Protein AF-0000000066530009 (afdb_homodimer)

GO terms:
  GO:1900081 regulation of arginine catabolic process (P, IMP)
  GO:0051345 positive regulation of hydrolase activity (P, IMP)

Foldseek 3Di:
DPPDDPDLLLLVLLLLCVVLQHLCSSCVVNVDDSVRSVVSQVVVCVVVVHRAWDDDPVGIDGDPVNVVVNLVSVLVVLVVQLVVQLVVVVVPARAEEAFEEEEPPCPLPPLAPPVQLVVVLCVRHVRYHYHYYHFFQVCQQVCQQSSVHQKYKDFDPDDDPQKDWAWRDKFKKFKKAWPLAPCLPPDPDDPVNVQPAAAEEEPPDDCVNCVVQPHRDHNHYDHHLVVRVVCRLVRRYMYMDTCSSCVVCVVVRTMDGDPCVRRMDITIMTMMHGPPCCPRPSNVSSVVSSVVVSVVD/DPPDDPDLLLLVLLLLCVVLQHLCSSCVVNVDDSVRSVVSQVVVCVVVVHRAWDDDPVGIDGDPVNVVVNLVSVLVVLVVQLVVQLVVVVVPARAEEAFEEEEPPCPLPPLAPPVQLVVVLCVRHVRYHYHYYHFFQVCQLVCQQSSVHQKYKDFDPDDDPQKDWAWRDKFKKFKKAWPLAPCLPPDPDDPVVVQPAAEEEEPPDDCVNCVVQPHRDHNHYDHHLVVRVVCRLVRRYMYMDTCSSCVVCVVVRTMDGDPCVRRMDITIMTMMHGPPCCPRPSNVSSVVSSVVVSVVD

Sequence (594 aa):
MSNALPDLRLLRIFAAVVRHQGFAAAQQELNLSTSAISTYMSQLENQLGIVLCHRGRGGFSLTSKGELFHQETLRILGELEGFERYALALKGELRGTLNLGVLDSTVSDPALPLAEVIGAFSREHPAVHLHLLVQSPYELQLSVLENRQDLAIGAFSSRMNGLVYQPLYREQHWLYCSDRHPLFDGRRIPADLITQQRMVGRGYWSQAELARHGFKHSAGTVESMEAQLILILSGGYIGYLPEHYAHPWVEQGRLRALLPATFGYQAPFSLILRRGRSREPLIQAFRDQLRTQMSLAMSNALPDLRLLRIFAAVVRHQGFAAAQQELNLSTSAISTYMSQLENQLGIVLCHRGRGGFSLTSKGELFHQETLRILGELEGFERYALALKGELRGTLNLGVLDSTVSDPALPLAEVIGAFSREHPAVHLHLLVQSPYELQLSVLENRQDLAIGAFSSRMNGLVYQPLYREQHWLYCSDRHPLFDGRRIPADLITQQRMVGRGYWSQAELARHGFKHSAGTVESMEAQLILILSGGYIGYLPEHYAHPWVEQGRLRALLPATFGYQAPFSLILRRGRSREPLIQAFRDQLRTQMSLA

InterPro domains:
  IPR000847 LysR, HTH, N-terminal domain [PF00126] (8-67)
  IPR000847 LysR, HTH, N-terminal domain [PS50931] (6-63)
  IPR005119 LysR, substrate-binding [PF03466] (92-294)
  IPR036388 Winged helix-like DNA-binding domain superfamily [G3DSA:1.10.10.10] (7-88)
  IPR036390 Winged helix DNA-binding domain superfamily [SSF46785] (7-91)

pLDDT: mean 87.38, std 13.18, range [26.38, 98.81]

Structure (mmCIF, N/CA/C/O backbone):
data_AF-0000000066530009-model_v1
#
loop_
_entity.id
_entity.type
_entity.pdbx_description
1 polymer GbuR
#
loop_
_atom_site.group_PDB
_atom_site.id
_atom_site.type_symbol
_atom_site.label_atom_id
_atom_site.label_alt_id
_atom_site.label_comp_id
_atom_site.label_asym_id
_atom_site.label_entity_id
_atom_site.label_seq_id
_atom_site.pdbx_PDB_ins_code
_atom_site.Cartn_x
_atom_site.Cartn_y
_atom_site.Cartn_z
_atom_site.occupancy
_atom_site.B_iso_or_equiv
_atom_site.auth_seq_id
_atom_site.auth_comp_id
_atom_site.auth_asym_id
_atom_site.auth_atom_id
_atom_site.pdbx_PDB_model_num
ATOM 1 N N . MET A 1 1 ? 40.781 23.016 2.959 1 26.38 1 MET A N 1
ATOM 2 C CA . MET A 1 1 ? 39.812 22.812 1.876 1 26.38 1 MET A CA 1
ATOM 3 C C . MET A 1 1 ? 38.375 23.031 2.363 1 26.38 1 MET A C 1
ATOM 5 O O . MET A 1 1 ? 37.969 22.438 3.355 1 26.38 1 MET A O 1
ATOM 9 N N . SER A 1 2 ? 37.812 24.188 2.381 1 32.41 2 SER A N 1
ATOM 10 C CA . SER A 1 2 ? 36.625 24.734 3.012 1 32.41 2 SER A CA 1
ATOM 11 C C . SER A 1 2 ? 35.406 23.812 2.811 1 32.41 2 SER A C 1
ATOM 13 O O . SER A 1 2 ? 35.156 23.359 1.695 1 32.41 2 SER A O 1
ATOM 15 N N . ASN A 1 3 ? 35 22.828 3.6 1 37.5 3 ASN A N 1
ATOM 16 C CA . ASN A 1 3 ? 33.938 21.875 3.893 1 37.5 3 ASN A CA 1
ATOM 17 C C . ASN A 1 3 ? 32.562 22.453 3.549 1 37.5 3 ASN A C 1
ATOM 19 O O . ASN A 1 3 ? 31.812 22.844 4.441 1 37.5 3 ASN A O 1
ATOM 23 N N . ALA A 1 4 ? 32.469 23.344 2.619 1 42.94 4 ALA A N 1
ATOM 24 C CA . ALA A 1 4 ? 31.312 24.172 2.303 1 42.94 4 ALA A CA 1
ATOM 25 C C . ALA A 1 4 ? 30.125 23.297 1.903 1 42.94 4 ALA A C 1
ATOM 27 O O . ALA A 1 4 ? 30.266 22.391 1.084 1 42.94 4 ALA A O 1
ATOM 28 N N . LEU A 1 5 ? 29.188 23.047 2.734 1 48.94 5 LEU A N 1
ATOM 29 C CA . LEU A 1 5 ? 27.875 22.453 2.535 1 48.94 5 LEU A CA 1
ATOM 30 C C . LEU A 1 5 ? 27.281 22.875 1.195 1 48.94 5 LEU A C 1
ATOM 32 O O . LEU A 1 5 ? 27.359 24.047 0.816 1 48.94 5 LEU A O 1
ATOM 36 N N . PRO A 1 6 ? 27.109 21.938 0.272 1 57.5 6 PRO A N 1
ATOM 37 C CA . PRO A 1 6 ? 26.516 22.312 -1.01 1 57.5 6 PRO A CA 1
ATOM 38 C C . PRO A 1 6 ? 25.344 23.281 -0.852 1 57.5 6 PRO A C 1
ATOM 40 O O . PRO A 1 6 ? 24.656 23.266 0.172 1 57.5 6 PRO A O 1
ATOM 43 N N . ASP A 1 7 ? 25.312 24.344 -1.653 1 65.75 7 ASP A N 1
ATOM 44 C CA . ASP A 1 7 ? 24.188 25.266 -1.805 1 65.75 7 ASP A CA 1
ATOM 45 C C . ASP A 1 7 ? 22.859 24.516 -1.809 1 65.75 7 ASP A C 1
ATOM 47 O O . ASP A 1 7 ? 22.719 23.469 -2.451 1 65.75 7 ASP A O 1
ATOM 51 N N . LEU A 1 8 ? 22 24.922 -0.928 1 71.56 8 LEU A N 1
ATOM 52 C CA . LEU A 1 8 ? 20.672 24.359 -0.793 1 71.56 8 LEU A CA 1
ATOM 53 C C . LEU A 1 8 ? 20.016 24.188 -2.158 1 71.56 8 LEU A C 1
ATOM 55 O O . LEU A 1 8 ? 19.234 23.266 -2.365 1 71.56 8 LEU A O 1
ATOM 59 N N . ARG A 1 9 ? 20.344 25.125 -2.975 1 77.88 9 ARG A N 1
ATOM 60 C CA . ARG A 1 9 ? 19.812 25.062 -4.328 1 77.88 9 ARG A CA 1
ATOM 61 C C . ARG A 1 9 ? 20.25 23.781 -5.035 1 77.88 9 ARG A C 1
ATOM 63 O O . ARG A 1 9 ? 19.438 23.125 -5.699 1 77.88 9 ARG A O 1
ATOM 70 N N . LEU A 1 10 ? 21.469 23.422 -4.832 1 82.38 10 LEU A N 1
ATOM 71 C CA . LEU A 1 10 ? 22 22.234 -5.484 1 82.38 10 LEU A CA 1
ATOM 72 C C . LEU A 1 10 ? 21.344 20.969 -4.926 1 82.38 10 LEU A C 1
ATOM 74 O O . LEU A 1 10 ? 21.031 20.047 -5.676 1 82.38 10 LEU A O 1
ATOM 78 N N . LEU A 1 11 ? 21.125 21 -3.658 1 81.94 11 LEU A N 1
ATOM 79 C CA . LEU A 1 11 ? 20.469 19.859 -3.023 1 81.94 11 LEU A CA 1
ATOM 80 C C . LEU A 1 11 ? 19.031 19.703 -3.516 1 81.94 11 LEU A C 1
ATOM 82 O O . LEU A 1 11 ? 18.578 18.578 -3.77 1 81.94 11 LEU A O 1
ATOM 86 N N . ARG A 1 12 ? 18.406 20.766 -3.672 1 82.62 12 ARG A N 1
ATOM 87 C CA . ARG A 1 12 ? 17.031 20.75 -4.16 1 82.62 12 ARG A CA 1
ATOM 88 C C . ARG A 1 12 ? 16.953 20.25 -5.602 1 82.62 12 ARG A C 1
ATOM 90 O O . ARG A 1 12 ? 16.062 19.484 -5.957 1 82.62 12 ARG A O 1
ATOM 97 N N . ILE A 1 13 ? 17.859 20.703 -6.395 1 85.31 13 ILE A N 1
ATOM 98 C CA . ILE A 1 13 ? 17.922 20.281 -7.789 1 85.31 13 ILE A CA 1
ATOM 99 C C . ILE A 1 13 ? 18.188 18.781 -7.871 1 85.31 13 ILE A C 1
ATOM 101 O O . ILE A 1 13 ? 17.516 18.062 -8.617 1 85.31 13 ILE A O 1
ATOM 105 N N . PHE A 1 14 ? 19.062 18.328 -7.055 1 90 14 PHE A N 1
ATOM 106 C CA . PHE A 1 14 ? 19.391 16.906 -7.02 1 90 14 PHE A CA 1
ATOM 107 C C . PHE A 1 14 ? 18.172 16.078 -6.625 1 90 14 PHE A C 1
ATOM 109 O O . PHE A 1 14 ? 17.844 15.102 -7.301 1 90 14 PHE A O 1
ATOM 116 N N . ALA A 1 15 ? 17.578 16.5 -5.582 1 83.94 15 ALA A N 1
ATOM 117 C CA . ALA A 1 15 ? 16.406 15.773 -5.102 1 83.94 15 ALA A CA 1
ATOM 118 C C . ALA A 1 15 ? 15.328 15.711 -6.176 1 83.94 15 ALA A C 1
ATOM 120 O O . ALA A 1 15 ? 14.688 14.68 -6.363 1 83.94 15 ALA A O 1
ATOM 121 N N . ALA A 1 16 ? 15.117 16.766 -6.887 1 84.44 16 ALA A N 1
ATOM 122 C CA . ALA A 1 16 ? 14.117 16.828 -7.949 1 84.44 16 ALA A CA 1
ATOM 123 C C . ALA A 1 16 ? 14.484 15.914 -9.109 1 84.44 16 ALA A C 1
ATOM 125 O O . ALA A 1 16 ? 13.625 15.211 -9.656 1 84.44 16 ALA A O 1
ATOM 126 N N . VAL A 1 17 ? 15.742 15.922 -9.43 1 87 17 VAL A N 1
ATOM 127 C CA . VAL A 1 17 ? 16.234 15.094 -10.523 1 87 17 VAL A CA 1
ATOM 128 C C . VAL A 1 17 ? 16 13.617 -10.195 1 87 17 VAL A C 1
ATOM 130 O O . VAL A 1 17 ? 15.602 12.844 -11.07 1 87 17 VAL A O 1
ATOM 133 N N . VAL A 1 18 ? 16.266 13.336 -9 1 81.62 18 VAL A N 1
ATOM 134 C CA . VAL A 1 18 ? 16.094 11.945 -8.586 1 81.62 18 VAL A CA 1
ATOM 135 C C . VAL A 1 18 ? 14.602 11.586 -8.578 1 81.62 18 VAL A C 1
ATOM 137 O O . VAL A 1 18 ? 14.211 10.531 -9.086 1 81.62 18 VAL A O 1
ATOM 140 N N . ARG A 1 19 ? 13.859 12.422 -8.016 1 77.12 19 ARG A N 1
ATOM 141 C CA . ARG A 1 19 ? 12.414 12.219 -7.918 1 77.12 19 ARG A CA 1
ATOM 142 C C . ARG A 1 19 ? 11.797 12 -9.297 1 77.12 19 ARG A C 1
ATOM 144 O O . ARG A 1 19 ? 10.93 11.141 -9.461 1 77.12 19 ARG A O 1
ATOM 151 N N . HIS A 1 20 ? 12.289 12.711 -10.258 1 76.31 20 HIS A N 1
ATOM 152 C CA . HIS A 1 20 ? 11.734 12.68 -11.602 1 76.31 20 HIS A CA 1
ATOM 153 C C . HIS A 1 20 ? 12.516 11.734 -12.508 1 76.31 20 HIS A C 1
ATOM 155 O O . HIS A 1 20 ? 12.25 11.656 -13.711 1 76.31 20 HIS A O 1
ATOM 161 N N . GLN A 1 21 ? 13.438 11.148 -11.898 1 75.25 21 GLN A N 1
ATOM 162 C CA . GLN A 1 21 ? 14.266 10.141 -12.555 1 75.25 21 GLN A CA 1
ATOM 163 C C . GLN A 1 21 ? 14.875 10.68 -13.844 1 75.25 21 GLN A C 1
ATOM 165 O O . GLN A 1 21 ? 14.828 10.023 -14.883 1 75.25 21 GLN A O 1
ATOM 170 N N . GLY A 1 22 ? 15.328 11.883 -13.812 1 83.38 22 GLY A N 1
ATOM 171 C CA . GLY A 1 22 ? 15.977 12.414 -15 1 83.38 22 GLY A CA 1
ATOM 172 C C . GLY A 1 22 ? 16.016 13.93 -15.031 1 83.38 22 GLY A C 1
ATOM 173 O O . GLY A 1 22 ? 15.258 14.594 -14.32 1 83.38 22 GLY A O 1
ATOM 174 N N . PHE A 1 23 ? 16.922 14.43 -15.906 1 86.12 23 PHE A N 1
ATOM 175 C CA . PHE A 1 23 ? 17.141 15.867 -16 1 86.12 23 PHE A CA 1
ATOM 176 C C . PHE A 1 23 ? 16.016 16.547 -16.766 1 86.12 23 PHE A C 1
ATOM 178 O O . PHE A 1 23 ? 15.477 17.562 -16.344 1 86.12 23 PHE A O 1
ATOM 185 N N . ALA A 1 24 ? 15.633 15.812 -17.766 1 82.56 24 ALA A N 1
ATOM 186 C CA . ALA A 1 24 ? 14.57 16.375 -18.594 1 82.56 24 ALA A CA 1
ATOM 187 C C . ALA A 1 24 ? 13.25 16.406 -17.828 1 82.56 24 ALA A C 1
ATOM 189 O O . ALA A 1 24 ? 12.531 17.406 -17.875 1 82.56 24 ALA A O 1
ATOM 190 N N . ALA A 1 25 ? 13.078 15.414 -17.156 1 80.62 25 ALA A N 1
ATOM 191 C CA . ALA A 1 25 ? 11.812 15.266 -16.438 1 80.62 25 ALA A CA 1
ATOM 192 C C . ALA A 1 25 ? 11.711 16.266 -15.281 1 80.62 25 ALA A C 1
ATOM 194 O O . ALA A 1 25 ? 10.617 16.625 -14.867 1 80.62 25 ALA A O 1
ATOM 195 N N . ALA A 1 26 ? 12.82 16.719 -14.836 1 84.25 26 ALA A N 1
ATOM 196 C CA . ALA A 1 26 ? 12.859 17.594 -13.672 1 84.25 26 ALA A CA 1
ATOM 197 C C . ALA A 1 26 ? 12.727 19.062 -14.078 1 84.25 26 ALA A C 1
ATOM 199 O O . ALA A 1 26 ? 12.555 19.938 -13.227 1 84.25 26 ALA A O 1
ATOM 200 N N . GLN A 1 27 ? 12.68 19.297 -15.359 1 85.94 27 GLN A N 1
ATOM 201 C CA . GLN A 1 27 ? 12.711 20.672 -15.859 1 85.94 27 GLN A CA 1
ATOM 202 C C . GLN A 1 27 ? 11.484 21.453 -15.391 1 85.94 27 GLN A C 1
ATOM 204 O O . GLN A 1 27 ? 11.609 22.594 -14.938 1 85.94 27 GLN A O 1
ATOM 209 N N . GLN A 1 28 ? 10.453 20.797 -15.492 1 75.62 28 GLN A N 1
ATOM 210 C CA . GLN A 1 28 ? 9.195 21.484 -15.203 1 75.62 28 GLN A CA 1
ATOM 211 C C . GLN A 1 28 ? 9.117 21.906 -13.742 1 75.62 28 GLN A C 1
ATOM 213 O O . GLN A 1 28 ? 8.773 23.047 -13.438 1 75.62 28 GLN A O 1
ATOM 218 N N . GLU A 1 29 ? 9.539 21.031 -12.891 1 77.88 29 GLU A N 1
ATOM 219 C CA . GLU A 1 29 ? 9.492 21.344 -11.469 1 77.88 29 GLU A CA 1
ATOM 220 C C . GLU A 1 29 ? 10.508 22.422 -11.109 1 77.88 29 GLU A C 1
ATOM 222 O O . GLU A 1 29 ? 10.211 23.328 -10.305 1 77.88 29 GLU A O 1
ATOM 227 N N . LEU A 1 30 ? 11.555 22.391 -11.75 1 82.06 30 LEU A N 1
ATOM 228 C CA . LEU A 1 30 ? 12.672 23.234 -11.336 1 82.06 30 LEU A CA 1
ATOM 229 C C . LEU A 1 30 ? 12.664 24.547 -12.094 1 82.06 30 LEU A C 1
ATOM 231 O O . LEU A 1 30 ? 13.352 25.5 -11.711 1 82.06 30 LEU A O 1
ATOM 235 N N . ASN A 1 31 ? 11.82 24.547 -13.164 1 83.69 31 ASN A N 1
ATOM 236 C CA . ASN A 1 31 ? 11.828 25.703 -14.062 1 83.69 31 ASN A CA 1
ATOM 237 C C . ASN A 1 31 ? 13.242 26.031 -14.523 1 83.69 31 ASN A C 1
ATOM 239 O O . ASN A 1 31 ? 13.68 27.188 -14.422 1 83.69 31 ASN A O 1
ATOM 243 N N . LEU A 1 32 ? 13.977 25.047 -14.852 1 85.06 32 LEU A N 1
ATOM 244 C CA . LEU A 1 32 ? 15.344 25.109 -15.359 1 85.06 32 LEU A CA 1
ATOM 245 C C . LEU A 1 32 ? 15.492 24.281 -16.625 1 85.06 32 LEU A C 1
ATOM 247 O O . LEU A 1 32 ? 14.773 23.297 -16.828 1 85.06 32 LEU A O 1
ATOM 251 N N . SER A 1 33 ? 16.25 24.75 -17.531 1 86.94 33 SER A N 1
ATOM 252 C CA . SER A 1 33 ? 16.562 23.953 -18.703 1 86.94 33 SER A CA 1
ATOM 253 C C . SER A 1 33 ? 17.406 22.734 -18.344 1 86.94 33 SER A C 1
ATOM 255 O O . SER A 1 33 ? 18.062 22.719 -17.297 1 86.94 33 SER A O 1
ATOM 257 N N . THR A 1 34 ? 17.312 21.781 -19.172 1 89.62 34 THR A N 1
ATOM 258 C CA . THR A 1 34 ? 18.125 20.594 -18.969 1 89.62 34 THR A CA 1
ATOM 259 C C . THR A 1 34 ? 19.609 20.953 -18.906 1 89.62 34 THR A C 1
ATOM 261 O O . THR A 1 34 ? 20.359 20.359 -18.125 1 89.62 34 THR A O 1
ATOM 264 N N . SER A 1 35 ? 20 21.906 -19.719 1 89.25 35 SER A N 1
ATOM 265 C CA . SER A 1 35 ? 21.375 22.375 -19.703 1 89.25 35 SER A CA 1
ATOM 266 C C . SER A 1 35 ? 21.734 22.969 -18.344 1 89.25 35 SER A C 1
ATOM 268 O O . SER A 1 35 ? 22.812 22.703 -17.797 1 89.25 35 SER A O 1
ATOM 270 N N . ALA A 1 36 ? 20.859 23.766 -17.828 1 87.06 36 ALA A N 1
ATOM 271 C CA . ALA A 1 36 ? 21.078 24.359 -16.516 1 87.06 36 ALA A CA 1
ATOM 272 C C . ALA A 1 36 ? 21.141 23.281 -15.43 1 87.06 36 ALA A C 1
ATOM 274 O O . ALA A 1 36 ? 22.016 23.328 -14.555 1 87.06 36 ALA A O 1
ATOM 275 N N . ILE A 1 37 ? 20.203 22.375 -15.5 1 92.69 37 ILE A N 1
ATOM 276 C CA . ILE A 1 37 ? 20.156 21.281 -14.531 1 92.69 37 ILE A CA 1
ATOM 277 C C . ILE A 1 37 ? 21.469 20.5 -14.578 1 92.69 37 ILE A C 1
ATOM 279 O O . ILE A 1 37 ? 22.031 20.156 -13.539 1 92.69 37 ILE A O 1
ATOM 283 N N . SER A 1 38 ? 21.969 20.219 -15.805 1 90.62 38 SER A N 1
ATOM 284 C CA . SER A 1 38 ? 23.219 19.516 -15.992 1 90.62 38 SER A CA 1
ATOM 285 C C . SER A 1 38 ? 24.391 20.266 -15.359 1 90.62 38 SER A C 1
ATOM 287 O O . SER A 1 38 ? 25.234 19.672 -14.695 1 90.62 38 SER A O 1
ATOM 289 N N . THR A 1 39 ? 24.406 21.5 -15.531 1 88.31 39 THR A N 1
ATOM 290 C CA . THR A 1 39 ? 25.438 22.359 -14.977 1 88.31 39 THR A CA 1
ATOM 291 C C . THR A 1 39 ? 25.438 22.297 -13.445 1 88.31 39 THR A C 1
ATOM 293 O O . THR A 1 39 ? 26.484 22.109 -12.82 1 88.31 39 THR A O 1
ATOM 296 N N . TYR A 1 40 ? 24.25 22.484 -12.867 1 87.38 40 TYR A N 1
ATOM 297 C CA . TYR A 1 40 ? 24.109 22.469 -11.414 1 87.38 40 TYR A CA 1
ATOM 298 C C . TYR A 1 40 ? 24.484 21.109 -10.844 1 87.38 40 TYR A C 1
ATOM 300 O O . TYR A 1 40 ? 25.125 21.016 -9.797 1 87.38 40 TYR A O 1
ATOM 308 N N . MET A 1 41 ? 24.062 20.109 -11.523 1 90.5 41 MET A N 1
ATOM 309 C CA . MET A 1 41 ? 24.391 18.75 -11.086 1 90.5 41 MET A CA 1
ATOM 310 C C . MET A 1 41 ? 25.891 18.516 -11.133 1 90.5 41 MET A C 1
ATOM 312 O O . MET A 1 41 ? 26.453 17.922 -10.211 1 90.5 41 MET A O 1
ATOM 316 N N . SER A 1 42 ? 26.5 18.938 -12.219 1 89.19 42 SER A N 1
ATOM 317 C CA . SER A 1 42 ? 27.953 18.844 -12.336 1 89.19 42 SER A CA 1
ATOM 318 C C . SER A 1 42 ? 28.656 19.625 -11.234 1 89.19 42 SER A C 1
ATOM 320 O O . SER A 1 42 ? 29.641 19.172 -10.664 1 89.19 42 SER A O 1
ATOM 322 N N . GLN A 1 43 ? 28.125 20.781 -11 1 84.06 43 GLN A N 1
ATOM 323 C CA . GLN A 1 43 ? 28.656 21.594 -9.922 1 84.06 43 GLN A CA 1
ATOM 324 C C . GLN A 1 43 ? 28.594 20.875 -8.586 1 84.06 43 GLN A C 1
ATOM 326 O O . GLN A 1 43 ? 29.562 20.875 -7.82 1 84.06 43 GLN A O 1
ATOM 331 N N . LEU A 1 44 ? 27.438 20.359 -8.266 1 85.5 44 LEU A N 1
ATOM 332 C CA . LEU A 1 44 ? 27.234 19.609 -7.023 1 85.5 44 LEU A CA 1
ATOM 333 C C . LEU A 1 44 ? 28.219 18.453 -6.922 1 85.5 44 LEU A C 1
ATOM 335 O O . LEU A 1 44 ? 28.875 18.281 -5.895 1 85.5 44 LEU A O 1
ATOM 339 N N . GLU A 1 45 ? 28.375 17.719 -8.047 1 87.25 45 GLU A N 1
ATOM 340 C CA . GLU A 1 45 ? 29.281 16.578 -8.062 1 87.25 45 GLU A CA 1
ATOM 341 C C . GLU A 1 45 ? 30.734 17.016 -7.906 1 87.25 45 GLU A C 1
ATOM 343 O O . GLU A 1 45 ? 31.5 16.359 -7.195 1 87.25 45 GLU A O 1
ATOM 348 N N . ASN A 1 46 ? 31.062 18.062 -8.516 1 81.38 46 ASN A N 1
ATOM 349 C CA . ASN A 1 46 ? 32.406 18.609 -8.398 1 81.38 46 ASN A CA 1
ATOM 350 C C . ASN A 1 46 ? 32.719 19.062 -6.969 1 81.38 46 ASN A C 1
ATOM 352 O O . ASN A 1 46 ? 33.812 18.797 -6.457 1 81.38 46 ASN A O 1
ATOM 356 N N . GLN A 1 47 ? 31.766 19.719 -6.383 1 76 47 GLN A N 1
ATOM 357 C CA . GLN A 1 47 ? 31.938 20.172 -5.008 1 76 47 GLN A CA 1
ATOM 358 C C . GLN A 1 47 ? 32.125 18.984 -4.059 1 76 47 GLN A C 1
ATOM 360 O O . GLN A 1 47 ? 32.906 19.062 -3.109 1 76 47 GLN A O 1
ATOM 365 N N . LEU A 1 48 ? 31.375 18 -4.348 1 78.38 48 LEU A N 1
ATOM 366 C CA . LEU A 1 48 ? 31.375 16.828 -3.479 1 78.38 48 LEU A CA 1
ATOM 367 C C . LEU A 1 48 ? 32.562 15.914 -3.803 1 78.38 48 LEU A C 1
ATOM 369 O O . LEU A 1 48 ? 32.969 15.102 -2.971 1 78.38 48 LEU A O 1
ATOM 373 N N . GLY A 1 49 ? 33.031 16.031 -5.074 1 78.31 49 GLY A N 1
ATOM 374 C CA . GLY A 1 49 ? 34.125 15.164 -5.527 1 78.31 49 GLY A CA 1
ATOM 375 C C . GLY A 1 49 ? 33.656 13.75 -5.836 1 78.31 49 GLY A C 1
ATOM 376 O O . GLY A 1 49 ? 34.438 12.805 -5.789 1 78.31 49 GLY A O 1
ATOM 377 N N . ILE A 1 50 ? 32.375 13.641 -5.902 1 79.56 50 ILE A N 1
ATOM 378 C CA . ILE A 1 50 ? 31.812 12.328 -6.215 1 79.56 50 ILE A CA 1
ATOM 379 C C . ILE A 1 50 ? 30.781 12.445 -7.332 1 79.56 50 ILE A C 1
ATOM 381 O O . ILE A 1 50 ? 30.203 13.516 -7.527 1 79.56 50 ILE A O 1
ATOM 385 N N . VAL A 1 51 ? 30.625 11.32 -8.062 1 84.94 51 VAL A N 1
ATOM 386 C CA . VAL A 1 51 ? 29.578 11.227 -9.094 1 84.94 51 VAL A CA 1
ATOM 387 C C . VAL A 1 51 ? 28.297 10.688 -8.477 1 84.94 51 VAL A C 1
ATOM 389 O O . VAL A 1 51 ? 28.297 9.641 -7.824 1 84.94 51 VAL A O 1
ATOM 392 N N . LEU A 1 52 ? 27.172 11.516 -8.656 1 86.44 52 LEU A N 1
ATOM 393 C CA . LEU A 1 52 ? 25.922 11.172 -7.988 1 86.44 52 LEU A CA 1
ATOM 394 C C . LEU A 1 52 ? 25.016 10.367 -8.914 1 86.44 52 LEU A C 1
ATOM 396 O O . LEU A 1 52 ? 24.219 9.555 -8.445 1 86.44 52 LEU A O 1
ATOM 400 N N . CYS A 1 53 ? 25.094 10.633 -10.203 1 86.06 53 CYS A N 1
ATOM 401 C CA . CYS A 1 53 ? 24.156 9.984 -11.109 1 86.06 53 CYS A CA 1
ATOM 402 C C . CYS A 1 53 ? 24.797 9.727 -12.469 1 86.06 53 CYS A C 1
ATOM 404 O O . CYS A 1 53 ? 25.844 10.312 -12.789 1 86.06 53 CYS A O 1
ATOM 406 N N . HIS A 1 54 ? 24.297 8.742 -13.117 1 81 54 HIS A N 1
ATOM 407 C CA . HIS A 1 54 ? 24.641 8.445 -14.5 1 81 54 HIS A CA 1
ATOM 408 C C . HIS A 1 54 ? 23.516 8.844 -15.453 1 81 54 HIS A C 1
ATOM 410 O O . HIS A 1 54 ? 22.344 8.688 -15.133 1 81 54 HIS A O 1
ATOM 416 N N . ARG A 1 55 ? 24.094 9.602 -16.5 1 74.38 55 ARG A N 1
ATOM 417 C CA . ARG A 1 55 ? 23.172 10 -17.547 1 74.38 55 ARG A CA 1
ATOM 418 C C . ARG A 1 55 ? 23.719 9.641 -18.938 1 74.38 55 ARG A C 1
ATOM 420 O O . ARG A 1 55 ? 24.922 9.609 -19.141 1 74.38 55 ARG A O 1
ATOM 427 N N . GLY A 1 56 ? 22.922 8.797 -19.703 1 65.81 56 GLY A N 1
ATOM 428 C CA . GLY A 1 56 ? 23.312 8.406 -21.047 1 65.81 56 GLY A CA 1
ATOM 429 C C . GLY A 1 56 ? 22.312 7.5 -21.719 1 65.81 56 GLY A C 1
ATOM 430 O O . GLY A 1 56 ? 21.109 7.613 -21.484 1 65.81 56 GLY A O 1
ATOM 431 N N . ARG A 1 57 ? 22.844 6.691 -22.531 1 61.25 57 ARG A N 1
ATOM 432 C CA . ARG A 1 57 ? 22 5.824 -23.359 1 61.25 57 ARG A CA 1
ATOM 433 C C . ARG A 1 57 ? 21.172 4.883 -22.484 1 61.25 57 ARG A C 1
ATOM 435 O O . ARG A 1 57 ? 20.078 4.484 -22.875 1 61.25 57 ARG A O 1
ATOM 442 N N . GLY A 1 58 ? 21.609 4.648 -21.344 1 63.28 58 GLY A N 1
ATOM 443 C CA . GLY A 1 58 ? 20.953 3.705 -20.469 1 63.28 58 GLY A CA 1
ATOM 444 C C . GLY A 1 58 ? 19.922 4.359 -19.547 1 63.28 58 GLY A C 1
ATOM 445 O O . GLY A 1 58 ? 19.297 3.686 -18.734 1 63.28 58 GLY A O 1
ATOM 446 N N . GLY A 1 59 ? 19.703 5.59 -19.703 1 72.31 59 GLY A N 1
ATOM 447 C CA . GLY A 1 59 ? 18.766 6.328 -18.891 1 72.31 59 GLY A CA 1
ATOM 448 C C . GLY A 1 59 ? 19.375 6.906 -17.625 1 72.31 59 GLY A C 1
ATOM 449 O O . GLY A 1 59 ? 20.594 6.953 -17.5 1 72.31 59 GLY A O 1
ATOM 450 N N . PHE A 1 60 ? 18.516 7.547 -16.719 1 78.75 60 PHE A N 1
ATOM 451 C CA . PHE A 1 60 ? 18.922 8.172 -15.469 1 78.75 60 PHE A CA 1
ATOM 452 C C . PHE A 1 60 ? 18.984 7.145 -14.344 1 78.75 60 PHE A C 1
ATOM 454 O O . PHE A 1 60 ? 18.062 6.34 -14.188 1 78.75 60 PHE A O 1
ATOM 461 N N . SER A 1 61 ? 20.156 7.105 -13.719 1 80.19 61 SER A N 1
ATOM 462 C CA . SER A 1 61 ? 20.25 6.289 -12.516 1 80.19 61 SER A CA 1
ATOM 463 C C . SER A 1 61 ? 21.188 6.91 -11.492 1 80.19 61 SER A C 1
ATOM 465 O O . SER A 1 61 ? 22.125 7.629 -11.867 1 80.19 61 SER A O 1
ATOM 467 N N . LEU A 1 62 ? 20.906 6.629 -10.188 1 79.88 62 LEU A N 1
ATOM 468 C CA . LEU A 1 62 ? 21.797 7.09 -9.133 1 79.88 62 LEU A CA 1
ATOM 469 C C . LEU A 1 62 ? 22.969 6.129 -8.961 1 79.88 62 LEU A C 1
ATOM 471 O O . LEU A 1 62 ? 22.812 4.918 -9.133 1 79.88 62 LEU A O 1
ATOM 475 N N . THR A 1 63 ? 24.188 6.742 -8.672 1 76.19 63 THR A N 1
ATOM 476 C CA . THR A 1 63 ? 25.281 5.926 -8.156 1 76.19 63 THR A CA 1
ATOM 477 C C . THR A 1 63 ? 24.984 5.484 -6.723 1 76.19 63 THR A C 1
ATOM 479 O O . THR A 1 63 ? 24.062 5.988 -6.09 1 76.19 63 THR A O 1
ATOM 482 N N . SER A 1 64 ? 25.812 4.594 -6.227 1 66.19 64 SER A N 1
ATOM 483 C CA . SER A 1 64 ? 25.672 4.191 -4.832 1 66.19 64 SER A CA 1
ATOM 484 C C . SER A 1 64 ? 25.875 5.379 -3.893 1 66.19 64 SER A C 1
ATOM 486 O O . SER A 1 64 ? 25.109 5.547 -2.934 1 66.19 64 SER A O 1
ATOM 488 N N . LYS A 1 65 ? 26.875 6.078 -4.172 1 70.38 65 LYS A N 1
ATOM 489 C CA . LYS A 1 65 ? 27.109 7.297 -3.404 1 70.38 65 LYS A CA 1
ATOM 490 C C . LYS A 1 65 ? 25.984 8.312 -3.621 1 70.38 65 LYS A C 1
ATOM 492 O O . LYS A 1 65 ? 25.609 9.039 -2.699 1 70.38 65 LYS A O 1
ATOM 497 N N . GLY A 1 66 ? 25.422 8.234 -4.801 1 78.44 66 GLY A N 1
ATOM 498 C CA . GLY A 1 66 ? 24.281 9.094 -5.094 1 78.44 66 GLY A CA 1
ATOM 499 C C . GLY A 1 66 ? 23.047 8.758 -4.281 1 78.44 66 GLY A C 1
ATOM 500 O O . GLY A 1 66 ? 22.344 9.656 -3.811 1 78.44 66 GLY A O 1
ATOM 501 N N . GLU A 1 67 ? 22.828 7.578 -4.078 1 71.44 67 GLU A N 1
ATOM 502 C CA . GLU A 1 67 ? 21.688 7.137 -3.283 1 71.44 67 GLU A CA 1
ATOM 503 C C . GLU A 1 67 ? 21.828 7.566 -1.826 1 71.44 67 GLU A C 1
ATOM 505 O O . GLU A 1 67 ? 20.875 8.078 -1.229 1 71.44 67 GLU A O 1
ATOM 510 N N . LEU A 1 68 ? 23 7.363 -1.305 1 65.25 68 LEU A N 1
ATOM 511 C CA . LEU A 1 68 ? 23.281 7.777 0.068 1 65.25 68 LEU A CA 1
ATOM 512 C C . LEU A 1 68 ? 23.141 9.289 0.216 1 65.25 68 LEU A C 1
ATOM 514 O O . LEU A 1 68 ? 22.531 9.773 1.168 1 65.25 68 LEU A O 1
ATOM 518 N N . PHE A 1 69 ? 23.75 9.875 -0.739 1 77.56 69 PHE A N 1
ATOM 519 C CA . PHE A 1 69 ? 23.672 11.328 -0.702 1 77.56 69 PHE A CA 1
ATOM 520 C C . PHE A 1 69 ? 22.234 11.797 -0.853 1 77.56 69 PHE A C 1
ATOM 522 O O . PHE A 1 69 ? 21.828 12.789 -0.233 1 77.56 69 PHE A O 1
ATOM 529 N N . HIS A 1 70 ? 21.5 11.008 -1.642 1 79.44 70 HIS A N 1
ATOM 530 C CA . HIS A 1 70 ? 20.094 11.359 -1.83 1 79.44 70 HIS A CA 1
ATOM 531 C C . HIS A 1 70 ? 19.312 11.234 -0.526 1 79.44 70 HIS A C 1
ATOM 533 O O . HIS A 1 70 ? 18.547 12.125 -0.172 1 79.44 70 HIS A O 1
ATOM 539 N N . GLN A 1 71 ? 19.609 10.305 0.162 1 65.31 71 GLN A N 1
ATOM 540 C CA . GLN A 1 71 ? 18.953 10.109 1.452 1 65.31 71 GLN A CA 1
ATOM 541 C C . GLN A 1 71 ? 19.297 11.242 2.416 1 65.31 71 GLN A C 1
ATOM 543 O O . GLN A 1 71 ? 18.422 11.789 3.082 1 65.31 71 GLN A O 1
ATOM 548 N N . GLU A 1 72 ? 20.531 11.539 2.428 1 67.56 72 GLU A N 1
ATOM 549 C CA . GLU A 1 72 ? 20.984 12.633 3.283 1 67.56 72 GLU A CA 1
ATOM 550 C C . GLU A 1 72 ? 20.406 13.969 2.822 1 67.56 72 GLU A C 1
ATOM 552 O O . GLU A 1 72 ? 20.047 14.812 3.646 1 67.56 72 GLU A O 1
ATOM 557 N N . THR A 1 73 ? 20.359 14.047 1.504 1 76.25 73 THR A N 1
ATOM 558 C CA . THR A 1 73 ? 19.781 15.258 0.934 1 76.25 73 THR A CA 1
ATOM 559 C C . THR A 1 73 ? 18.328 15.414 1.363 1 76.25 73 THR A C 1
ATOM 561 O O . THR A 1 73 ? 17.922 16.484 1.811 1 76.25 73 THR A O 1
ATOM 564 N N . LEU A 1 74 ? 17.656 14.305 1.343 1 69.44 74 LEU A N 1
ATOM 565 C CA . LEU A 1 74 ? 16.266 14.344 1.741 1 69.44 74 LEU A CA 1
ATOM 566 C C . LEU A 1 74 ? 16.125 14.68 3.225 1 69.44 74 LEU A C 1
ATOM 568 O O . LEU A 1 74 ? 15.242 15.445 3.615 1 69.44 74 LEU A O 1
ATOM 572 N N . ARG A 1 75 ? 17.031 14.141 3.941 1 62.44 75 ARG A N 1
ATOM 573 C CA . ARG A 1 75 ? 17.031 14.414 5.375 1 62.44 75 ARG A CA 1
ATOM 574 C C . ARG A 1 75 ? 17.281 15.891 5.656 1 62.44 75 ARG A C 1
ATOM 576 O O . ARG A 1 75 ? 16.547 16.516 6.426 1 62.44 75 ARG A O 1
ATOM 583 N N . ILE A 1 76 ? 18.25 16.438 5 1 64.38 76 ILE A N 1
ATOM 584 C CA . ILE A 1 76 ? 18.625 17.828 5.23 1 64.38 76 ILE A CA 1
ATOM 585 C C . ILE A 1 76 ? 17.516 18.75 4.73 1 64.38 76 ILE A C 1
ATOM 587 O O . ILE A 1 76 ? 17.172 19.719 5.398 1 64.38 76 ILE A O 1
ATOM 591 N N . LEU A 1 77 ? 17.016 18.391 3.623 1 71.19 77 LEU A N 1
ATOM 592 C CA . LEU A 1 77 ? 15.953 19.234 3.08 1 71.19 77 LEU A CA 1
ATOM 593 C C . LEU A 1 77 ? 14.711 19.156 3.965 1 71.19 77 LEU A C 1
ATOM 595 O O . LEU A 1 77 ? 14.023 20.172 4.16 1 71.19 77 LEU A O 1
ATOM 599 N N . GLY A 1 78 ? 14.562 18 4.473 1 63.41 78 GLY A N 1
ATOM 600 C CA . GLY A 1 78 ? 13.484 17.844 5.434 1 63.41 78 GLY A CA 1
ATOM 601 C C . GLY A 1 78 ? 13.664 18.672 6.684 1 63.41 78 GLY A C 1
ATOM 602 O O . GLY A 1 78 ? 12.727 19.312 7.156 1 63.41 78 GLY A O 1
ATOM 603 N N . GLU A 1 79 ? 14.883 18.672 7.117 1 59 79 GLU A N 1
ATOM 604 C CA . GLU A 1 79 ? 15.195 19.469 8.297 1 59 79 GLU A CA 1
ATOM 605 C C . GLU A 1 79 ? 15 20.953 8.016 1 59 79 GLU A C 1
ATOM 607 O O . GLU A 1 79 ? 14.492 21.688 8.859 1 59 79 GLU A O 1
ATOM 612 N N . LEU A 1 80 ? 15.422 21.312 6.875 1 59.81 80 LEU A N 1
ATOM 613 C CA . LEU A 1 80 ? 15.289 22.719 6.492 1 59.81 80 LEU A CA 1
ATOM 614 C C . LEU A 1 80 ? 13.82 23.109 6.355 1 59.81 80 LEU A C 1
ATOM 616 O O . LEU A 1 80 ? 13.422 24.203 6.777 1 59.81 80 LEU A O 1
ATOM 620 N N . GLU A 1 81 ? 13.164 22.203 5.762 1 60.97 81 GLU A N 1
ATOM 621 C CA . GLU A 1 81 ? 11.727 22.453 5.633 1 60.97 81 GLU A CA 1
ATOM 622 C C . GLU A 1 81 ? 11.062 22.531 7.004 1 60.97 81 GLU A C 1
ATOM 624 O O . GLU A 1 81 ? 10.195 23.375 7.223 1 60.97 81 GLU A O 1
ATOM 629 N N . GLY A 1 82 ? 11.523 21.656 7.805 1 58.03 82 GLY A N 1
ATOM 630 C CA . GLY A 1 82 ? 11.039 21.719 9.172 1 58.03 82 GLY A CA 1
ATOM 631 C C . GLY A 1 82 ? 11.359 23.031 9.867 1 58.03 82 GLY A C 1
ATOM 632 O O . GLY A 1 82 ? 10.508 23.594 10.555 1 58.03 82 GLY A O 1
ATOM 633 N N . PHE A 1 83 ? 12.57 23.453 9.641 1 54.25 83 PHE A N 1
ATOM 634 C CA . PHE A 1 83 ? 12.992 24.719 10.227 1 54.25 83 PHE A CA 1
ATOM 635 C C . PHE A 1 83 ? 12.141 25.875 9.688 1 54.25 83 PHE A C 1
ATOM 637 O O . PHE A 1 83 ? 11.727 26.75 10.438 1 54.25 83 PHE A O 1
ATOM 644 N N . GLU A 1 84 ? 12.008 25.906 8.445 1 55.09 84 GLU A N 1
ATOM 645 C CA . GLU A 1 84 ? 11.211 26.953 7.832 1 55.09 84 GLU A CA 1
ATOM 646 C C . GLU A 1 84 ? 9.773 26.938 8.359 1 55.09 84 GLU A C 1
ATOM 648 O O . GLU A 1 84 ? 9.195 28 8.633 1 55.09 84 GLU A O 1
ATOM 653 N N . ARG A 1 85 ? 9.336 25.766 8.484 1 56.94 85 ARG A N 1
ATOM 654 C CA . ARG A 1 85 ? 7.992 25.609 9.031 1 56.94 85 ARG A CA 1
ATOM 655 C C . ARG A 1 85 ? 7.918 26.141 10.461 1 56.94 85 ARG A C 1
ATOM 657 O O . ARG A 1 85 ? 6.941 26.797 10.836 1 56.94 85 ARG A O 1
ATOM 664 N N . TYR A 1 86 ? 8.914 25.828 11.125 1 53.28 86 TYR A N 1
ATOM 665 C CA . TYR A 1 86 ? 8.984 26.297 12.5 1 53.28 86 TYR A CA 1
ATOM 666 C C . TYR A 1 86 ? 9.016 27.812 12.555 1 53.28 86 TYR A C 1
ATOM 668 O O . TYR A 1 86 ? 8.305 28.438 13.344 1 53.28 86 TYR A O 1
ATOM 676 N N . ALA A 1 87 ? 9.719 28.344 11.742 1 52.78 87 ALA A N 1
ATOM 677 C CA . ALA A 1 87 ? 9.852 29.797 11.719 1 52.78 87 ALA A CA 1
ATOM 678 C C . ALA A 1 87 ? 8.531 30.453 11.344 1 52.78 87 ALA A C 1
ATOM 680 O O . ALA A 1 87 ? 8.156 31.484 11.922 1 52.78 87 ALA A O 1
ATOM 681 N N . LEU A 1 88 ? 7.902 29.859 10.406 1 53.97 88 LEU A N 1
ATOM 682 C CA . LEU A 1 88 ? 6.633 30.422 9.953 1 53.97 88 LEU A CA 1
ATOM 683 C C . LEU A 1 88 ? 5.559 30.25 11.023 1 53.97 88 LEU A C 1
ATOM 685 O O . LEU A 1 88 ? 4.727 31.141 11.219 1 53.97 88 LEU A O 1
ATOM 689 N N . ALA A 1 89 ? 5.602 29.125 11.617 1 55.41 89 ALA A N 1
ATOM 690 C CA . ALA A 1 89 ? 4.648 28.859 12.695 1 55.41 89 ALA A CA 1
ATOM 691 C C . ALA A 1 89 ? 4.781 29.906 13.805 1 55.41 89 ALA A C 1
ATOM 693 O O . ALA A 1 89 ? 3.797 30.234 14.469 1 55.41 89 ALA A O 1
ATOM 694 N N . LEU A 1 90 ? 5.91 30.391 14 1 50.19 90 LEU A N 1
ATOM 695 C CA . LEU A 1 90 ? 6.125 31.438 15 1 50.19 90 LEU A CA 1
ATOM 696 C C . LEU A 1 90 ? 5.34 32.688 14.656 1 50.19 90 LEU A C 1
ATOM 698 O O . LEU A 1 90 ? 4.973 33.469 15.539 1 50.19 90 LEU A O 1
ATOM 702 N N . LYS A 1 91 ? 5.039 32.875 13.406 1 53.06 91 LYS A N 1
ATOM 703 C CA . LYS A 1 91 ? 4.297 34.062 13.039 1 53.06 91 LYS A CA 1
ATOM 704 C C . LYS A 1 91 ? 2.793 33.844 13.125 1 53.06 91 LYS A C 1
ATOM 706 O O . LYS A 1 91 ? 2.002 34.688 12.727 1 53.06 91 LYS A O 1
ATOM 711 N N . GLY A 1 92 ? 2.299 32.688 13.609 1 61.75 92 GLY A N 1
ATOM 712 C CA . GLY A 1 92 ? 0.919 32.438 14 1 61.75 92 GLY A CA 1
ATOM 713 C C . GLY A 1 92 ? 0.227 31.422 13.102 1 61.75 92 GLY A C 1
ATOM 714 O O . GLY A 1 92 ? -0.667 30.703 13.547 1 61.75 92 GLY A O 1
ATOM 715 N N . GLU A 1 93 ? 0.346 31.516 11.758 1 71.56 93 GLU A N 1
ATOM 716 C CA . GLU A 1 93 ? -0.388 30.562 10.93 1 71.56 93 GLU A CA 1
ATOM 717 C C . GLU A 1 93 ? 0.503 29.406 10.5 1 71.56 93 GLU A C 1
ATOM 719 O O . GLU A 1 93 ? 1.602 29.609 9.984 1 71.56 93 GLU A O 1
ATOM 724 N N . LEU A 1 94 ? -0.009 28.141 10.953 1 82.38 94 LEU A N 1
ATOM 725 C CA . LEU A 1 94 ? 0.743 26.953 10.539 1 82.38 94 LEU A CA 1
ATOM 726 C C . LEU A 1 94 ? 0.674 26.766 9.031 1 82.38 94 LEU A C 1
ATOM 728 O O . LEU A 1 94 ? -0.397 26.891 8.43 1 82.38 94 LEU A O 1
ATOM 732 N N . ARG A 1 95 ? 1.82 26.656 8.422 1 82.06 95 ARG A N 1
ATOM 733 C CA . ARG A 1 95 ? 1.922 26.438 6.98 1 82.06 95 ARG A CA 1
ATOM 734 C C . ARG A 1 95 ? 2.893 25.297 6.672 1 82.06 95 ARG A C 1
ATOM 736 O O . ARG A 1 95 ? 3.582 24.797 7.566 1 82.06 95 ARG A O 1
ATOM 743 N N . GLY A 1 96 ? 2.795 24.812 5.379 1 86.81 96 GLY A N 1
ATOM 744 C CA . GLY A 1 96 ? 3.705 23.766 4.949 1 86.81 96 GLY A CA 1
ATOM 745 C C . GLY A 1 96 ? 3.01 22.438 4.691 1 86.81 96 GLY A C 1
ATOM 746 O O . GLY A 1 96 ? 1.817 22.406 4.383 1 86.81 96 GLY A O 1
ATOM 747 N N . THR A 1 97 ? 3.906 21.406 4.723 1 89.12 97 THR A N 1
ATOM 748 C CA . THR A 1 97 ? 3.385 20.078 4.418 1 89.12 97 THR A CA 1
ATOM 749 C C . THR A 1 97 ? 3.525 19.156 5.625 1 89.12 97 THR A C 1
ATOM 751 O O . THR A 1 97 ? 4.582 19.109 6.262 1 89.12 97 THR A O 1
ATOM 754 N N . LEU A 1 98 ? 2.469 18.594 6.02 1 93.94 98 LEU A N 1
ATOM 755 C CA . LEU A 1 98 ? 2.51 17.516 7.004 1 93.94 98 LEU A CA 1
ATOM 756 C C . LEU A 1 98 ? 2.508 16.156 6.32 1 93.94 98 LEU A C 1
ATOM 758 O O . LEU A 1 98 ? 1.56 15.812 5.609 1 93.94 98 LEU A O 1
ATOM 762 N N . ASN A 1 99 ? 3.582 15.398 6.508 1 95.69 99 ASN A N 1
ATOM 763 C CA . ASN A 1 99 ? 3.70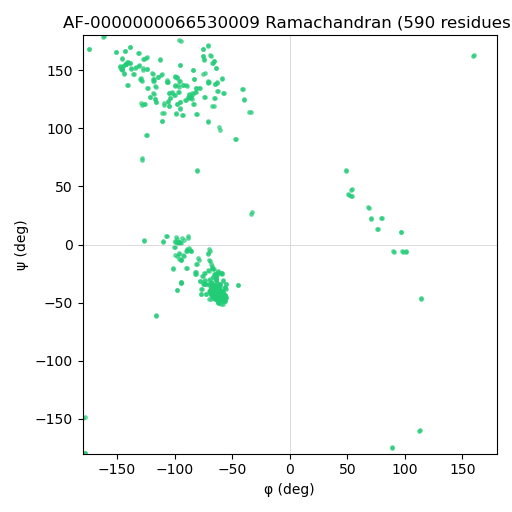1 14.039 5.988 1 95.69 99 ASN A CA 1
ATOM 764 C C . ASN A 1 99 ? 3.258 13.008 7.02 1 95.69 99 ASN A C 1
ATOM 766 O O . ASN A 1 99 ? 3.943 12.789 8.023 1 95.69 99 ASN A O 1
ATOM 770 N N . LEU A 1 100 ? 2.123 12.359 6.73 1 97.88 100 LEU A N 1
ATOM 771 C CA . LEU A 1 100 ? 1.522 11.414 7.664 1 97.88 100 LEU A CA 1
ATOM 772 C C . LEU A 1 100 ? 1.516 10 7.078 1 97.88 100 LEU A C 1
ATOM 774 O O . LEU A 1 100 ? 1.028 9.789 5.965 1 97.88 100 LEU A O 1
ATOM 778 N N . GLY A 1 101 ? 2.135 9.055 7.777 1 98.38 101 GLY A N 1
ATOM 779 C CA . GLY A 1 101 ? 2.047 7.648 7.43 1 98.38 101 GLY A CA 1
ATOM 780 C C . GLY A 1 101 ? 1.039 6.887 8.266 1 98.38 101 GLY A C 1
ATOM 781 O O . GLY A 1 101 ? 0.889 7.156 9.461 1 98.38 101 GLY A O 1
ATOM 782 N N . VAL A 1 102 ? 0.368 5.934 7.621 1 98.38 102 VAL A N 1
ATOM 783 C CA . VAL A 1 102 ? -0.576 5.109 8.375 1 98.38 102 VAL A CA 1
ATOM 784 C C . VAL A 1 102 ? -0.539 3.674 7.848 1 98.38 102 VAL A C 1
ATOM 786 O O . VAL A 1 102 ? -0.247 3.443 6.672 1 98.38 102 VAL A O 1
ATOM 789 N N . LEU A 1 103 ? -0.749 2.766 8.719 1 97.94 103 LEU A N 1
ATOM 790 C CA . LEU A 1 103 ? -0.904 1.367 8.336 1 97.94 103 LEU A CA 1
ATOM 791 C C . LEU A 1 103 ? -2.168 1.168 7.512 1 97.94 103 LEU A C 1
ATOM 793 O O . LEU A 1 103 ? -3.094 1.98 7.574 1 97.94 103 LEU A O 1
ATOM 797 N N . ASP A 1 104 ? -2.191 0.099 6.738 1 97.12 104 ASP A N 1
ATOM 798 C CA . ASP A 1 104 ? -3.334 -0.131 5.855 1 97.12 104 ASP A CA 1
ATOM 799 C C . ASP A 1 104 ? -4.551 -0.607 6.648 1 97.12 104 ASP A C 1
ATOM 801 O O . ASP A 1 104 ? -4.426 -1.003 7.809 1 97.12 104 ASP A O 1
ATOM 805 N N . SER A 1 105 ? -5.742 -0.433 6.066 1 96.94 105 SER A N 1
ATOM 806 C CA . SER A 1 105 ? -7.043 -0.912 6.516 1 96.94 105 SER A CA 1
ATOM 807 C C . SER A 1 105 ? -7.492 -0.188 7.781 1 96.94 105 SER A C 1
ATOM 809 O O . SER A 1 105 ? -8.195 -0.763 8.617 1 96.94 105 SER A O 1
ATOM 811 N N . THR A 1 106 ? -7.102 1.035 7.906 1 97.44 106 THR A N 1
ATOM 812 C CA . THR A 1 106 ? -7.5 1.769 9.102 1 97.44 106 THR A CA 1
ATOM 813 C C . THR A 1 106 ? -8.766 2.582 8.844 1 97.44 106 THR A C 1
ATOM 815 O O . THR A 1 106 ? -9.398 3.064 9.789 1 97.44 106 THR A O 1
ATOM 818 N N . VAL A 1 107 ? -9.148 2.732 7.617 1 96.5 107 VAL A N 1
ATOM 819 C CA . VAL A 1 107 ? -10.266 3.602 7.27 1 96.5 107 VAL A CA 1
ATOM 820 C C . VAL A 1 107 ? -11.555 3.064 7.891 1 96.5 107 VAL A C 1
ATOM 822 O O . VAL A 1 107 ? -12.453 3.834 8.242 1 96.5 107 VAL A O 1
ATOM 825 N N . SER A 1 108 ? -11.633 1.767 8.109 1 94.81 108 SER A N 1
ATOM 826 C CA . SER A 1 108 ? -12.836 1.145 8.664 1 94.81 108 SER A CA 1
ATOM 827 C C . SER A 1 108 ? -12.688 0.877 10.156 1 94.81 108 SER A C 1
ATOM 829 O O . SER A 1 108 ? -13.562 0.271 10.773 1 94.81 108 SER A O 1
ATOM 831 N N . ASP A 1 109 ? -11.562 1.279 10.742 1 97.31 109 ASP A N 1
ATOM 832 C CA . ASP A 1 109 ? -11.305 1.01 12.156 1 97.31 109 ASP A CA 1
ATOM 833 C C . ASP A 1 109 ? -12.008 2.027 13.047 1 97.31 109 ASP A C 1
ATOM 835 O O . ASP A 1 109 ? -11.633 3.199 13.078 1 97.31 109 ASP A O 1
ATOM 839 N N . PRO A 1 110 ? -12.984 1.592 13.781 1 95.44 110 PRO A N 1
ATOM 840 C CA . PRO A 1 110 ? -13.703 2.545 14.617 1 95.44 110 PRO A CA 1
ATOM 841 C C . PRO A 1 110 ? -12.852 3.1 15.758 1 95.44 110 PRO A C 1
ATOM 843 O O . PRO A 1 110 ? -13.172 4.148 16.328 1 95.44 110 PRO A O 1
ATOM 846 N N . ALA A 1 111 ? -11.812 2.408 16.094 1 96.62 111 ALA A N 1
ATOM 847 C CA . ALA A 1 111 ? -10.961 2.836 17.188 1 96.62 111 ALA A CA 1
ATOM 848 C C . ALA A 1 111 ? -10.023 3.959 16.766 1 96.62 111 ALA A C 1
ATOM 850 O O . ALA A 1 111 ? -9.406 4.621 17.594 1 96.62 111 ALA A O 1
ATOM 851 N N . LEU A 1 112 ? -9.898 4.211 15.469 1 97.38 112 LEU A N 1
ATOM 852 C CA . LEU A 1 112 ? -9.039 5.266 14.93 1 97.38 112 LEU A CA 1
ATOM 853 C C . LEU A 1 112 ? -9.844 6.223 14.055 1 97.38 112 LEU A C 1
ATOM 855 O O . LEU A 1 112 ? -9.961 6.012 12.844 1 97.38 112 LEU A O 1
ATOM 859 N N . PRO A 1 113 ? -10.312 7.309 14.625 1 96.88 113 PRO A N 1
ATOM 860 C CA . PRO A 1 113 ? -11.086 8.273 13.844 1 96.88 113 PRO A CA 1
ATOM 861 C C . PRO A 1 113 ? -10.203 9.211 13.016 1 96.88 113 PRO A C 1
ATOM 863 O O . PRO A 1 113 ? -10.305 10.43 13.148 1 96.88 113 PRO A O 1
ATOM 866 N N . LEU A 1 114 ? -9.484 8.672 12.109 1 97.56 114 LEU A N 1
ATOM 867 C CA . LEU A 1 114 ? -8.453 9.43 11.398 1 97.56 114 LEU A CA 1
ATOM 868 C C . LEU A 1 114 ? -9.078 10.484 10.5 1 97.56 114 LEU A C 1
ATOM 870 O O . LEU A 1 114 ? -8.562 11.602 10.391 1 97.56 114 LEU A O 1
ATOM 874 N N . ALA A 1 115 ? -10.188 10.133 9.82 1 97.69 115 ALA A N 1
ATOM 875 C CA . ALA A 1 115 ? -10.867 11.102 8.969 1 97.69 115 ALA A CA 1
ATOM 876 C C . ALA A 1 115 ? -11.312 12.32 9.773 1 97.69 115 ALA A C 1
ATOM 878 O O . ALA A 1 115 ? -11.148 13.461 9.328 1 97.69 115 ALA A O 1
ATOM 879 N N . GLU A 1 116 ? -11.789 12.094 10.953 1 97.12 116 GLU A N 1
ATOM 880 C CA . GLU A 1 116 ? -12.242 13.172 11.828 1 97.12 116 GLU A CA 1
ATOM 881 C C . GLU A 1 116 ? -11.07 14.031 12.281 1 97.12 116 GLU A C 1
ATOM 883 O O . GLU A 1 116 ? -11.172 15.266 12.312 1 97.12 116 GLU A O 1
ATOM 888 N N . VAL A 1 117 ? -10.023 13.375 12.641 1 97.81 117 VAL A N 1
ATOM 889 C CA . VAL A 1 117 ? -8.812 14.078 13.062 1 97.81 117 VAL A CA 1
ATOM 890 C C . VAL A 1 117 ? -8.328 15 11.945 1 97.81 117 VAL A C 1
ATOM 892 O O . VAL A 1 117 ? -8.055 16.172 12.18 1 97.81 117 VAL A O 1
ATOM 895 N N . ILE A 1 118 ? -8.258 14.477 10.75 1 97.44 118 ILE A N 1
ATOM 896 C CA . ILE A 1 118 ? -7.762 15.211 9.594 1 97.44 118 ILE A CA 1
ATOM 897 C C . ILE A 1 118 ? -8.719 16.359 9.266 1 97.44 118 ILE A C 1
ATOM 899 O O . ILE A 1 118 ? -8.289 17.453 8.93 1 97.44 118 ILE A O 1
ATOM 903 N N . GLY A 1 119 ? -10.016 16.047 9.312 1 96.88 119 GLY A N 1
ATOM 904 C CA . GLY A 1 119 ? -11 17.094 9.078 1 96.88 119 GLY A CA 1
ATOM 905 C C . GLY A 1 119 ? -10.844 18.281 10.016 1 96.88 119 GLY A C 1
ATOM 906 O O . GLY A 1 119 ? -10.82 19.438 9.57 1 96.88 119 GLY A O 1
ATOM 907 N N . ALA A 1 120 ? -10.719 18.016 11.281 1 95.81 120 ALA A N 1
ATOM 908 C CA . ALA A 1 120 ? -10.539 19.062 12.289 1 95.81 120 ALA A CA 1
ATOM 909 C C . ALA A 1 120 ? -9.227 19.812 12.07 1 95.81 120 ALA A C 1
ATOM 911 O O . ALA A 1 120 ? -9.195 21.031 12.133 1 95.81 120 ALA A O 1
ATOM 912 N N . PHE A 1 121 ? -8.195 19.094 11.812 1 95.94 121 PHE A N 1
ATOM 913 C CA . PHE A 1 121 ? -6.871 19.656 11.594 1 95.94 121 PHE A CA 1
ATOM 914 C C . PHE A 1 121 ? -6.875 20.578 10.375 1 95.94 121 PHE A C 1
ATOM 916 O O . PHE A 1 121 ? -6.344 21.688 10.43 1 95.94 121 PHE A O 1
ATOM 923 N N . SER A 1 122 ? -7.461 20.109 9.289 1 93.12 122 SER A N 1
ATOM 924 C CA . SER A 1 122 ? -7.473 20.875 8.047 1 93.12 122 SER A CA 1
ATOM 925 C C . SER A 1 122 ? -8.336 22.125 8.164 1 93.12 122 SER A C 1
ATOM 927 O O . SER A 1 122 ? -8.047 23.141 7.547 1 93.12 122 SER A O 1
ATOM 929 N N . ARG A 1 123 ? -9.383 22.062 8.914 1 93 123 ARG A N 1
ATOM 930 C CA . ARG A 1 123 ? -10.234 23.219 9.156 1 93 123 ARG A CA 1
ATOM 931 C C . ARG A 1 123 ? -9.484 24.281 9.961 1 93 123 ARG A C 1
ATOM 933 O O . ARG A 1 123 ? -9.586 25.469 9.664 1 93 123 ARG A O 1
ATOM 940 N N . GLU A 1 124 ? -8.789 23.812 10.914 1 92.06 124 GLU A N 1
ATOM 941 C CA . GLU A 1 124 ? -8.047 24.734 11.781 1 92.06 124 GLU A CA 1
ATOM 942 C C . GLU A 1 124 ? -6.82 25.297 11.078 1 92.06 124 GLU A C 1
ATOM 944 O O . GLU A 1 124 ? -6.422 26.438 11.328 1 92.06 124 GLU A O 1
ATOM 949 N N . HIS A 1 125 ? -6.27 24.484 10.25 1 91.19 125 HIS A N 1
ATOM 950 C CA . HIS A 1 125 ? -5.039 24.875 9.57 1 91.19 125 HIS A CA 1
ATOM 951 C C . HIS A 1 125 ? -5.152 24.688 8.062 1 91.19 125 HIS A C 1
ATOM 953 O O . HIS A 1 125 ? -4.441 23.859 7.484 1 91.19 125 HIS A O 1
ATOM 959 N N . PRO A 1 126 ? -5.895 25.516 7.371 1 88.5 126 PRO A N 1
ATOM 960 C CA . PRO A 1 126 ? -6.203 25.328 5.953 1 88.5 126 PRO A CA 1
ATOM 961 C C . PRO A 1 126 ? -4.984 25.531 5.055 1 88.5 126 PRO A C 1
ATOM 963 O O . PRO A 1 126 ? -4.992 25.109 3.893 1 88.5 126 PRO A O 1
ATOM 966 N N . ALA A 1 127 ? -3.969 26.094 5.574 1 87.44 127 ALA A N 1
ATOM 967 C CA . ALA A 1 127 ? -2.795 26.406 4.762 1 87.44 127 ALA A CA 1
ATOM 968 C C . ALA A 1 127 ? -1.807 25.234 4.758 1 87.44 127 ALA A C 1
ATOM 970 O O . ALA A 1 127 ? -0.808 25.266 4.035 1 87.44 127 ALA A O 1
ATOM 971 N N . VAL A 1 128 ? -2.109 24.234 5.551 1 89.19 128 VAL A N 1
ATOM 972 C CA . VAL A 1 128 ? -1.217 23.094 5.621 1 89.19 128 VAL A CA 1
ATOM 973 C C . VAL A 1 128 ? -1.592 22.078 4.543 1 89.19 128 VAL A C 1
ATOM 975 O O . VAL A 1 128 ? -2.764 21.719 4.398 1 89.19 128 VAL A O 1
ATOM 978 N N . HIS A 1 129 ? -0.593 21.688 3.734 1 91.31 129 HIS A N 1
ATOM 979 C CA . HIS A 1 129 ? -0.76 20.594 2.775 1 91.31 129 HIS A CA 1
ATOM 980 C C . HIS A 1 129 ? -0.58 19.234 3.445 1 91.31 129 HIS A C 1
ATOM 982 O O . HIS A 1 129 ? 0.389 19.031 4.18 1 91.31 129 HIS A O 1
ATOM 988 N N . LEU A 1 130 ? -1.523 18.312 3.207 1 94.31 130 LEU A N 1
ATOM 989 C CA . LEU A 1 130 ? -1.433 16.984 3.811 1 94.31 130 LEU A CA 1
ATOM 990 C C . LEU A 1 130 ? -0.978 15.961 2.785 1 94.31 130 LEU A C 1
ATOM 992 O O . LEU A 1 130 ? -1.54 15.875 1.691 1 94.31 130 LEU A O 1
ATOM 996 N N . HIS A 1 131 ? 0.05 15.266 3.121 1 95.56 131 HIS A N 1
ATOM 997 C CA . HIS A 1 131 ? 0.499 14.086 2.391 1 95.56 131 HIS A CA 1
ATOM 998 C C . HIS A 1 131 ? 0.28 12.812 3.205 1 95.56 131 HIS A C 1
ATOM 1000 O O . HIS A 1 131 ? 0.984 12.57 4.188 1 95.56 131 HIS A O 1
ATOM 1006 N N . LEU A 1 132 ? -0.689 12.047 2.834 1 97.44 132 LEU A N 1
ATOM 1007 C CA . LEU A 1 132 ? -1.044 10.828 3.547 1 97.44 132 LEU A CA 1
ATOM 1008 C C . LEU A 1 132 ? -0.592 9.594 2.77 1 97.44 132 LEU A C 1
ATOM 1010 O O . LEU A 1 132 ? -0.987 9.398 1.618 1 97.44 132 LEU A O 1
ATOM 1014 N N . LEU A 1 133 ? 0.245 8.742 3.443 1 96.56 133 LEU A N 1
ATOM 1015 C CA . LEU A 1 133 ? 0.757 7.535 2.803 1 96.56 133 LEU A CA 1
ATOM 1016 C C . LEU A 1 133 ? 0.401 6.293 3.613 1 96.56 133 LEU A C 1
ATOM 1018 O O . LEU A 1 133 ? 0.511 6.297 4.844 1 96.56 133 LEU A O 1
ATOM 1022 N N . VAL A 1 134 ? -0.05 5.297 2.92 1 96.56 134 VAL A N 1
ATOM 1023 C CA . VAL A 1 134 ? -0.251 3.975 3.502 1 96.56 134 VAL A CA 1
ATOM 1024 C C . VAL A 1 134 ? 0.971 3.1 3.229 1 96.56 134 VAL A C 1
ATOM 1026 O O . VAL A 1 134 ? 1.36 2.91 2.074 1 96.56 134 VAL A O 1
ATOM 1029 N N . GLN A 1 135 ? 1.558 2.611 4.305 1 94.5 135 GLN A N 1
ATOM 1030 C CA . GLN A 1 135 ? 2.779 1.828 4.152 1 94.5 135 GLN A CA 1
ATOM 1031 C C . GLN A 1 135 ? 2.824 0.676 5.152 1 94.5 135 GLN A C 1
ATOM 1033 O O . GLN A 1 135 ? 2 0.609 6.066 1 94.5 135 GLN A O 1
ATOM 1038 N N . SER A 1 136 ? 3.77 -0.261 4.898 1 92.5 136 SER A N 1
ATOM 1039 C CA . SER A 1 136 ? 4.008 -1.36 5.828 1 92.5 136 SER A CA 1
ATOM 1040 C C . SER A 1 136 ? 4.625 -0.86 7.129 1 92.5 136 SER A C 1
ATOM 1042 O O . SER A 1 136 ? 5.168 0.244 7.18 1 92.5 136 SER A O 1
ATOM 1044 N N . PRO A 1 137 ? 4.539 -1.714 8.18 1 93.44 137 PRO A N 1
ATOM 1045 C CA . PRO A 1 137 ? 5.086 -1.282 9.469 1 93.44 137 PRO A CA 1
ATOM 1046 C C . PRO A 1 137 ? 6.555 -0.883 9.383 1 93.44 137 PRO A C 1
ATOM 1048 O O . PRO A 1 137 ? 6.941 0.175 9.891 1 93.44 137 PRO A O 1
ATOM 1051 N N . TYR A 1 138 ? 7.293 -1.607 8.734 1 88.06 138 TYR A N 1
ATOM 1052 C CA . TYR A 1 138 ? 8.727 -1.331 8.633 1 88.06 138 TYR A CA 1
ATOM 1053 C C . TYR A 1 138 ? 8.977 -0.045 7.855 1 88.06 138 TYR A C 1
ATOM 1055 O O . TYR A 1 138 ? 9.781 0.788 8.266 1 88.06 138 TYR A O 1
ATOM 1063 N N . GLU A 1 139 ? 8.289 0.091 6.793 1 89.5 139 GLU A N 1
ATOM 1064 C CA . GLU A 1 139 ? 8.445 1.293 5.98 1 89.5 139 GLU A CA 1
ATOM 1065 C C . GLU A 1 139 ? 8.023 2.539 6.75 1 89.5 139 GLU A C 1
ATOM 1067 O O . GLU A 1 139 ? 8.625 3.604 6.609 1 89.5 139 GLU A O 1
ATOM 1072 N N . LEU A 1 140 ? 6.992 2.41 7.523 1 96.19 140 LEU A N 1
ATOM 1073 C CA . LEU A 1 140 ? 6.547 3.521 8.359 1 96.19 140 LEU A CA 1
ATOM 1074 C C . LEU A 1 140 ? 7.641 3.945 9.328 1 96.19 140 LEU A C 1
ATOM 1076 O O . LEU A 1 140 ? 7.957 5.133 9.438 1 96.19 140 LEU A O 1
ATOM 1080 N N . GLN A 1 141 ? 8.234 3.002 9.961 1 94.06 141 GLN A N 1
ATOM 1081 C CA . GLN A 1 141 ? 9.281 3.295 10.938 1 94.06 141 GLN A CA 1
ATOM 1082 C C . GLN A 1 141 ? 10.492 3.928 10.273 1 94.06 141 GLN A C 1
ATOM 1084 O O . GLN A 1 141 ? 11.016 4.941 10.742 1 94.06 141 GLN A O 1
ATOM 1089 N N . LEU A 1 142 ? 10.852 3.373 9.156 1 88.12 142 LEU A N 1
ATOM 1090 C CA . LEU A 1 142 ? 12.016 3.879 8.438 1 88.12 142 LEU A CA 1
ATOM 1091 C C . LEU A 1 142 ? 11.758 5.289 7.914 1 88.12 142 LEU A C 1
ATOM 1093 O O . LEU A 1 142 ? 12.641 6.152 7.996 1 88.12 142 LEU A O 1
ATOM 1097 N N . SER A 1 143 ? 10.586 5.469 7.367 1 91.81 143 SER A N 1
ATOM 1098 C CA . SER A 1 143 ? 10.25 6.766 6.793 1 91.81 143 SER A CA 1
ATOM 1099 C C . SER A 1 143 ? 10.25 7.859 7.859 1 91.81 143 SER A C 1
ATOM 1101 O O . SER A 1 143 ? 10.68 8.984 7.602 1 91.81 143 SER A O 1
ATOM 1103 N N . VAL A 1 144 ? 9.812 7.57 9.055 1 94.25 144 VAL A N 1
ATOM 1104 C CA . VAL A 1 144 ? 9.797 8.539 10.148 1 94.25 144 VAL A CA 1
ATOM 1105 C C . VAL A 1 144 ? 11.219 8.773 10.648 1 94.25 144 VAL A C 1
ATOM 1107 O O . VAL A 1 144 ? 11.625 9.914 10.891 1 94.25 144 VAL A O 1
ATOM 1110 N N . LEU A 1 145 ? 11.93 7.672 10.75 1 87.38 145 LEU A N 1
ATOM 1111 C CA . LEU A 1 145 ? 13.305 7.762 11.234 1 87.38 145 LEU A CA 1
ATOM 1112 C C . LEU A 1 145 ? 14.141 8.633 10.305 1 87.38 145 LEU A C 1
ATOM 1114 O O . LEU A 1 145 ? 14.992 9.398 10.773 1 87.38 145 LEU A O 1
ATOM 1118 N N . GLU A 1 146 ? 13.805 8.562 9.016 1 80.12 146 GLU A N 1
ATOM 1119 C CA . GLU A 1 146 ? 14.57 9.266 7.996 1 80.12 146 GLU A CA 1
ATOM 1120 C C . GLU A 1 146 ? 13.961 10.625 7.68 1 80.12 146 GLU A C 1
ATOM 1122 O O . GLU A 1 146 ? 14.391 11.305 6.746 1 80.12 146 GLU A O 1
ATOM 1127 N N . ASN A 1 147 ? 12.977 10.992 8.289 1 82.81 147 ASN A N 1
ATOM 1128 C CA . ASN A 1 147 ? 12.297 12.281 8.188 1 82.81 147 ASN A CA 1
ATOM 1129 C C . ASN A 1 147 ? 11.562 12.43 6.863 1 82.81 147 ASN A C 1
ATOM 1131 O O . ASN A 1 147 ? 11.289 13.547 6.418 1 82.81 147 ASN A O 1
ATOM 1135 N N . ARG A 1 148 ? 11.273 11.32 6.305 1 86 148 ARG A N 1
ATOM 1136 C CA . ARG A 1 148 ? 10.414 11.359 5.125 1 86 148 ARG A CA 1
ATOM 1137 C C . ARG A 1 148 ? 8.953 11.547 5.516 1 86 148 ARG A C 1
ATOM 1139 O O . ARG A 1 148 ? 8.164 12.094 4.742 1 86 148 ARG A O 1
ATOM 1146 N N . GLN A 1 149 ? 8.617 11.008 6.68 1 93.94 149 GLN A N 1
ATOM 1147 C CA . GLN A 1 149 ? 7.328 11.242 7.32 1 93.94 149 GLN A CA 1
ATOM 1148 C C . GLN A 1 149 ? 7.5 11.922 8.672 1 93.94 149 GLN A C 1
ATOM 1150 O O . GLN A 1 149 ? 8.469 11.664 9.391 1 93.94 149 GLN A O 1
ATOM 1155 N N . ASP A 1 150 ? 6.574 12.805 8.922 1 95 150 ASP A N 1
ATOM 1156 C CA . ASP A 1 150 ? 6.621 13.516 10.195 1 95 150 ASP A CA 1
ATOM 1157 C C . ASP A 1 150 ? 6.109 12.641 11.336 1 95 150 ASP A C 1
ATOM 1159 O O . ASP A 1 150 ? 6.652 12.672 12.438 1 95 150 ASP A O 1
ATOM 1163 N N . LEU A 1 151 ? 4.996 11.922 11.023 1 97.25 151 LEU A N 1
ATOM 1164 C CA . LEU A 1 151 ? 4.32 11.016 11.945 1 97.25 151 LEU A CA 1
ATOM 1165 C C . LEU A 1 151 ? 3.811 9.773 11.219 1 97.25 151 LEU A C 1
ATOM 1167 O O . LEU A 1 151 ? 3.598 9.805 10 1 97.25 151 LEU A O 1
ATOM 1171 N N . ALA A 1 152 ? 3.689 8.758 12.062 1 98.69 152 ALA A N 1
ATOM 1172 C CA . ALA A 1 152 ? 3.021 7.582 11.508 1 98.69 152 ALA A CA 1
ATOM 1173 C C . ALA A 1 152 ? 2.188 6.871 12.57 1 98.69 152 ALA A C 1
ATOM 1175 O O . ALA A 1 152 ? 2.455 6.996 13.766 1 98.69 152 ALA A O 1
ATOM 1176 N N . ILE A 1 153 ? 1.165 6.254 12.148 1 98.69 153 ILE A N 1
ATOM 1177 C CA . ILE A 1 153 ? 0.3 5.461 13.016 1 98.69 153 ILE A CA 1
ATOM 1178 C C . ILE A 1 153 ? 0.255 4.016 12.516 1 98.69 153 ILE A C 1
ATOM 1180 O O . ILE A 1 153 ? 0.026 3.771 11.328 1 98.69 153 ILE A O 1
ATOM 1184 N N . GLY A 1 154 ? 0.531 3.094 13.375 1 98.25 154 GLY A N 1
ATOM 1185 C CA . GLY A 1 154 ? 0.466 1.693 12.992 1 98.25 154 GLY A CA 1
ATOM 1186 C C . GLY A 1 154 ? 0.762 0.744 14.133 1 98.25 154 GLY A C 1
ATOM 1187 O O . GLY A 1 154 ? 0.803 1.156 15.297 1 98.25 154 GLY A O 1
ATOM 1188 N N . ALA A 1 155 ? 0.744 -0.526 13.875 1 97.12 155 ALA A N 1
ATOM 1189 C CA . ALA A 1 155 ? 1.161 -1.594 14.781 1 97.12 155 ALA A CA 1
ATOM 1190 C C . ALA A 1 155 ? 2.564 -2.086 14.438 1 97.12 155 ALA A C 1
ATOM 1192 O O . ALA A 1 155 ? 2.854 -2.402 13.281 1 97.12 155 ALA A O 1
ATOM 1193 N N . PHE A 1 156 ? 3.398 -2.121 15.453 1 93.94 156 PHE A N 1
ATOM 1194 C CA . PHE A 1 156 ? 4.812 -2.402 15.242 1 93.94 156 PHE A CA 1
ATOM 1195 C C . PHE A 1 156 ? 5.273 -3.559 16.125 1 93.94 156 PHE A C 1
ATOM 1197 O O . PHE A 1 156 ? 5.188 -3.484 17.344 1 93.94 156 PHE A O 1
ATOM 1204 N N . SER A 1 157 ? 5.77 -4.605 15.477 1 86.94 157 SER A N 1
ATOM 1205 C CA . SER A 1 157 ? 6.195 -5.785 16.219 1 86.94 157 SER A CA 1
ATOM 1206 C C . SER A 1 157 ? 7.535 -5.551 16.906 1 86.94 157 SER A C 1
ATOM 1208 O O . SER A 1 157 ? 7.852 -6.211 17.906 1 86.94 157 SER A O 1
ATOM 1210 N N . SER A 1 158 ? 8.289 -4.68 16.328 1 86.38 158 SER A N 1
ATOM 1211 C CA . SER A 1 158 ? 9.578 -4.32 16.906 1 86.38 158 SER A CA 1
ATOM 1212 C C . SER A 1 158 ? 9.781 -2.809 16.922 1 86.38 158 SER A C 1
ATOM 1214 O O . SER A 1 158 ? 9.242 -2.096 16.078 1 86.38 158 SER A O 1
ATOM 1216 N N . ARG A 1 159 ? 10.547 -2.441 17.875 1 89.94 159 ARG A N 1
ATOM 1217 C CA . ARG A 1 159 ? 10.828 -1.017 18 1 89.94 159 ARG A CA 1
ATOM 1218 C C . ARG A 1 159 ? 12.164 -0.658 17.359 1 89.94 159 ARG A C 1
ATOM 1220 O O . ARG A 1 159 ? 13.086 -1.471 17.344 1 89.94 159 ARG A O 1
ATOM 1227 N N . MET A 1 160 ? 12.133 0.472 16.812 1 88.31 160 MET A N 1
ATOM 1228 C CA . MET A 1 160 ? 13.367 1.013 16.25 1 88.31 160 MET A CA 1
ATOM 1229 C C . MET A 1 160 ? 13.922 2.133 17.125 1 88.31 160 MET A C 1
ATOM 1231 O O . MET A 1 160 ? 13.164 2.965 17.625 1 88.31 160 MET A O 1
ATOM 1235 N N . ASN A 1 161 ? 15.25 2.125 17.266 1 88.81 161 ASN A N 1
ATOM 1236 C CA . ASN A 1 161 ? 15.898 3.215 18 1 88.81 161 ASN A CA 1
ATOM 1237 C C . ASN A 1 161 ? 15.727 4.551 17.281 1 88.81 161 ASN A C 1
ATOM 1239 O O . ASN A 1 161 ? 15.812 4.613 16.047 1 88.81 161 ASN A O 1
ATOM 1243 N N . GLY A 1 162 ? 15.453 5.562 18.094 1 91.81 162 GLY A N 1
ATOM 1244 C CA . GLY A 1 162 ? 15.32 6.891 17.516 1 91.81 162 GLY A CA 1
ATOM 1245 C C . GLY A 1 162 ? 13.875 7.316 17.328 1 91.81 162 GLY A C 1
ATOM 1246 O O . GLY A 1 162 ? 13.602 8.469 16.984 1 91.81 162 GLY A O 1
ATOM 1247 N N . LEU A 1 163 ? 13.078 6.348 17.625 1 96.56 163 LEU A N 1
ATOM 1248 C CA . LEU A 1 163 ? 11.656 6.641 17.5 1 96.56 163 LEU A CA 1
ATOM 1249 C C . LEU A 1 163 ? 10.984 6.664 18.875 1 96.56 163 LEU A C 1
ATOM 1251 O O . LEU A 1 163 ? 11.406 5.949 19.797 1 96.56 163 LEU A O 1
ATOM 1255 N N . VAL A 1 164 ? 10.008 7.512 19.031 1 97.25 164 VAL A N 1
ATOM 1256 C CA . VAL A 1 164 ? 9.125 7.539 20.188 1 97.25 164 VAL A CA 1
ATOM 1257 C C . VAL A 1 164 ? 7.785 6.895 19.844 1 97.25 164 VAL A C 1
ATOM 1259 O O . VAL A 1 164 ? 7.199 7.195 18.797 1 97.25 164 VAL A O 1
ATOM 1262 N N . TYR A 1 165 ? 7.367 6 20.719 1 97.81 165 TYR A N 1
ATOM 1263 C CA . TYR A 1 165 ? 6.109 5.285 20.531 1 97.81 165 TYR A CA 1
ATOM 1264 C C . TYR A 1 165 ? 5.066 5.746 21.531 1 97.81 165 TYR A C 1
ATOM 1266 O O . TYR A 1 165 ? 5.281 5.664 22.75 1 97.81 165 TYR A O 1
ATOM 1274 N N . GLN A 1 166 ? 3.955 6.258 21.094 1 97.69 166 GLN A N 1
ATOM 1275 C CA . GLN A 1 166 ? 2.822 6.633 21.922 1 97.69 166 GLN A CA 1
ATOM 1276 C C . GLN A 1 166 ? 1.647 5.68 21.719 1 97.69 166 GLN A C 1
ATOM 1278 O O . GLN A 1 166 ? 1.009 5.691 20.672 1 97.69 166 GLN A O 1
ATOM 1283 N N . PRO A 1 167 ? 1.32 4.918 22.734 1 97.62 167 PRO A N 1
ATOM 1284 C CA . PRO A 1 167 ? 0.224 3.959 22.594 1 97.62 167 PRO A CA 1
ATOM 1285 C C . PRO A 1 167 ? -1.118 4.633 22.328 1 97.62 167 PRO A C 1
ATOM 1287 O O . PRO A 1 167 ? -1.411 5.688 22.891 1 97.62 167 PRO A O 1
ATOM 1290 N N . LEU A 1 168 ? -1.889 4.023 21.422 1 98 168 LEU A N 1
ATOM 1291 C CA . LEU A 1 168 ? -3.201 4.559 21.078 1 98 168 LEU A CA 1
ATOM 1292 C C . LEU A 1 168 ? -4.305 3.58 21.469 1 98 168 LEU A C 1
ATOM 1294 O O . LEU A 1 168 ? -5.199 3.924 22.25 1 98 168 LEU A O 1
ATOM 1298 N N . TYR A 1 169 ? -4.316 2.377 20.891 1 97.75 169 TYR A N 1
ATOM 1299 C CA . TYR A 1 169 ? -5.344 1.364 21.125 1 97.75 169 TYR A CA 1
ATOM 1300 C C . TYR A 1 169 ? -4.855 -0.014 20.703 1 97.75 169 TYR A C 1
ATOM 1302 O O . TYR A 1 169 ? -3.713 -0.167 20.266 1 97.75 169 TYR A O 1
ATOM 1310 N N . ARG A 1 170 ? -5.688 -1.033 20.875 1 98 170 ARG A N 1
ATOM 1311 C CA . ARG A 1 170 ? -5.398 -2.393 20.438 1 98 170 ARG A CA 1
ATOM 1312 C C . ARG A 1 170 ? -6.426 -2.863 19.406 1 98 170 ARG A C 1
ATOM 1314 O O . ARG A 1 170 ? -7.633 -2.701 19.609 1 98 170 ARG A O 1
ATOM 1321 N N . GLU A 1 171 ? -5.934 -3.369 18.344 1 98.06 171 GLU A N 1
ATOM 1322 C CA . GLU A 1 171 ? -6.773 -3.873 17.266 1 98.06 171 GLU A CA 1
ATOM 1323 C C . GLU A 1 171 ? -6.961 -5.383 17.375 1 98.06 171 GLU A C 1
ATOM 1325 O O . GLU A 1 171 ? -5.988 -6.125 17.531 1 98.06 171 GLU A O 1
ATOM 1330 N N . GLN A 1 172 ? -8.188 -5.871 17.281 1 98.25 172 GLN A N 1
ATOM 1331 C CA . GLN A 1 172 ? -8.492 -7.293 17.406 1 98.25 172 GLN A CA 1
ATOM 1332 C C . GLN A 1 172 ? -8.344 -8.008 16.078 1 98.25 172 GLN A C 1
ATOM 1334 O O . GLN A 1 172 ? -8.883 -7.559 15.055 1 98.25 172 GLN A O 1
ATOM 1339 N N . HIS A 1 173 ? -7.578 -9.062 16.078 1 98.12 173 HIS A N 1
ATOM 1340 C CA . HIS A 1 173 ? -7.406 -9.914 14.906 1 98.12 173 HIS A CA 1
ATOM 1341 C C . HIS A 1 173 ? -7.973 -11.312 15.148 1 98.12 173 HIS A C 1
ATOM 1343 O O . HIS A 1 173 ? -7.859 -11.852 16.25 1 98.12 173 HIS A O 1
ATOM 1349 N N . TRP A 1 174 ? -8.562 -11.891 14.078 1 98.38 174 TRP A N 1
ATOM 1350 C CA . TRP A 1 174 ? -8.953 -13.289 14.07 1 98.38 174 TRP A CA 1
ATOM 1351 C C . TRP A 1 174 ? -8.375 -14.016 12.859 1 98.38 174 TRP A C 1
ATOM 1353 O O . TRP A 1 174 ? -7.902 -13.375 11.914 1 98.38 174 TRP A O 1
ATOM 1363 N N . LEU A 1 175 ? -8.305 -15.344 12.977 1 98.5 175 LEU A N 1
ATOM 1364 C CA . LEU A 1 175 ? -7.941 -16.203 11.852 1 98.5 175 LEU A CA 1
ATOM 1365 C C . LEU A 1 175 ? -9.172 -16.578 11.031 1 98.5 175 LEU A C 1
ATOM 1367 O O . LEU A 1 175 ? -10.172 -17.047 11.57 1 98.5 175 LEU A O 1
ATOM 1371 N N . TYR A 1 176 ? -9.094 -16.375 9.656 1 98.81 176 TYR A N 1
ATOM 1372 C CA . TYR A 1 176 ? -10.289 -16.547 8.844 1 98.81 176 TYR A CA 1
ATOM 1373 C C . TYR A 1 176 ? -10.047 -17.562 7.727 1 98.81 176 TYR A C 1
ATOM 1375 O O . TYR A 1 176 ? -8.914 -17.719 7.258 1 98.81 176 TYR A O 1
ATOM 1383 N N . CYS A 1 177 ? -11.062 -18.203 7.336 1 98.75 177 CYS A N 1
ATOM 1384 C CA . CYS A 1 177 ? -11.18 -18.859 6.039 1 98.75 177 CYS A CA 1
ATOM 1385 C C . CYS A 1 177 ? -12.414 -18.359 5.293 1 98.75 177 CYS A C 1
ATOM 1387 O O . CYS A 1 177 ? -13.281 -17.719 5.875 1 98.75 177 CYS A O 1
ATOM 1389 N N . SER A 1 178 ? -12.453 -18.562 3.979 1 98.81 178 SER A N 1
ATOM 1390 C CA . SER A 1 178 ? -13.594 -18.125 3.174 1 98.81 178 SER A CA 1
ATOM 1391 C C . SER A 1 178 ? -14.586 -19.266 2.961 1 98.81 178 SER A C 1
ATOM 1393 O O . SER A 1 178 ? -14.336 -20.406 3.361 1 98.81 178 SER A O 1
ATOM 1395 N N . ASP A 1 179 ? -15.734 -18.938 2.297 1 98.5 179 ASP A N 1
ATOM 1396 C CA . ASP A 1 179 ? -16.812 -19.891 2.01 1 98.5 179 ASP A CA 1
ATOM 1397 C C . ASP A 1 179 ? -16.375 -20.906 0.954 1 98.5 179 ASP A C 1
ATOM 1399 O O . ASP A 1 179 ? -17.078 -21.875 0.698 1 98.5 179 ASP A O 1
ATOM 1403 N N . ARG A 1 180 ? -15.188 -20.734 0.416 1 97.44 180 ARG A N 1
ATOM 1404 C CA . ARG A 1 180 ? -14.656 -21.656 -0.583 1 97.44 180 ARG A CA 1
ATOM 1405 C C . ARG A 1 180 ? -13.688 -22.641 0.047 1 97.44 180 ARG A C 1
ATOM 1407 O O . ARG A 1 180 ? -13.234 -23.578 -0.611 1 97.44 180 ARG A O 1
ATOM 1414 N N . HIS A 1 181 ? -13.344 -22.422 1.262 1 98 181 HIS A N 1
ATOM 1415 C CA . HIS A 1 181 ? -12.383 -23.281 1.961 1 98 181 HIS A CA 1
ATOM 1416 C C . HIS A 1 181 ? -13.07 -24.516 2.547 1 98 181 HIS A C 1
ATOM 1418 O O . HIS A 1 181 ? -14.188 -24.422 3.061 1 98 181 HIS A O 1
ATOM 1424 N N . PRO A 1 182 ? -12.375 -25.594 2.65 1 96.12 182 PRO A N 1
ATOM 1425 C CA . PRO A 1 182 ? -12.969 -26.828 3.166 1 96.12 182 PRO A CA 1
ATOM 1426 C C . PRO A 1 182 ? -13.398 -26.719 4.625 1 96.12 182 PRO A C 1
ATOM 1428 O O . PRO A 1 182 ? -14.344 -27.391 5.055 1 96.12 182 PRO A O 1
ATOM 1431 N N . LEU A 1 183 ? -12.805 -25.875 5.352 1 97.31 183 LEU A N 1
ATOM 1432 C CA . LEU A 1 183 ? -13.078 -25.797 6.781 1 97.31 183 LEU A CA 1
ATOM 1433 C C . LEU A 1 183 ? -14.266 -24.875 7.055 1 97.31 183 LEU A C 1
ATOM 1435 O O . LEU A 1 183 ? -14.734 -24.781 8.195 1 97.31 183 LEU A O 1
ATOM 1439 N N . PHE A 1 184 ? -14.844 -24.234 6.066 1 97.94 184 PHE A N 1
ATOM 1440 C CA . PHE A 1 184 ? -15.836 -23.172 6.258 1 97.94 184 PHE A CA 1
ATOM 1441 C C . PHE A 1 184 ? -17.062 -23.719 6.984 1 97.94 184 PHE A C 1
ATOM 1443 O O . PHE A 1 184 ? -17.578 -23.078 7.898 1 97.94 184 PHE A O 1
ATOM 1450 N N . ASP A 1 185 ? -17.469 -24.906 6.625 1 95.06 185 ASP A N 1
ATOM 1451 C CA . ASP A 1 185 ? -18.688 -25.469 7.191 1 95.06 185 ASP A CA 1
ATOM 1452 C C . ASP A 1 185 ? -18.375 -26.422 8.344 1 95.06 185 ASP A C 1
ATOM 1454 O O . ASP A 1 185 ? -19.281 -27.078 8.883 1 95.06 185 ASP A O 1
ATOM 1458 N N . GLY A 1 186 ? -17.156 -26.5 8.672 1 92.5 186 GLY A N 1
ATOM 1459 C CA . GLY A 1 186 ? -16.766 -27.422 9.719 1 92.5 186 GLY A CA 1
ATOM 1460 C C . GLY A 1 186 ? -17.219 -27 11.102 1 92.5 186 GLY A C 1
ATOM 1461 O O . GLY A 1 186 ? -17.203 -25.797 11.422 1 92.5 186 GLY A O 1
ATOM 1462 N N . ARG A 1 187 ? -17.656 -28.047 11.836 1 87.69 187 ARG A N 1
ATOM 1463 C CA . ARG A 1 187 ? -18 -27.812 13.242 1 87.69 187 ARG A CA 1
ATOM 1464 C C . ARG A 1 187 ? -16.922 -28.406 14.156 1 87.69 187 ARG A C 1
ATOM 1466 O O . ARG A 1 187 ? -16.344 -29.453 13.852 1 87.69 187 ARG A O 1
ATOM 1473 N N . ARG A 1 188 ? -16.562 -27.812 15.203 1 89.12 188 ARG A N 1
ATOM 1474 C CA . ARG A 1 188 ? -15.602 -28.25 16.219 1 89.12 188 ARG A CA 1
ATOM 1475 C C . ARG A 1 188 ? -14.266 -28.625 15.586 1 89.12 188 ARG A C 1
ATOM 1477 O O . ARG A 1 188 ? -13.758 -29.734 15.797 1 89.12 188 ARG A O 1
ATOM 1484 N N . ILE A 1 189 ? -13.758 -27.797 14.719 1 94.38 189 ILE A N 1
ATOM 1485 C CA . ILE A 1 189 ? -12.492 -28.031 14.031 1 94.38 189 ILE A CA 1
ATOM 1486 C C . ILE A 1 189 ? -11.344 -28 15.039 1 94.38 189 ILE A C 1
ATOM 1488 O O . ILE A 1 189 ? -11.156 -27 15.742 1 94.38 189 ILE A O 1
ATOM 1492 N N . PRO A 1 190 ? -10.609 -29.062 15.203 1 95.12 190 PRO A N 1
ATOM 1493 C CA . PRO A 1 190 ? -9.469 -29.062 16.125 1 95.12 190 PRO A CA 1
ATOM 1494 C C . PRO A 1 190 ? -8.375 -28.094 15.703 1 95.12 190 PRO A C 1
ATOM 1496 O O . PRO A 1 190 ? -8.148 -27.891 14.508 1 95.12 190 PRO A O 1
ATOM 1499 N N . ALA A 1 191 ? -7.633 -27.594 16.672 1 95.69 191 ALA A N 1
ATOM 1500 C CA . ALA A 1 191 ? -6.559 -26.625 16.453 1 95.69 191 ALA A CA 1
ATOM 1501 C C . ALA A 1 191 ? -5.473 -27.234 15.562 1 95.69 191 ALA A C 1
ATOM 1503 O O . ALA A 1 191 ? -4.91 -26.531 14.703 1 95.69 191 ALA A O 1
ATOM 1504 N N . ASP A 1 192 ? -5.227 -28.438 15.734 1 94.62 192 ASP A N 1
ATOM 1505 C CA . ASP A 1 192 ? -4.168 -29.109 14.992 1 94.62 192 ASP A CA 1
ATOM 1506 C C . ASP A 1 192 ? -4.488 -29.141 13.5 1 94.62 192 ASP A C 1
ATOM 1508 O O . ASP A 1 192 ? -3.586 -29.016 12.664 1 94.62 192 ASP A O 1
ATOM 1512 N N . LEU A 1 193 ? -5.684 -29.391 13.203 1 95.44 193 LEU A N 1
ATOM 1513 C CA . LEU A 1 193 ? -6.102 -29.391 11.805 1 95.44 193 LEU A CA 1
ATOM 1514 C C . LEU A 1 193 ? -5.93 -28.016 11.188 1 95.44 193 LEU A C 1
ATOM 1516 O O . LEU A 1 193 ? -5.52 -27.891 10.031 1 95.44 193 LEU A O 1
ATOM 1520 N N . ILE A 1 194 ? -6.188 -26.984 11.945 1 96.69 194 ILE A N 1
ATOM 1521 C CA . ILE A 1 194 ? -6.078 -25.609 11.477 1 96.69 194 ILE A CA 1
ATOM 1522 C C . ILE A 1 194 ? -4.613 -25.266 11.195 1 96.69 194 ILE A C 1
ATOM 1524 O O . ILE A 1 194 ? -4.297 -24.672 10.164 1 96.69 194 ILE A O 1
ATOM 1528 N N . THR A 1 195 ? -3.719 -25.688 12.062 1 95.62 195 THR A N 1
ATOM 1529 C CA . THR A 1 195 ? -2.311 -25.328 11.938 1 95.62 195 THR A CA 1
ATOM 1530 C C . THR A 1 195 ? -1.669 -26.047 10.758 1 95.62 195 THR A C 1
ATOM 1532 O O . THR A 1 195 ? -0.558 -25.703 10.344 1 95.62 195 THR A O 1
ATOM 1535 N N . GLN A 1 196 ? -2.389 -26.969 10.164 1 94.06 196 GLN A N 1
ATOM 1536 C CA . GLN A 1 196 ? -1.884 -27.719 9.016 1 94.06 196 GLN A CA 1
ATOM 1537 C C . GLN A 1 196 ? -2.355 -27.094 7.707 1 94.06 196 GLN A C 1
ATOM 1539 O O . GLN A 1 196 ? -1.898 -27.484 6.629 1 94.06 196 GLN A O 1
ATOM 1544 N N . GLN A 1 197 ? -3.223 -26.141 7.809 1 95.25 197 GLN A N 1
ATOM 1545 C CA . GLN A 1 197 ? -3.746 -25.484 6.609 1 95.25 197 GLN A CA 1
ATOM 1546 C C . GLN A 1 197 ? -2.717 -24.531 6.008 1 95.25 197 GLN A C 1
ATOM 1548 O O . GLN A 1 197 ? -1.73 -24.188 6.66 1 95.25 197 GLN A O 1
ATOM 1553 N N . ARG A 1 198 ? -2.986 -24.203 4.758 1 95.62 198 ARG A N 1
ATOM 1554 C CA . ARG A 1 198 ? -2.154 -23.234 4.055 1 95.62 198 ARG A CA 1
ATOM 1555 C C . ARG A 1 198 ? -2.369 -21.828 4.602 1 95.62 198 ARG A C 1
ATOM 1557 O O . ARG A 1 198 ? -3.379 -21.188 4.301 1 95.62 198 ARG A O 1
ATOM 1564 N N . MET A 1 199 ? -1.388 -21.375 5.352 1 96.06 199 MET A N 1
ATOM 1565 C CA . MET A 1 199 ? -1.469 -20.062 6.004 1 96.06 199 MET A CA 1
ATOM 1566 C C . MET A 1 199 ? -0.76 -19 5.176 1 96.06 199 MET A C 1
ATOM 1568 O O . MET A 1 199 ? 0.323 -19.25 4.641 1 96.06 199 MET A O 1
ATOM 1572 N N . VAL A 1 200 ? -1.452 -17.859 5.074 1 96 200 VAL A N 1
ATOM 1573 C CA . VAL A 1 200 ? -0.804 -16.688 4.469 1 96 200 VAL A CA 1
ATOM 1574 C C . VAL A 1 200 ? 0.038 -15.969 5.516 1 96 200 VAL A C 1
ATOM 1576 O O . VAL A 1 200 ? -0.48 -15.539 6.547 1 96 200 VAL A O 1
ATOM 1579 N N . GLY A 1 201 ? 1.267 -15.867 5.262 1 92.62 201 GLY A N 1
ATOM 1580 C CA . GLY A 1 201 ? 2.152 -15.102 6.121 1 92.62 201 GLY A CA 1
ATOM 1581 C C . GLY A 1 201 ? 2.363 -13.672 5.645 1 92.62 201 GLY A C 1
ATOM 1582 O O . GLY A 1 201 ? 2.166 -13.375 4.465 1 92.62 201 GLY A O 1
ATOM 1583 N N . ARG A 1 202 ? 2.686 -12.852 6.617 1 90.44 202 ARG A N 1
ATOM 1584 C CA . ARG A 1 202 ? 3.057 -11.484 6.281 1 90.44 202 ARG A CA 1
ATOM 1585 C C . ARG A 1 202 ? 4.566 -11.352 6.109 1 90.44 202 ARG A C 1
ATOM 1587 O O . ARG A 1 202 ? 5.336 -11.914 6.887 1 90.44 202 ARG A O 1
ATOM 1594 N N . G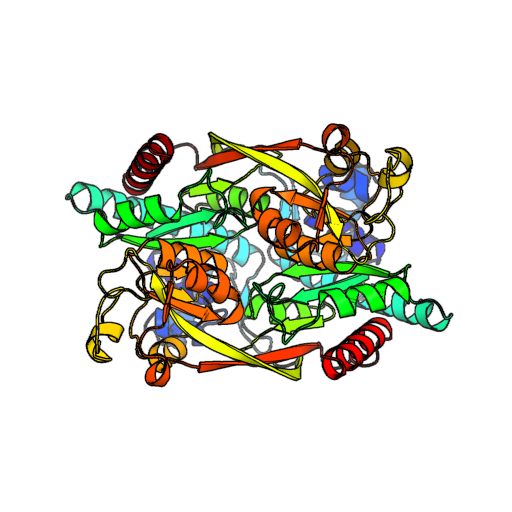LY A 1 203 ? 4.906 -10.633 5.094 1 83.81 203 GLY A N 1
ATOM 1595 C CA . GLY A 1 203 ? 6.32 -10.484 4.785 1 83.81 203 GLY A CA 1
ATOM 1596 C C . GLY A 1 203 ? 7.117 -9.852 5.91 1 83.81 203 GLY A C 1
ATOM 1597 O O . GLY A 1 203 ? 8.32 -10.102 6.043 1 83.81 203 GLY A O 1
ATOM 1598 N N . TYR A 1 204 ? 6.492 -9.125 6.707 1 80.06 204 TYR A N 1
ATOM 1599 C CA . TYR A 1 204 ? 7.191 -8.445 7.789 1 80.06 204 TYR A CA 1
ATOM 1600 C C . TYR A 1 204 ? 7.102 -9.242 9.086 1 80.06 204 TYR A C 1
ATOM 1602 O O . TYR A 1 204 ? 7.578 -8.797 10.133 1 80.06 204 TYR A O 1
ATOM 1610 N N . TRP A 1 205 ? 6.508 -10.391 9.109 1 80.25 205 TRP A N 1
ATOM 1611 C CA . TRP A 1 205 ? 6.535 -11.289 10.258 1 80.25 205 TRP A CA 1
ATOM 1612 C C . TRP A 1 205 ? 7.828 -12.102 10.289 1 80.25 205 TRP A C 1
ATOM 1614 O O . TRP A 1 205 ? 8.258 -12.633 9.258 1 80.25 205 TRP A O 1
ATOM 1624 N N . SER A 1 206 ? 8.359 -12.172 11.375 1 76.44 206 SER A N 1
ATOM 1625 C CA . SER A 1 206 ? 9.469 -13.094 11.586 1 76.44 206 SER A CA 1
ATOM 1626 C C . SER A 1 206 ? 8.977 -14.539 11.688 1 76.44 206 SER A C 1
ATOM 1628 O O . SER A 1 206 ? 7.777 -14.781 11.805 1 76.44 206 SER A O 1
ATOM 1630 N N . GLN A 1 207 ? 9.977 -15.391 11.625 1 79.81 207 GLN A N 1
ATOM 1631 C CA . GLN A 1 207 ? 9.633 -16.797 11.852 1 79.81 207 GLN A CA 1
ATOM 1632 C C . GLN A 1 207 ? 9.062 -17 13.25 1 79.81 207 GLN A C 1
ATOM 1634 O O . GLN A 1 207 ? 8.133 -17.797 13.438 1 79.81 207 GLN A O 1
ATOM 1639 N N . ALA A 1 208 ? 9.617 -16.281 14.141 1 80.31 208 ALA A N 1
ATOM 1640 C CA . ALA A 1 208 ? 9.148 -16.375 15.523 1 80.31 208 ALA A CA 1
ATOM 1641 C C . ALA A 1 208 ? 7.699 -15.898 15.641 1 80.31 208 ALA A C 1
ATOM 1643 O O . ALA A 1 208 ? 6.898 -16.5 16.359 1 80.31 208 ALA A O 1
ATOM 1644 N N . GLU A 1 209 ? 7.383 -14.867 14.914 1 82.75 209 GLU A N 1
ATOM 1645 C CA . GLU A 1 209 ? 6.016 -14.352 14.93 1 82.75 209 GLU A CA 1
ATOM 1646 C C . GLU A 1 209 ? 5.043 -15.344 14.312 1 82.75 209 GLU A C 1
ATOM 1648 O O . GLU A 1 209 ? 3.943 -15.555 14.828 1 82.75 209 GLU A O 1
ATOM 1653 N N . LEU A 1 210 ? 5.48 -15.969 13.266 1 85.38 210 LEU A N 1
ATOM 1654 C CA . LEU A 1 210 ? 4.664 -16.984 12.617 1 85.38 210 LEU A CA 1
ATOM 1655 C C . LEU A 1 210 ? 4.426 -18.172 13.555 1 85.38 210 LEU A C 1
ATOM 1657 O O . LEU A 1 210 ? 3.297 -18.641 13.68 1 85.38 210 LEU A O 1
ATOM 1661 N N . ALA A 1 211 ? 5.492 -18.531 14.242 1 87.5 211 ALA A N 1
ATOM 1662 C CA . ALA A 1 211 ? 5.426 -19.672 15.164 1 87.5 211 ALA A CA 1
ATOM 1663 C C . ALA A 1 211 ? 4.527 -19.344 16.359 1 87.5 211 ALA A C 1
ATOM 1665 O O . ALA A 1 211 ? 3.834 -20.234 16.875 1 87.5 211 ALA A O 1
ATOM 1666 N N . ARG A 1 212 ? 4.586 -18.156 16.766 1 87.5 212 ARG A N 1
ATOM 1667 C CA . ARG A 1 212 ? 3.75 -17.719 17.875 1 87.5 212 ARG A CA 1
ATOM 1668 C C . ARG A 1 212 ? 2.271 -17.906 17.562 1 87.5 212 ARG A C 1
ATOM 1670 O O . ARG A 1 212 ? 1.468 -18.156 18.469 1 87.5 212 ARG A O 1
ATOM 1677 N N . HIS A 1 213 ? 1.991 -17.922 16.281 1 87.88 213 HIS A N 1
ATOM 1678 C CA . HIS A 1 213 ? 0.605 -18.094 15.859 1 87.88 213 HIS A CA 1
ATOM 1679 C C . HIS A 1 213 ? 0.303 -19.547 15.523 1 87.88 213 HIS A C 1
ATOM 1681 O O . HIS A 1 213 ? -0.782 -19.859 15.023 1 87.88 213 HIS A O 1
ATOM 1687 N N . GLY A 1 214 ? 1.31 -20.391 15.695 1 88.88 214 GLY A N 1
ATOM 1688 C CA . GLY A 1 214 ? 1.077 -21.828 15.586 1 88.88 214 GLY A CA 1
ATOM 1689 C C . GLY A 1 214 ? 1.416 -22.375 14.219 1 88.88 214 GLY A C 1
ATOM 1690 O O . GLY A 1 214 ? 1.043 -23.516 13.898 1 88.88 214 GLY A O 1
ATOM 1691 N N . PHE A 1 215 ? 2.062 -21.562 13.438 1 92.44 215 PHE A N 1
ATOM 1692 C CA . PHE A 1 215 ? 2.355 -22 12.078 1 92.44 215 PHE A CA 1
ATOM 1693 C C . PHE A 1 215 ? 3.859 -22.062 11.836 1 92.44 215 PHE A C 1
ATOM 1695 O O . PHE A 1 215 ? 4.598 -21.172 12.273 1 92.44 215 PHE A O 1
ATOM 1702 N N . LYS A 1 216 ? 4.258 -23.047 11.133 1 86.31 216 LYS A N 1
ATOM 1703 C CA . LYS A 1 216 ? 5.68 -23.266 10.883 1 86.31 216 LYS A CA 1
ATOM 1704 C C . LYS A 1 216 ? 6.113 -22.641 9.562 1 86.31 216 LYS A C 1
ATOM 1706 O O . LYS A 1 216 ? 7.254 -22.203 9.422 1 86.31 216 LYS A O 1
ATOM 1711 N N . HIS A 1 217 ? 5.188 -22.656 8.641 1 86.56 217 HIS A N 1
ATOM 1712 C CA . HIS A 1 217 ? 5.508 -22.125 7.32 1 86.56 217 HIS A CA 1
ATOM 1713 C C . HIS A 1 217 ? 4.316 -21.375 6.723 1 86.56 217 HIS A C 1
ATOM 1715 O O . HIS A 1 217 ? 3.172 -21.609 7.113 1 86.56 217 HIS A O 1
ATOM 1721 N N . SER A 1 218 ? 4.66 -20.484 5.848 1 89.81 218 SER A N 1
ATOM 1722 C CA . SER A 1 218 ? 3.627 -19.812 5.07 1 89.81 218 SER A CA 1
ATOM 1723 C C . SER A 1 218 ? 3.492 -20.422 3.678 1 89.81 218 SER A C 1
ATOM 1725 O O . SER A 1 218 ? 4.492 -20.766 3.049 1 89.81 218 SER A O 1
ATOM 1727 N N . ALA A 1 219 ? 2.301 -20.609 3.268 1 91.25 219 ALA A N 1
ATOM 1728 C CA . ALA A 1 219 ? 2.045 -21.141 1.928 1 91.25 219 ALA A CA 1
ATOM 1729 C C . ALA A 1 219 ? 1.938 -20.016 0.907 1 91.25 219 ALA A C 1
ATOM 1731 O O . ALA A 1 219 ? 2.045 -20.234 -0.299 1 91.25 219 ALA A O 1
ATOM 1732 N N . GLY A 1 220 ? 1.678 -18.828 1.326 1 93.25 220 GLY A N 1
ATOM 1733 C CA . GLY A 1 220 ? 1.667 -17.578 0.584 1 93.25 220 GLY A CA 1
ATOM 1734 C C . GLY A 1 220 ? 2.143 -16.391 1.404 1 93.25 220 GLY A C 1
ATOM 1735 O O . GLY A 1 220 ? 2.08 -16.422 2.635 1 93.25 220 GLY A O 1
ATOM 1736 N N . THR A 1 221 ? 2.654 -15.406 0.688 1 92.38 221 THR A N 1
ATOM 1737 C CA . THR A 1 221 ? 3.166 -14.234 1.396 1 92.38 221 THR A CA 1
ATOM 1738 C C . THR A 1 221 ? 2.582 -12.953 0.813 1 92.38 221 THR A C 1
ATOM 1740 O O . THR A 1 221 ? 2.398 -12.844 -0.4 1 92.38 221 THR A O 1
ATOM 1743 N N . VAL A 1 222 ? 2.297 -12.062 1.706 1 95.12 222 VAL A N 1
ATOM 1744 C CA . VAL A 1 222 ? 1.735 -10.766 1.342 1 95.12 222 VAL A CA 1
ATOM 1745 C C . VAL A 1 222 ? 2.389 -9.664 2.178 1 95.12 222 VAL A C 1
ATOM 1747 O O . VAL A 1 222 ? 3.111 -9.945 3.135 1 95.12 222 VAL A O 1
ATOM 1750 N N . GLU A 1 223 ? 2.084 -8.344 1.757 1 91.56 223 GLU A N 1
ATOM 1751 C CA . GLU A 1 223 ? 2.572 -7.203 2.527 1 91.56 223 GLU A CA 1
ATOM 1752 C C . GLU A 1 223 ? 1.434 -6.262 2.9 1 91.56 223 GLU A C 1
ATOM 1754 O O . GLU A 1 223 ? 1.667 -5.191 3.465 1 91.56 223 GLU A O 1
ATOM 1759 N N . SER A 1 224 ? 0.226 -6.652 2.547 1 96.06 224 SER A N 1
ATOM 1760 C CA . SER A 1 224 ? -0.943 -5.828 2.834 1 96.06 224 SER A CA 1
ATOM 1761 C C . SER A 1 224 ? -2.137 -6.684 3.248 1 96.06 224 SER A C 1
ATOM 1763 O O . SER A 1 224 ? -2.205 -7.867 2.91 1 96.06 224 SER A O 1
ATOM 1765 N N . MET A 1 225 ? -3.021 -6.055 3.951 1 97.25 225 MET A N 1
ATOM 1766 C CA . MET A 1 225 ? -4.23 -6.758 4.371 1 97.25 225 MET A CA 1
ATOM 1767 C C . MET A 1 225 ? -5.117 -7.082 3.172 1 97.25 225 MET A C 1
ATOM 1769 O O . MET A 1 225 ? -5.781 -8.117 3.15 1 97.25 225 MET A O 1
ATOM 1773 N N . GLU A 1 226 ? -5.074 -6.207 2.199 1 97.81 226 GLU A N 1
ATOM 1774 C CA . GLU A 1 226 ? -5.887 -6.477 1.019 1 97.81 226 GLU A CA 1
ATOM 1775 C C . GLU A 1 226 ? -5.41 -7.73 0.293 1 97.81 226 GLU A C 1
ATOM 1777 O O . GLU A 1 226 ? -6.215 -8.586 -0.079 1 97.81 226 GLU A O 1
ATOM 1782 N N . ALA A 1 227 ? -4.133 -7.816 0.107 1 97.75 227 ALA A N 1
ATOM 1783 C CA . ALA A 1 227 ? -3.586 -9.016 -0.527 1 97.75 227 ALA A CA 1
ATOM 1784 C C . ALA A 1 227 ? -3.916 -10.266 0.282 1 97.75 227 ALA A C 1
ATOM 1786 O O . ALA A 1 227 ? -4.23 -11.312 -0.285 1 97.75 227 ALA A O 1
ATOM 1787 N N . GLN A 1 228 ? -3.812 -10.125 1.563 1 97.94 228 GLN A N 1
ATOM 1788 C CA . GLN A 1 228 ? -4.148 -11.25 2.432 1 97.94 228 GLN A CA 1
ATOM 1789 C C . GLN A 1 228 ? -5.613 -11.656 2.266 1 97.94 228 GLN A C 1
ATOM 1791 O O . GLN A 1 228 ? -5.93 -12.844 2.188 1 97.94 228 GLN A O 1
ATOM 1796 N N . LEU A 1 229 ? -6.48 -10.688 2.236 1 98.69 229 LEU A N 1
ATOM 1797 C CA . LEU A 1 229 ? -7.902 -10.938 2.049 1 98.69 229 LEU A CA 1
ATOM 1798 C C . LEU A 1 229 ? -8.156 -11.672 0.732 1 98.69 229 LEU A C 1
ATOM 1800 O O . LEU A 1 229 ? -8.93 -12.625 0.687 1 98.69 229 LEU A O 1
ATOM 1804 N N . ILE A 1 230 ? -7.504 -11.258 -0.307 1 98.5 230 ILE A N 1
ATOM 1805 C CA . ILE A 1 230 ? -7.68 -11.859 -1.621 1 98.5 230 ILE A CA 1
ATOM 1806 C C . ILE A 1 230 ? -7.297 -13.344 -1.562 1 98.5 230 ILE A C 1
ATOM 1808 O O . ILE A 1 230 ? -8.031 -14.195 -2.051 1 98.5 230 ILE A O 1
ATOM 1812 N N . LEU A 1 231 ? -6.156 -13.633 -0.927 1 98.38 231 LEU A N 1
ATOM 1813 C CA . LEU A 1 231 ? -5.707 -15.016 -0.825 1 98.38 231 LEU A CA 1
ATOM 1814 C C . LEU A 1 231 ? -6.676 -15.844 0.017 1 98.38 231 LEU A C 1
ATOM 1816 O O . LEU A 1 231 ? -6.984 -16.984 -0.327 1 98.38 231 LEU A O 1
ATOM 1820 N N . ILE A 1 232 ? -7.207 -15.281 1.098 1 98.69 232 ILE A N 1
ATOM 1821 C CA . ILE A 1 232 ? -8.164 -15.977 1.946 1 98.69 232 ILE A CA 1
ATOM 1822 C C . ILE A 1 232 ? -9.445 -16.25 1.16 1 98.69 232 ILE A C 1
ATOM 1824 O O . ILE A 1 232 ? -9.953 -17.375 1.163 1 98.69 232 ILE A O 1
ATOM 1828 N N . LEU A 1 233 ? -9.93 -15.258 0.414 1 98.62 233 LEU A N 1
ATOM 1829 C CA . LEU A 1 233 ? -11.172 -15.367 -0.338 1 98.62 233 LEU A CA 1
ATOM 1830 C C . LEU A 1 233 ? -11.047 -16.391 -1.459 1 98.62 233 LEU A C 1
ATOM 1832 O O . LEU A 1 233 ? -12.047 -16.922 -1.948 1 98.62 233 LEU A O 1
ATOM 1836 N N . SER A 1 234 ? -9.812 -16.656 -1.838 1 98 234 SER A N 1
ATOM 1837 C CA . SER A 1 234 ? -9.578 -17.625 -2.9 1 98 234 SER A CA 1
ATOM 1838 C C . SER A 1 234 ? -10.008 -19.031 -2.479 1 98 234 SER A C 1
ATOM 1840 O O . SER A 1 234 ? -10.211 -19.906 -3.324 1 98 234 SER A O 1
ATOM 1842 N N . GLY A 1 235 ? -10.008 -19.266 -1.183 1 98.12 235 GLY A N 1
ATOM 1843 C CA . GLY A 1 235 ? -10.352 -20.578 -0.645 1 98.12 235 GLY A CA 1
ATOM 1844 C C . GLY A 1 235 ? -9.156 -21.484 -0.494 1 98.12 235 GLY A C 1
ATOM 1845 O O . GLY A 1 235 ? -9.266 -22.578 0.081 1 98.12 235 GLY A O 1
ATOM 1846 N N . GLY A 1 236 ? -8.062 -21.016 -0.981 1 96.5 236 GLY A N 1
ATOM 1847 C CA . GLY A 1 236 ? -6.867 -21.828 -0.928 1 96.5 236 GLY A CA 1
ATOM 1848 C C . GLY A 1 236 ? -6.027 -21.578 0.311 1 96.5 236 GLY A C 1
ATOM 1849 O O . GLY A 1 236 ? -5.098 -22.344 0.6 1 96.5 236 GLY A O 1
ATOM 1850 N N . TYR A 1 237 ? -6.379 -20.516 1.065 1 97.88 237 TYR A N 1
ATOM 1851 C CA . TYR A 1 237 ? -5.547 -20.094 2.186 1 97.88 237 TYR A CA 1
ATOM 1852 C C . TYR A 1 237 ? -6.402 -19.703 3.383 1 97.88 237 TYR A C 1
ATOM 1854 O O . TYR A 1 237 ? -7.59 -19.406 3.23 1 97.88 237 TYR A O 1
ATOM 1862 N N . ILE A 1 238 ? -5.785 -19.781 4.57 1 98.12 238 ILE A N 1
ATOM 1863 C CA . ILE A 1 238 ? -6.293 -19.125 5.766 1 98.12 238 ILE A CA 1
ATOM 1864 C C . ILE A 1 238 ? -5.34 -18 6.184 1 98.12 238 ILE A C 1
ATOM 1866 O O . ILE A 1 238 ? -4.188 -17.969 5.746 1 98.12 238 ILE A O 1
ATOM 1870 N N . GLY A 1 239 ? -5.867 -17.062 6.965 1 98.25 239 GLY A N 1
ATOM 1871 C CA . GLY A 1 239 ? -5.012 -15.969 7.383 1 98.25 239 GLY A CA 1
ATOM 1872 C C . GLY A 1 239 ? -5.68 -15.039 8.375 1 98.25 239 GLY A C 1
ATOM 1873 O O . GLY A 1 239 ? -6.883 -15.141 8.617 1 98.25 239 GLY A O 1
ATOM 1874 N N . TYR A 1 240 ? -4.895 -14.172 8.984 1 98.12 240 TYR A N 1
ATOM 1875 C CA . TYR A 1 240 ? -5.367 -13.234 10 1 98.12 240 TYR A CA 1
ATOM 1876 C C . TYR A 1 240 ? -5.828 -11.93 9.367 1 98.12 240 TYR A C 1
ATOM 1878 O O . TYR A 1 240 ? -5.195 -11.422 8.438 1 98.12 240 TYR A O 1
ATOM 1886 N N . LEU A 1 241 ? -6.945 -11.43 9.82 1 98.62 241 LEU A N 1
ATOM 1887 C CA . LEU A 1 241 ? -7.445 -10.102 9.469 1 98.62 241 LEU A CA 1
ATOM 1888 C C . LEU A 1 241 ? -7.949 -9.367 10.703 1 98.62 241 LEU A C 1
ATOM 1890 O O . LEU A 1 241 ? -8.469 -9.984 11.633 1 98.62 241 LEU A O 1
ATOM 1894 N N . PRO A 1 242 ? -7.762 -7.992 10.664 1 98.62 242 PRO A N 1
ATOM 1895 C CA . PRO A 1 242 ? -8.477 -7.238 11.703 1 98.62 242 PRO A CA 1
ATOM 1896 C C . PRO A 1 242 ? -9.984 -7.453 11.656 1 98.62 242 PRO A C 1
ATOM 1898 O O . PRO A 1 242 ? -10.57 -7.539 10.57 1 98.62 242 PRO A O 1
ATOM 1901 N N . GLU A 1 243 ? -10.578 -7.504 12.781 1 98.62 243 GLU A N 1
ATOM 1902 C CA . GLU A 1 243 ? -12.008 -7.766 12.914 1 98.62 243 GLU A CA 1
ATOM 1903 C C . GLU A 1 243 ? -12.828 -6.754 12.117 1 98.62 243 GLU A C 1
ATOM 1905 O O . GLU A 1 243 ? -13.727 -7.133 11.367 1 98.62 243 GLU A O 1
ATOM 1910 N N . HIS A 1 244 ? -12.484 -5.539 12.242 1 98.12 244 HIS A N 1
ATOM 1911 C CA . HIS A 1 244 ? -13.258 -4.484 11.602 1 98.12 244 HIS A CA 1
ATOM 1912 C C . HIS A 1 244 ? -13.172 -4.59 10.078 1 98.12 244 HIS A C 1
ATOM 1914 O O . HIS A 1 244 ? -14.148 -4.316 9.383 1 98.12 244 HIS A O 1
ATOM 1920 N N . TYR A 1 245 ? -12.07 -4.98 9.586 1 98.19 245 TYR A N 1
ATOM 1921 C CA . TYR A 1 245 ? -11.844 -5.082 8.148 1 98.19 245 TYR A CA 1
ATOM 1922 C C . TYR A 1 245 ? -12.555 -6.293 7.566 1 98.19 245 TYR A C 1
ATOM 1924 O O . TYR A 1 245 ? -13.062 -6.242 6.445 1 98.19 245 TYR A O 1
ATOM 1932 N N . ALA A 1 246 ? -12.648 -7.367 8.328 1 98.56 246 ALA A N 1
ATOM 1933 C CA . ALA A 1 246 ? -13.266 -8.617 7.887 1 98.56 246 ALA A CA 1
ATOM 1934 C C . ALA A 1 246 ? -14.789 -8.547 8.016 1 98.56 246 ALA A C 1
ATOM 1936 O O . ALA A 1 246 ? -15.508 -9.32 7.387 1 98.56 246 ALA A O 1
ATOM 1937 N N . HIS A 1 247 ? -15.297 -7.645 8.742 1 97.56 247 HIS A N 1
ATOM 1938 C CA . HIS A 1 247 ? -16.688 -7.629 9.203 1 97.56 247 HIS A CA 1
ATOM 1939 C C . HIS A 1 247 ? -17.656 -7.664 8.031 1 97.56 247 HIS A C 1
ATOM 1941 O O . HIS A 1 247 ? -18.594 -8.469 8.023 1 97.56 247 HIS A O 1
ATOM 1947 N N . PRO A 1 248 ? -17.484 -6.836 7.004 1 96.06 248 PRO A N 1
ATOM 1948 C CA . PRO A 1 248 ? -18.453 -6.883 5.906 1 96.06 248 PRO A CA 1
ATOM 1949 C C . PRO A 1 248 ? -18.516 -8.25 5.227 1 96.06 248 PRO A C 1
ATOM 1951 O O . PRO A 1 248 ? -19.578 -8.688 4.805 1 96.06 248 PRO A O 1
ATOM 1954 N N . TRP A 1 249 ? -17.406 -8.914 5.121 1 97.75 249 TRP A N 1
ATOM 1955 C CA . TRP A 1 249 ? -17.344 -10.219 4.477 1 97.75 249 TRP A CA 1
ATOM 1956 C C . TRP A 1 249 ? -17.953 -11.297 5.367 1 97.75 249 TRP A C 1
ATOM 1958 O O . TRP A 1 249 ? -18.547 -12.266 4.875 1 97.75 249 TRP A O 1
ATOM 1968 N N . VAL A 1 250 ? -17.828 -11.078 6.676 1 98.44 250 VAL A N 1
ATOM 1969 C CA . VAL A 1 250 ? -18.453 -11.992 7.629 1 98.44 250 VAL A CA 1
ATOM 1970 C C . VAL A 1 250 ? -19.969 -11.859 7.551 1 98.44 250 VAL A C 1
ATOM 1972 O O . VAL A 1 250 ? -20.688 -12.859 7.5 1 98.44 250 VAL A O 1
ATOM 1975 N N . GLU A 1 251 ? -20.438 -10.664 7.453 1 97.25 251 GLU A N 1
ATOM 1976 C CA . GLU A 1 251 ? -21.859 -10.391 7.383 1 97.25 251 GLU A CA 1
ATOM 1977 C C . GLU A 1 251 ? -22.469 -10.977 6.109 1 97.25 251 GLU A C 1
ATOM 1979 O O . GLU A 1 251 ? -23.625 -11.422 6.109 1 97.25 251 GLU A O 1
ATOM 1984 N N . GLN A 1 252 ? -21.688 -11.039 5.109 1 96.81 252 GLN A N 1
ATOM 1985 C CA . GLN A 1 252 ? -22.141 -11.555 3.824 1 96.81 252 GLN A CA 1
ATOM 1986 C C . GLN A 1 252 ? -22.016 -13.07 3.76 1 96.81 252 GLN A C 1
ATOM 1988 O O . GLN A 1 252 ? -22.391 -13.695 2.762 1 96.81 252 GLN A O 1
ATOM 1993 N N . GLY A 1 253 ? -21.453 -13.664 4.758 1 98 253 GLY A N 1
ATOM 1994 C CA . GLY A 1 253 ? -21.281 -15.109 4.797 1 98 253 GLY A CA 1
ATOM 1995 C C . GLY A 1 253 ? -20.109 -15.602 3.975 1 98 253 GLY A C 1
ATOM 1996 O O . GLY A 1 253 ? -20.047 -16.781 3.6 1 98 253 GLY A O 1
ATOM 1997 N N . ARG A 1 254 ? -19.156 -14.695 3.746 1 98.38 254 ARG A N 1
ATOM 1998 C CA . ARG A 1 254 ? -18.047 -15.039 2.875 1 98.38 254 ARG A CA 1
ATOM 1999 C C . ARG A 1 254 ? -16.797 -15.391 3.689 1 98.38 254 ARG A C 1
ATOM 2001 O O . ARG A 1 254 ? -15.883 -16.031 3.182 1 98.38 254 ARG A O 1
ATOM 2008 N N . LEU A 1 255 ? -16.766 -14.945 4.945 1 98.75 255 LEU A N 1
ATOM 2009 C CA . LEU A 1 255 ? -15.664 -15.25 5.855 1 98.75 255 LEU A CA 1
ATOM 2010 C C . LEU A 1 255 ? -16.188 -15.828 7.164 1 98.75 255 LEU A C 1
ATOM 2012 O O . LEU A 1 255 ? -17.281 -15.492 7.609 1 98.75 255 LEU A O 1
ATOM 2016 N N . ARG A 1 256 ? -15.344 -16.641 7.762 1 98.44 256 ARG A N 1
ATOM 2017 C CA . ARG A 1 256 ? -15.609 -17.219 9.078 1 98.44 256 ARG A CA 1
ATOM 2018 C C . ARG A 1 256 ? -14.344 -17.281 9.922 1 98.44 256 ARG A C 1
ATOM 2020 O O . ARG A 1 256 ? -13.289 -17.672 9.43 1 98.44 256 ARG A O 1
ATOM 2027 N N . ALA A 1 257 ? -14.461 -16.922 11.195 1 98.25 257 ALA A N 1
ATOM 2028 C CA . ALA A 1 257 ? -13.328 -17 12.117 1 98.25 257 ALA A CA 1
ATOM 2029 C C . ALA A 1 257 ? -13.117 -18.438 12.586 1 98.25 257 ALA A C 1
ATOM 2031 O O . ALA A 1 257 ? -14.07 -19.141 12.906 1 98.25 257 ALA A O 1
ATOM 2032 N N . LEU A 1 258 ? -11.875 -18.828 12.57 1 98.12 258 LEU A N 1
ATOM 2033 C CA . LEU A 1 258 ? -11.508 -20.172 12.984 1 98.12 258 LEU A CA 1
ATOM 2034 C C . LEU A 1 258 ? -11.008 -20.188 14.422 1 98.12 258 LEU A C 1
ATOM 2036 O O . LEU A 1 258 ? -9.992 -19.547 14.742 1 98.12 258 LEU A O 1
ATOM 2040 N N . LEU A 1 259 ? -11.734 -20.797 15.336 1 96.56 259 LEU A N 1
ATOM 2041 C CA . LEU A 1 259 ? -11.359 -21.031 16.719 1 96.56 259 LEU A CA 1
ATOM 2042 C C . LEU A 1 259 ? -10.828 -19.766 17.375 1 96.56 259 LEU A C 1
ATOM 2044 O O . LEU A 1 259 ? -9.672 -19.719 17.797 1 96.56 259 LEU A O 1
ATOM 2048 N N . PRO A 1 260 ? -11.68 -18.75 17.5 1 96.12 260 PRO A N 1
ATOM 2049 C CA . PRO A 1 260 ? -11.273 -17.422 17.984 1 96.12 260 PRO A CA 1
ATOM 2050 C C . PRO A 1 260 ? -10.578 -17.484 19.344 1 96.12 260 PRO A C 1
ATOM 2052 O O . PRO A 1 260 ? -9.633 -16.719 19.578 1 96.12 260 PRO A O 1
ATOM 2055 N N . ALA A 1 261 ? -10.93 -18.359 20.219 1 94.94 261 ALA A N 1
ATOM 2056 C CA . ALA A 1 261 ? -10.375 -18.438 21.562 1 94.94 261 ALA A CA 1
ATOM 2057 C C . ALA A 1 261 ? -8.898 -18.828 21.516 1 94.94 261 ALA A C 1
ATOM 2059 O O . ALA A 1 261 ? -8.117 -18.422 22.391 1 94.94 261 ALA A O 1
ATOM 2060 N N . THR A 1 262 ? -8.539 -19.531 20.516 1 95.56 262 THR A N 1
ATOM 2061 C CA . THR A 1 262 ? -7.18 -20.062 20.422 1 95.56 262 THR A CA 1
ATOM 2062 C C . THR A 1 262 ? -6.312 -19.172 19.531 1 95.56 262 THR A C 1
ATOM 2064 O O . THR A 1 262 ? -5.145 -18.938 19.844 1 95.56 262 THR A O 1
ATOM 2067 N N . PHE A 1 263 ? -6.914 -18.672 18.453 1 96.75 263 PHE A N 1
ATOM 2068 C CA . PHE A 1 263 ? -6.078 -18.062 17.42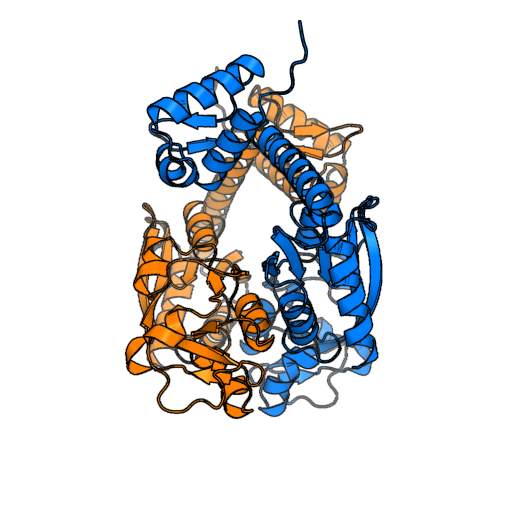2 1 96.75 263 PHE A CA 1
ATOM 2069 C C . PHE A 1 263 ? -6.27 -16.547 17.391 1 96.75 263 PHE A C 1
ATOM 2071 O O . PHE A 1 263 ? -5.68 -15.867 16.562 1 96.75 263 PHE A O 1
ATOM 2078 N N . GLY A 1 264 ? -7.047 -16.016 18.266 1 96.81 264 GLY A N 1
ATOM 2079 C CA . GLY A 1 264 ? -7.207 -14.57 18.328 1 96.81 264 GLY A CA 1
ATOM 2080 C C . GLY A 1 264 ? -6.016 -13.867 18.953 1 96.81 264 GLY A C 1
ATOM 2081 O O . GLY A 1 264 ? -5.34 -14.43 19.812 1 96.81 264 GLY A O 1
ATOM 2082 N N . TYR A 1 265 ? -5.742 -12.617 18.453 1 96.38 265 TYR A N 1
ATOM 2083 C CA . TYR A 1 265 ? -4.734 -11.797 19.109 1 96.38 265 TYR A CA 1
ATOM 2084 C C . TYR A 1 265 ? -5.039 -10.312 18.938 1 96.38 265 TYR A C 1
ATOM 2086 O O . TYR A 1 265 ? -5.914 -9.938 18.156 1 96.38 265 TYR A O 1
ATOM 2094 N N . GLN A 1 266 ? -4.348 -9.523 19.734 1 97 266 GLN A N 1
ATOM 2095 C CA . GLN A 1 266 ? -4.484 -8.07 19.625 1 97 266 GLN A CA 1
ATOM 2096 C C . GLN A 1 266 ? -3.164 -7.422 19.219 1 97 266 GLN A C 1
ATOM 2098 O O . GLN A 1 266 ? -2.096 -7.828 19.672 1 97 266 GLN A O 1
ATOM 2103 N N . ALA A 1 267 ? -3.295 -6.516 18.312 1 96 267 ALA A N 1
ATOM 2104 C CA . ALA A 1 267 ? -2.141 -5.754 17.844 1 96 267 ALA A CA 1
ATOM 2105 C C . ALA A 1 267 ? -2.154 -4.336 18.406 1 96 267 ALA A C 1
ATOM 2107 O O . ALA A 1 267 ? -3.088 -3.568 18.156 1 96 267 ALA A O 1
ATOM 2108 N N . PRO A 1 268 ? -1.151 -3.953 19.172 1 97.44 268 PRO A N 1
ATOM 2109 C CA . PRO A 1 268 ? -1.116 -2.59 19.719 1 97.44 268 PRO A CA 1
ATOM 2110 C C . PRO A 1 268 ? -0.762 -1.55 18.656 1 97.44 268 PRO A C 1
ATOM 2112 O O . PRO A 1 268 ? 0.247 -1.69 17.953 1 97.44 268 PRO A O 1
ATOM 2115 N N . PHE A 1 269 ? -1.606 -0.546 18.562 1 98.5 269 PHE A N 1
ATOM 2116 C CA . PHE A 1 269 ? -1.362 0.581 17.672 1 98.5 269 PHE A CA 1
ATOM 2117 C C . PHE A 1 269 ? -0.72 1.739 18.422 1 98.5 269 PHE A C 1
ATOM 2119 O O . PHE A 1 269 ? -1.079 2.016 19.578 1 98.5 269 PHE A O 1
ATOM 2126 N N . SER A 1 270 ? 0.219 2.375 17.75 1 98.56 270 SER A N 1
ATOM 2127 C CA . SER A 1 270 ? 0.912 3.525 18.328 1 98.56 270 SER A CA 1
ATOM 2128 C C . SER A 1 270 ? 1.089 4.633 17.281 1 98.56 270 SER A C 1
ATOM 2130 O O . SER A 1 270 ? 1.086 4.371 16.078 1 98.56 270 SER A O 1
ATOM 2132 N N . LEU A 1 271 ? 1.14 5.832 17.734 1 98.62 271 LEU A N 1
ATOM 2133 C CA . LEU A 1 271 ? 1.705 6.953 16.984 1 98.62 271 LEU A CA 1
ATOM 2134 C C . LEU A 1 271 ? 3.217 7.02 17.172 1 98.62 271 LEU A C 1
ATOM 2136 O O . LEU A 1 271 ? 3.715 6.93 18.297 1 98.62 271 LEU A O 1
ATOM 2140 N N . ILE A 1 272 ? 3.916 7.125 16.062 1 98.56 272 ILE A N 1
ATOM 2141 C CA . ILE A 1 272 ? 5.363 7.199 16.219 1 98.56 272 ILE A CA 1
ATOM 2142 C C . ILE A 1 272 ? 5.875 8.523 15.641 1 98.56 272 ILE A C 1
ATOM 2144 O O . ILE A 1 272 ? 5.309 9.047 14.68 1 98.56 272 ILE A O 1
ATOM 2148 N N . LEU A 1 273 ? 6.852 9.062 16.156 1 97.12 273 LEU A N 1
ATOM 2149 C CA . LEU A 1 273 ? 7.594 10.219 15.68 1 97.12 273 LEU A CA 1
ATOM 2150 C C . LEU A 1 273 ? 9.07 10.102 16.016 1 97.12 273 LEU A C 1
ATOM 2152 O O . LEU A 1 273 ? 9.453 9.297 16.875 1 97.12 273 LEU A O 1
ATOM 2156 N N . ARG A 1 274 ? 9.852 10.797 15.359 1 94 274 ARG A N 1
ATOM 2157 C CA . ARG A 1 274 ? 11.289 10.781 15.625 1 94 274 ARG A CA 1
ATOM 2158 C C . ARG A 1 274 ? 11.602 11.461 16.953 1 94 274 ARG A C 1
ATOM 2160 O O . ARG A 1 274 ? 11.023 12.492 17.281 1 94 274 ARG A O 1
ATOM 2167 N N . ARG A 1 275 ? 12.508 10.875 17.656 1 92.19 275 ARG A N 1
ATOM 2168 C CA . ARG A 1 275 ? 12.945 11.477 18.922 1 92.19 275 ARG A CA 1
ATOM 2169 C C . ARG A 1 275 ? 13.477 12.891 18.688 1 92.19 275 ARG A C 1
ATOM 2171 O O . ARG A 1 275 ? 14.242 13.125 17.766 1 92.19 275 ARG A O 1
ATOM 2178 N N . GLY A 1 276 ? 12.977 13.875 19.5 1 88.44 276 GLY A N 1
ATOM 2179 C CA . GLY A 1 276 ? 13.445 15.25 19.406 1 88.44 276 GLY A CA 1
ATOM 2180 C C . GLY A 1 276 ? 12.539 16.141 18.578 1 88.44 276 GLY A C 1
ATOM 2181 O O . GLY A 1 276 ? 12.711 17.359 18.547 1 88.44 276 GLY A O 1
ATOM 2182 N N . ARG A 1 277 ? 11.523 15.539 17.938 1 89.06 277 ARG A N 1
ATOM 2183 C CA . ARG A 1 277 ? 10.695 16.344 17.047 1 89.06 277 ARG A CA 1
ATOM 2184 C C . ARG A 1 277 ? 9.328 16.609 17.656 1 89.06 277 ARG A C 1
ATOM 2186 O O . ARG A 1 277 ? 8.469 17.219 17.016 1 89.06 277 ARG A O 1
ATOM 2193 N N . SER A 1 278 ? 9.133 16.234 18.875 1 87.75 278 SER A N 1
ATOM 2194 C CA . SER A 1 278 ? 7.809 16.266 19.484 1 87.75 278 SER A CA 1
ATOM 2195 C C . SER A 1 278 ? 7.328 17.703 19.672 1 87.75 278 SER A C 1
ATOM 2197 O O . SER A 1 278 ? 6.125 17.953 19.766 1 87.75 278 SER A O 1
ATOM 2199 N N . ARG A 1 279 ? 8.211 18.672 19.641 1 82.75 279 ARG A N 1
ATOM 2200 C CA . ARG A 1 279 ? 7.836 20.047 19.953 1 82.75 279 ARG A CA 1
ATOM 2201 C C . ARG A 1 279 ? 7.621 20.859 18.688 1 82.75 279 ARG A C 1
ATOM 2203 O O . ARG A 1 279 ? 7.238 22.031 18.75 1 82.75 279 ARG A O 1
ATOM 2210 N N . GLU A 1 280 ? 7.836 20.234 17.562 1 84.19 280 GLU A N 1
ATOM 2211 C CA . GLU A 1 280 ? 7.551 20.938 16.312 1 84.19 280 GLU A CA 1
ATOM 2212 C C . GLU A 1 280 ? 6.066 21.266 16.203 1 84.19 280 GLU A C 1
ATOM 2214 O O . GLU A 1 280 ? 5.211 20.406 16.391 1 84.19 280 GLU A O 1
ATOM 2219 N N . PRO A 1 281 ? 5.738 22.453 15.875 1 83.38 281 PRO A N 1
ATOM 2220 C CA . PRO A 1 281 ? 4.355 22.938 15.93 1 83.38 281 PRO A CA 1
ATOM 2221 C C . PRO A 1 281 ? 3.404 22.078 15.094 1 83.38 281 PRO A C 1
ATOM 2223 O O . PRO A 1 281 ? 2.309 21.734 15.547 1 83.38 281 PRO A O 1
ATOM 2226 N N . LEU A 1 282 ? 3.793 21.719 13.883 1 87.56 282 LEU A N 1
ATOM 2227 C CA . LEU A 1 282 ? 2.941 20.906 13.008 1 87.56 282 LEU A CA 1
ATOM 2228 C C . LEU A 1 282 ? 2.652 19.547 13.625 1 87.56 282 LEU A C 1
ATOM 2230 O O . LEU A 1 282 ? 1.515 19.078 13.594 1 87.56 282 LEU A O 1
ATOM 2234 N N . ILE A 1 283 ? 3.654 18.984 14.188 1 93.31 283 ILE A N 1
ATOM 2235 C CA . ILE A 1 283 ? 3.543 17.672 14.812 1 93.31 283 ILE A CA 1
ATOM 2236 C C . ILE A 1 283 ? 2.674 17.781 16.062 1 93.31 283 ILE A C 1
ATOM 2238 O O . ILE A 1 283 ? 1.771 16.953 16.266 1 93.31 283 ILE A O 1
ATOM 2242 N N . GLN A 1 284 ? 2.893 18.812 16.844 1 91.25 284 GLN A N 1
ATOM 2243 C CA . GLN A 1 284 ? 2.125 19.031 18.062 1 91.25 284 GLN A CA 1
ATOM 2244 C C . GLN A 1 284 ? 0.649 19.266 17.766 1 91.25 284 GLN A C 1
ATOM 2246 O O . GLN A 1 284 ? -0.225 18.719 18.438 1 91.25 284 GLN A O 1
ATOM 2251 N N . ALA A 1 285 ? 0.443 20.062 16.781 1 92.5 285 ALA A N 1
ATOM 2252 C CA . ALA A 1 285 ? -0.933 20.391 16.406 1 92.5 285 ALA A CA 1
ATOM 2253 C C . ALA A 1 285 ? -1.699 19.141 16 1 92.5 285 ALA A C 1
ATOM 2255 O O . ALA A 1 285 ? -2.846 18.938 16.406 1 92.5 285 ALA A O 1
ATOM 2256 N N . PHE A 1 286 ? -1.102 18.297 15.203 1 96.19 286 PHE A N 1
ATOM 2257 C CA . PHE A 1 286 ? -1.766 17.078 14.773 1 96.19 286 PHE A CA 1
ATOM 2258 C C . PHE A 1 286 ? -1.973 16.125 15.953 1 96.19 286 PHE A C 1
ATOM 2260 O O . PHE A 1 286 ? -3.043 15.531 16.094 1 96.19 286 PHE A O 1
ATOM 2267 N N . ARG A 1 287 ? -0.955 15.961 16.766 1 96.31 287 ARG A N 1
ATOM 2268 C CA . ARG A 1 287 ? -1.04 15.094 17.938 1 96.31 287 ARG A CA 1
ATOM 2269 C C . ARG A 1 287 ? -2.174 15.531 18.859 1 96.31 287 ARG A C 1
ATOM 2271 O O . ARG A 1 287 ? -2.895 14.695 19.406 1 96.31 287 ARG A O 1
ATOM 2278 N N . ASP A 1 288 ? -2.299 16.812 19.047 1 94.69 288 ASP A N 1
ATOM 2279 C CA . ASP A 1 288 ? -3.361 17.344 19.891 1 94.69 288 ASP A CA 1
ATOM 2280 C C . ASP A 1 288 ? -4.738 17.016 19.328 1 94.69 288 ASP A C 1
ATOM 2282 O O . ASP A 1 288 ? -5.645 16.625 20.062 1 94.69 288 ASP A O 1
ATOM 2286 N N . GLN A 1 289 ? -4.879 17.172 18.031 1 95.94 289 GLN A N 1
ATOM 2287 C CA . GLN A 1 289 ? -6.148 16.844 17.391 1 95.94 289 GLN A CA 1
ATOM 2288 C C . GLN A 1 289 ? -6.453 15.352 17.516 1 95.94 289 GLN A C 1
ATOM 2290 O O . GLN A 1 289 ? -7.605 14.969 17.719 1 95.94 289 GLN A O 1
ATOM 2295 N N . LEU A 1 290 ? -5.438 14.508 17.328 1 97.44 290 LEU A N 1
ATOM 2296 C CA . LEU A 1 290 ? -5.602 13.07 17.453 1 97.44 290 LEU A CA 1
ATOM 2297 C C . LEU A 1 290 ? -6.078 12.695 18.844 1 97.44 290 LEU A C 1
ATOM 2299 O O . LEU A 1 290 ? -7.027 11.922 19 1 97.44 290 LEU A O 1
ATOM 2303 N N . ARG A 1 291 ? -5.457 13.297 19.828 1 95.44 291 ARG A N 1
ATOM 2304 C CA . ARG A 1 291 ? -5.824 13.031 21.219 1 95.44 291 ARG A CA 1
ATOM 2305 C C . ARG A 1 291 ? -7.262 13.453 21.5 1 95.44 291 ARG A C 1
ATOM 2307 O O . ARG A 1 291 ? -8.016 12.719 22.141 1 95.44 291 ARG A O 1
ATOM 2314 N N . THR A 1 292 ? -7.605 14.602 21.016 1 94.44 292 THR A N 1
ATOM 2315 C CA . THR A 1 292 ? -8.945 15.133 21.219 1 94.44 292 THR A CA 1
ATOM 2316 C C . THR A 1 292 ? -10 14.219 20.594 1 94.44 292 THR A C 1
ATOM 2318 O O . THR A 1 292 ? -10.977 13.859 21.25 1 94.44 292 THR A O 1
ATOM 2321 N N . GLN A 1 293 ? -9.758 13.781 19.359 1 93.94 293 GLN A N 1
ATOM 2322 C CA . GLN A 1 293 ? -10.75 12.977 18.641 1 93.94 293 GLN A CA 1
ATOM 2323 C C . GLN A 1 293 ? -10.836 11.57 19.219 1 93.94 293 GLN A C 1
ATOM 2325 O O . GLN A 1 293 ? -11.914 10.961 19.234 1 93.94 293 GLN A O 1
ATOM 2330 N N . MET A 1 294 ? -9.727 11.055 19.672 1 94 294 MET A N 1
ATOM 2331 C CA . MET A 1 294 ? -9.719 9.711 20.25 1 94 294 MET A CA 1
ATOM 2332 C C . MET A 1 294 ? -10.445 9.68 21.578 1 94 294 MET A C 1
ATOM 2334 O O . MET A 1 294 ? -11.008 8.656 21.969 1 94 294 MET A O 1
ATOM 2338 N N . SER A 1 295 ? -10.422 10.742 22.266 1 89.38 295 SER A N 1
ATOM 2339 C CA . SER A 1 295 ? -11.133 10.844 23.531 1 89.38 295 SER A CA 1
ATOM 2340 C C . SER A 1 295 ? -12.633 10.953 23.312 1 89.38 295 SER A C 1
ATOM 2342 O O . SER A 1 295 ? -13.422 10.633 24.203 1 89.38 295 SER A O 1
ATOM 2344 N N . LEU A 1 296 ? -13.055 11.43 22.156 1 84.94 296 LEU A N 1
ATOM 2345 C CA . LEU A 1 296 ? -14.461 11.586 21.812 1 84.94 296 LEU A CA 1
ATOM 2346 C C . LEU A 1 296 ? -15.047 10.266 21.328 1 84.94 296 LEU A C 1
ATOM 2348 O O . LEU A 1 296 ? -16.266 10.078 21.359 1 84.94 296 LEU A O 1
ATOM 2352 N N . ALA A 1 297 ? -14.148 9.555 20.859 1 73.69 297 ALA A N 1
ATOM 2353 C CA . ALA A 1 297 ? -14.617 8.289 20.297 1 73.69 297 ALA A CA 1
ATOM 2354 C C . ALA A 1 297 ? -14.852 7.246 21.375 1 73.69 297 ALA A C 1
ATOM 2356 O O . ALA A 1 297 ? -14.164 7.246 22.406 1 73.69 297 ALA A O 1
ATOM 2357 N N . MET B 1 1 ? 42 -11.266 -18.312 1 26.69 1 MET B N 1
ATOM 2358 C CA . MET B 1 1 ? 41.438 -11.234 -16.969 1 26.69 1 MET B CA 1
ATOM 2359 C C . MET B 1 1 ? 40.062 -11.891 -16.938 1 26.69 1 MET B C 1
ATOM 2361 O O . MET B 1 1 ? 39.188 -11.516 -17.719 1 26.69 1 MET B O 1
ATOM 2365 N N . SER B 1 2 ? 39.844 -13.164 -16.812 1 32.75 2 SER B N 1
ATOM 2366 C CA . SER B 1 2 ? 38.719 -14.047 -17.016 1 32.75 2 SER B CA 1
ATOM 2367 C C . SER B 1 2 ? 37.438 -13.469 -16.375 1 32.75 2 SER B C 1
ATOM 2369 O O . SER B 1 2 ? 37.469 -13.039 -15.227 1 32.75 2 SER B O 1
ATOM 2371 N N . ASN B 1 3 ? 36.562 -12.695 -16.953 1 37.44 3 ASN B N 1
ATOM 2372 C CA . ASN B 1 3 ? 35.219 -12.078 -16.828 1 37.44 3 ASN B CA 1
ATOM 2373 C C . ASN B 1 3 ? 34.25 -12.984 -16.078 1 37.44 3 ASN B C 1
ATOM 2375 O O . ASN B 1 3 ? 33.375 -13.617 -16.672 1 37.44 3 ASN B O 1
ATOM 2379 N N . ALA B 1 4 ? 34.719 -13.844 -15.219 1 43.72 4 ALA B N 1
ATOM 2380 C CA . ALA B 1 4 ? 34.031 -14.938 -14.555 1 43.72 4 ALA B CA 1
ATOM 2381 C C . ALA B 1 4 ? 32.875 -14.422 -13.711 1 43.72 4 ALA B C 1
ATOM 2383 O O . ALA B 1 4 ? 33.031 -13.492 -12.922 1 43.72 4 ALA B O 1
ATOM 2384 N N . LEU B 1 5 ? 31.688 -14.445 -14.148 1 49.25 5 LEU B N 1
ATOM 2385 C CA . LEU B 1 5 ? 30.406 -14.234 -13.469 1 49.25 5 LEU B CA 1
ATOM 2386 C C . LEU B 1 5 ? 30.469 -14.75 -12.031 1 49.25 5 LEU B C 1
ATOM 2388 O O . LEU B 1 5 ? 31 -15.836 -11.781 1 49.25 5 LEU B O 1
ATOM 2392 N N . PRO B 1 6 ? 30.375 -13.867 -11.055 1 57.59 6 PRO B N 1
ATOM 2393 C CA . PRO B 1 6 ? 30.391 -14.344 -9.672 1 57.59 6 PRO B CA 1
ATOM 2394 C C . PRO B 1 6 ? 29.578 -15.617 -9.477 1 57.59 6 PRO B C 1
ATOM 2396 O O . PRO B 1 6 ? 28.594 -15.844 -10.195 1 57.59 6 PRO B O 1
ATOM 2399 N N . ASP B 1 7 ? 30.125 -16.594 -8.773 1 65.75 7 ASP B N 1
ATOM 2400 C CA . ASP B 1 7 ? 29.438 -17.797 -8.289 1 65.75 7 ASP B CA 1
ATOM 2401 C C . ASP B 1 7 ? 28.031 -17.453 -7.789 1 65.75 7 ASP B C 1
ATOM 2403 O O . ASP B 1 7 ? 27.844 -16.453 -7.082 1 65.75 7 ASP B O 1
ATOM 2407 N N . LEU B 1 8 ? 27.078 -18.109 -8.336 1 71.62 8 LEU B N 1
ATOM 2408 C CA . LEU B 1 8 ? 25.672 -17.953 -7.973 1 71.62 8 LEU B CA 1
ATOM 2409 C C . LEU B 1 8 ? 25.516 -17.922 -6.457 1 71.62 8 LEU B C 1
ATOM 2411 O O . LEU B 1 8 ? 24.625 -17.234 -5.941 1 71.62 8 LEU B O 1
ATOM 2415 N N . ARG B 1 9 ? 26.344 -18.672 -5.855 1 78.38 9 ARG B N 1
ATOM 2416 C CA . ARG B 1 9 ? 26.312 -18.703 -4.398 1 78.38 9 ARG B CA 1
ATOM 2417 C C . ARG B 1 9 ? 26.594 -17.328 -3.816 1 78.38 9 ARG B C 1
ATOM 2419 O O . ARG B 1 9 ? 25.922 -16.891 -2.877 1 78.38 9 ARG B O 1
ATOM 2426 N N . LEU B 1 10 ? 27.516 -16.641 -4.41 1 82.5 10 LEU B N 1
ATOM 2427 C CA . LEU B 1 10 ? 27.891 -15.32 -3.914 1 82.5 10 LEU B CA 1
ATOM 2428 C C . LEU B 1 10 ? 26.75 -14.32 -4.137 1 82.5 10 LEU B C 1
ATOM 2430 O O . LEU B 1 10 ? 26.484 -13.492 -3.271 1 82.5 10 LEU B O 1
ATOM 2434 N N . LEU B 1 11 ? 26.109 -14.477 -5.25 1 82.06 11 LEU B N 1
ATOM 2435 C CA . LEU B 1 11 ? 25 -13.586 -5.559 1 82.06 11 LEU B CA 1
ATOM 2436 C C . LEU B 1 11 ? 23.844 -13.82 -4.594 1 82.06 11 LEU B C 1
ATOM 2438 O O . LEU B 1 11 ? 23.203 -12.867 -4.133 1 82.06 11 LEU B O 1
ATOM 2442 N N . ARG B 1 12 ? 23.625 -15.016 -4.285 1 82.88 12 ARG B N 1
ATOM 2443 C CA . ARG B 1 12 ? 22.562 -15.367 -3.352 1 82.88 12 ARG B CA 1
ATOM 2444 C C . ARG B 1 12 ? 22.859 -14.844 -1.951 1 82.88 12 ARG B C 1
ATOM 2446 O O . ARG B 1 12 ? 21.969 -14.352 -1.262 1 82.88 12 ARG B O 1
ATOM 2453 N N . ILE B 1 13 ? 24.062 -14.984 -1.545 1 85.38 13 ILE B N 1
ATOM 2454 C CA . ILE B 1 13 ? 24.484 -14.508 -0.231 1 85.38 13 ILE B CA 1
ATOM 2455 C C . ILE B 1 13 ? 24.344 -12.992 -0.156 1 85.38 13 ILE B C 1
ATOM 2457 O O . ILE B 1 13 ? 23.797 -12.469 0.818 1 85.38 13 ILE B O 1
ATOM 2461 N N . PHE B 1 14 ? 24.719 -12.344 -1.2 1 90.19 14 PHE B N 1
ATOM 2462 C CA . PHE B 1 14 ? 24.609 -10.898 -1.265 1 90.19 14 PHE B CA 1
ATOM 2463 C C . PHE B 1 14 ? 23.141 -10.453 -1.168 1 90.19 14 PHE B C 1
ATOM 2465 O O . PHE B 1 14 ? 22.812 -9.586 -0.365 1 90.19 14 PHE B O 1
ATOM 2472 N N . ALA B 1 15 ? 22.359 -11.07 -1.96 1 84.12 15 ALA B N 1
ATOM 2473 C CA . ALA B 1 15 ? 20.953 -10.727 -1.962 1 84.12 15 ALA B CA 1
ATOM 2474 C C . ALA B 1 15 ? 20.328 -10.93 -0.58 1 84.12 15 ALA B C 1
ATOM 2476 O O . ALA B 1 15 ? 19.531 -10.109 -0.123 1 84.12 15 ALA B O 1
ATOM 2477 N N . ALA B 1 16 ? 20.672 -11.953 0.103 1 84.44 16 ALA B N 1
ATOM 2478 C CA . ALA B 1 16 ? 20.172 -12.258 1.438 1 84.44 16 ALA B CA 1
ATOM 2479 C C . ALA B 1 16 ? 20.641 -11.219 2.453 1 84.44 16 ALA B C 1
ATOM 2481 O O . ALA B 1 16 ? 19.859 -10.766 3.299 1 84.44 16 ALA B O 1
ATOM 2482 N N . VAL B 1 17 ? 21.891 -10.867 2.32 1 87 17 VAL B N 1
ATOM 2483 C CA . VAL B 1 17 ? 22.484 -9.891 3.225 1 87 17 VAL B CA 1
ATOM 2484 C C . VAL B 1 17 ? 21.75 -8.555 3.09 1 87 17 VAL B C 1
ATOM 2486 O O . VAL B 1 17 ? 21.469 -7.887 4.09 1 87 17 VAL B O 1
ATOM 2489 N N . VAL B 1 18 ? 21.469 -8.266 1.893 1 81.81 18 VAL B N 1
ATOM 2490 C CA . VAL B 1 18 ? 20.781 -6.996 1.645 1 81.81 18 VAL B CA 1
ATOM 2491 C C . VAL B 1 18 ? 19.359 -7.07 2.17 1 81.81 18 VAL B C 1
ATOM 2493 O O . VAL B 1 18 ? 18.891 -6.148 2.842 1 81.81 18 VAL B O 1
ATOM 2496 N N . ARG B 1 19 ? 18.734 -8.109 1.85 1 77.5 19 ARG B N 1
ATOM 2497 C CA . ARG B 1 19 ? 17.344 -8.32 2.264 1 77.5 19 ARG B CA 1
ATOM 2498 C C . ARG B 1 19 ? 17.203 -8.234 3.779 1 77.5 19 ARG B C 1
ATOM 2500 O O . ARG B 1 19 ? 16.25 -7.648 4.285 1 77.5 19 ARG B O 1
ATOM 2507 N N . HIS B 1 20 ? 18.172 -8.719 4.469 1 76.81 20 HIS B N 1
ATOM 2508 C CA . HIS B 1 20 ? 18.141 -8.789 5.926 1 76.81 20 HIS B CA 1
ATOM 2509 C C . HIS B 1 20 ? 18.891 -7.625 6.555 1 76.81 20 HIS B C 1
ATOM 2511 O O . HIS B 1 20 ? 19.047 -7.566 7.777 1 76.81 20 HIS B O 1
ATOM 2517 N N . GLN B 1 21 ? 19.359 -6.84 5.703 1 75.56 21 GLN B N 1
ATOM 2518 C CA . GLN B 1 21 ? 20.047 -5.617 6.09 1 75.56 21 GLN B CA 1
ATOM 2519 C C . GLN B 1 21 ? 21.188 -5.91 7.059 1 75.56 21 GLN B C 1
ATOM 2521 O O . GLN B 1 21 ? 21.312 -5.242 8.086 1 75.56 21 GLN B O 1
ATOM 2526 N N . GLY B 1 22 ? 21.906 -6.926 6.812 1 83.5 22 GLY B N 1
ATOM 2527 C CA . GLY B 1 22 ? 23.047 -7.207 7.676 1 83.5 22 GLY B CA 1
ATOM 2528 C C . GLY B 1 22 ? 23.516 -8.641 7.586 1 83.5 22 GLY B C 1
ATOM 2529 O O . GLY B 1 22 ? 22.781 -9.523 7.148 1 83.5 22 GLY B O 1
ATOM 2530 N N . PHE B 1 23 ? 24.766 -8.844 8.07 1 86.06 23 PHE B N 1
ATOM 2531 C CA . PHE B 1 23 ? 25.391 -10.156 7.996 1 86.06 23 PHE B CA 1
ATOM 2532 C C . PHE B 1 23 ? 24.844 -11.086 9.062 1 86.06 23 PHE B C 1
ATOM 2534 O O . PHE B 1 23 ? 24.5 -12.242 8.781 1 86.06 23 PHE B O 1
ATOM 2541 N N . ALA B 1 24 ? 24.641 -10.461 10.18 1 82.62 24 ALA B N 1
ATOM 2542 C CA . ALA B 1 24 ? 24.141 -11.266 11.281 1 82.62 24 ALA B CA 1
ATOM 2543 C C . ALA B 1 24 ? 22.703 -11.703 11.023 1 82.62 24 ALA B C 1
ATOM 2545 O O . ALA B 1 24 ? 22.344 -12.867 11.234 1 82.62 24 ALA B O 1
ATOM 2546 N N . ALA B 1 25 ? 22.031 -10.82 10.5 1 80.69 25 ALA B N 1
ATOM 2547 C CA . ALA B 1 25 ? 20.609 -11.062 10.273 1 80.69 25 ALA B CA 1
ATOM 2548 C C . ALA B 1 25 ? 20.391 -12.086 9.164 1 80.69 25 ALA B C 1
ATOM 2550 O O . ALA B 1 25 ? 19.359 -12.773 9.125 1 80.69 25 ALA B O 1
ATOM 2551 N N . ALA B 1 26 ? 21.359 -12.242 8.344 1 84.38 26 ALA B N 1
ATOM 2552 C CA . ALA B 1 26 ? 21.25 -13.117 7.184 1 84.38 26 ALA B CA 1
ATOM 2553 C C . ALA B 1 26 ? 21.672 -14.539 7.523 1 84.38 26 ALA B C 1
ATOM 2555 O O . ALA B 1 26 ? 21.469 -15.461 6.73 1 84.38 26 ALA B O 1
ATOM 2556 N N . GLN B 1 27 ? 22.141 -14.727 8.719 1 86 27 GLN B N 1
ATOM 2557 C CA . GLN B 1 27 ? 22.719 -16.016 9.094 1 86 27 GLN B CA 1
ATOM 2558 C C . GLN B 1 27 ? 21.688 -17.125 9.023 1 86 27 GLN B C 1
ATOM 2560 O O . GLN B 1 27 ? 21.969 -18.203 8.492 1 86 27 GLN B O 1
ATOM 2565 N N . GLN B 1 28 ? 20.609 -16.797 9.523 1 76.19 28 GLN B N 1
ATOM 2566 C CA . GLN B 1 28 ? 19.578 -17.828 9.641 1 76.19 28 GLN B CA 1
ATOM 2567 C C . GLN B 1 28 ? 19.109 -18.297 8.273 1 76.19 28 GLN B C 1
ATOM 2569 O O . GLN B 1 28 ? 19.016 -19.516 8.031 1 76.19 28 GLN B O 1
ATOM 2574 N N . GLU B 1 29 ? 18.953 -17.391 7.383 1 78.19 29 GLU B N 1
ATOM 2575 C CA . GLU B 1 29 ? 18.5 -17.766 6.043 1 78.19 29 GLU B CA 1
ATOM 2576 C C . GLU B 1 29 ? 19.578 -18.531 5.289 1 78.19 29 GLU B C 1
ATOM 2578 O O . GLU B 1 29 ? 19.297 -19.5 4.582 1 78.19 29 GLU B O 1
ATOM 2583 N N . LEU B 1 30 ? 20.734 -18.172 5.531 1 82.06 30 LEU B N 1
ATOM 2584 C CA . LEU B 1 30 ? 21.828 -18.672 4.707 1 82.06 30 LEU B CA 1
ATOM 2585 C C . LEU B 1 30 ? 22.453 -19.906 5.344 1 82.06 30 LEU B C 1
ATOM 2587 O O . LEU B 1 30 ? 23.203 -20.641 4.691 1 82.06 30 LEU B O 1
ATOM 2591 N N . ASN B 1 31 ? 22.062 -20.109 6.637 1 83.94 31 ASN B N 1
ATOM 2592 C CA . ASN B 1 31 ? 22.719 -21.156 7.406 1 83.94 31 ASN B CA 1
ATOM 2593 C C . ASN B 1 31 ? 24.234 -21.062 7.336 1 83.94 31 ASN B C 1
ATOM 2595 O O . ASN B 1 31 ? 24.906 -22.047 7.016 1 83.94 31 ASN B O 1
ATOM 2599 N N . LEU B 1 32 ? 24.734 -19.906 7.445 1 85 32 LEU B N 1
ATOM 2600 C CA . LEU B 1 32 ? 26.141 -19.562 7.449 1 85 32 LEU B CA 1
ATOM 2601 C C . LEU B 1 32 ? 26.484 -18.672 8.633 1 85 32 LEU B C 1
ATOM 2603 O O . LEU B 1 32 ? 25.641 -17.922 9.117 1 85 32 LEU B O 1
ATOM 2607 N N . SER B 1 33 ? 27.609 -18.859 9.188 1 86.94 33 SER B N 1
ATOM 2608 C CA . SER B 1 33 ? 28.078 -17.953 10.227 1 86.94 33 SER B CA 1
ATOM 2609 C C . SER B 1 33 ? 28.375 -16.578 9.664 1 86.94 33 SER B C 1
ATOM 2611 O O . SER B 1 33 ? 28.594 -16.422 8.469 1 86.94 33 SER B O 1
ATOM 2613 N N . THR B 1 34 ? 28.312 -15.656 10.555 1 89.56 34 THR B N 1
ATOM 2614 C CA . THR B 1 34 ? 28.641 -14.289 10.164 1 89.56 34 THR B CA 1
ATOM 2615 C C . THR B 1 34 ? 30.047 -14.227 9.562 1 89.56 34 THR B C 1
ATOM 2617 O O . THR B 1 34 ? 30.297 -13.477 8.617 1 89.56 34 THR B O 1
ATOM 2620 N N . SER B 1 35 ? 30.938 -15.008 10.125 1 89.19 35 SER B N 1
ATOM 2621 C CA . SER B 1 35 ? 32.312 -15.07 9.602 1 89.19 35 SER B CA 1
ATOM 2622 C C . SER B 1 35 ? 32.312 -15.594 8.172 1 89.19 35 SER B C 1
ATOM 2624 O O . SER B 1 35 ? 33.031 -15.047 7.312 1 89.19 35 SER B O 1
ATOM 2626 N N . ALA B 1 36 ? 31.578 -16.609 7.953 1 87 36 ALA B N 1
ATOM 2627 C CA . ALA B 1 36 ? 31.484 -17.172 6.609 1 87 36 ALA B CA 1
ATOM 2628 C C . ALA B 1 36 ? 30.859 -16.172 5.637 1 87 36 ALA B C 1
ATOM 2630 O O . ALA B 1 36 ? 31.344 -16 4.516 1 87 36 ALA B O 1
ATOM 2631 N N . ILE B 1 37 ? 29.797 -15.555 6.074 1 92.69 37 ILE B N 1
ATOM 2632 C CA . ILE B 1 37 ? 29.125 -14.562 5.25 1 92.69 37 ILE B CA 1
ATOM 2633 C C . ILE B 1 37 ? 30.094 -13.438 4.898 1 92.69 37 ILE B C 1
ATOM 2635 O O . ILE B 1 37 ? 30.141 -12.992 3.75 1 92.69 37 ILE B O 1
ATOM 2639 N N . SER B 1 38 ? 30.891 -12.992 5.895 1 90.62 38 SER B N 1
ATOM 2640 C CA . SER B 1 38 ? 31.875 -11.945 5.676 1 90.62 38 SER B CA 1
ATOM 2641 C C . SER B 1 38 ? 32.906 -12.375 4.641 1 90.62 38 SER B C 1
ATOM 2643 O O . SER B 1 38 ? 33.281 -11.594 3.762 1 90.62 38 SER B O 1
ATOM 2645 N N . THR B 1 39 ? 33.312 -13.539 4.715 1 88.12 39 THR B N 1
ATOM 2646 C CA . THR B 1 39 ? 34.281 -14.094 3.785 1 88.12 39 THR B CA 1
ATOM 2647 C C . THR B 1 39 ? 33.75 -14.102 2.363 1 88.12 39 THR B C 1
ATOM 2649 O O . THR B 1 39 ? 34.406 -13.656 1.428 1 88.12 39 THR B O 1
ATOM 2652 N N . TYR B 1 40 ? 32.531 -14.633 2.219 1 87.38 40 TYR B N 1
ATOM 2653 C CA . TYR B 1 40 ? 31.906 -14.719 0.905 1 87.38 40 TYR B CA 1
ATOM 2654 C C . TYR B 1 40 ? 31.656 -13.336 0.324 1 87.38 40 TYR B C 1
ATOM 2656 O O . TYR B 1 40 ? 31.844 -13.117 -0.875 1 87.38 40 TYR B O 1
ATOM 2664 N N . MET B 1 41 ? 31.25 -12.461 1.163 1 90.62 41 MET B N 1
ATOM 2665 C CA . MET B 1 41 ? 31 -11.086 0.725 1 90.62 41 MET B CA 1
ATOM 2666 C C . MET B 1 41 ? 32.312 -10.43 0.269 1 90.62 41 MET B C 1
ATOM 2668 O O . MET B 1 41 ? 32.344 -9.734 -0.749 1 90.62 41 MET B O 1
ATOM 2672 N N . SER B 1 42 ? 33.344 -10.625 1.047 1 89.19 42 SER B N 1
ATOM 2673 C CA . SER B 1 42 ? 34.656 -10.125 0.662 1 89.19 42 SER B CA 1
ATOM 2674 C C . SER B 1 42 ? 35.125 -10.734 -0.657 1 89.19 42 SER B C 1
ATOM 2676 O O . SER B 1 42 ? 35.688 -10.039 -1.506 1 89.19 42 SER B O 1
ATOM 2678 N N . GLN B 1 43 ? 34.875 -11.977 -0.772 1 84 43 GLN B N 1
ATOM 2679 C CA . GLN B 1 43 ? 35.219 -12.664 -2.016 1 84 43 GLN B CA 1
ATOM 2680 C C . GLN B 1 43 ? 34.5 -12.039 -3.201 1 84 43 GLN B C 1
ATOM 2682 O O . GLN B 1 43 ? 35.094 -11.797 -4.25 1 84 43 GLN B O 1
ATOM 2687 N N . LEU B 1 44 ? 33.219 -11.891 -3.064 1 85.5 44 LEU B N 1
ATOM 2688 C CA . LEU B 1 44 ? 32.375 -11.281 -4.109 1 85.5 44 LEU B CA 1
ATOM 2689 C C . LEU B 1 44 ? 32.906 -9.898 -4.477 1 85.5 44 LEU B C 1
ATOM 2691 O O . LEU B 1 44 ? 33.094 -9.594 -5.656 1 85.5 44 LEU B O 1
ATOM 2695 N N . GLU B 1 45 ? 33.219 -9.109 -3.439 1 87.38 45 GLU B N 1
ATOM 2696 C CA . GLU B 1 45 ? 33.719 -7.758 -3.666 1 87.38 45 GLU B CA 1
ATOM 2697 C C . GLU B 1 45 ? 35.094 -7.773 -4.344 1 87.38 45 GLU B C 1
ATOM 2699 O O . GLU B 1 45 ? 35.375 -6.965 -5.23 1 87.38 45 GLU B O 1
ATOM 2704 N N . ASN B 1 46 ? 35.906 -8.664 -3.941 1 81.5 46 ASN B N 1
ATOM 2705 C CA . ASN B 1 46 ? 37.219 -8.82 -4.547 1 81.5 46 ASN B CA 1
ATOM 2706 C C . ASN B 1 46 ? 37.125 -9.219 -6.016 1 81.5 46 ASN B C 1
ATOM 2708 O O . ASN B 1 46 ? 37.844 -8.688 -6.859 1 81.5 46 ASN B O 1
ATOM 2712 N N . GLN B 1 47 ? 36.25 -10.141 -6.27 1 76.25 47 GLN B N 1
ATOM 2713 C CA . GLN B 1 47 ? 36.062 -10.586 -7.645 1 76.25 47 GLN B CA 1
ATOM 2714 C C . GLN B 1 47 ? 35.562 -9.438 -8.531 1 76.25 47 GLN B C 1
ATOM 2716 O O . GLN B 1 47 ? 35.938 -9.336 -9.695 1 76.25 47 GLN B O 1
ATOM 2721 N N . LEU B 1 48 ? 34.688 -8.68 -7.941 1 78.44 48 LEU B N 1
ATOM 2722 C CA . LEU B 1 48 ? 34.094 -7.594 -8.688 1 78.44 48 LEU B CA 1
ATOM 2723 C C . LEU B 1 48 ? 35 -6.375 -8.734 1 78.44 48 LEU B C 1
ATOM 2725 O O . LEU B 1 48 ? 34.844 -5.52 -9.609 1 78.44 48 LEU B O 1
ATOM 2729 N N . GLY B 1 49 ? 35.906 -6.297 -7.719 1 78.31 49 GLY B N 1
ATOM 2730 C CA . GLY B 1 49 ? 36.781 -5.141 -7.613 1 78.31 49 GLY B CA 1
ATOM 2731 C C . GLY B 1 49 ? 36.062 -3.908 -7.078 1 78.31 49 GLY B C 1
ATOM 2732 O O . GLY B 1 49 ? 36.5 -2.781 -7.332 1 78.31 49 GLY B O 1
ATOM 2733 N N . ILE B 1 50 ? 34.906 -4.172 -6.574 1 79.5 50 ILE B N 1
ATOM 2734 C CA . ILE B 1 50 ? 34.156 -3.049 -6.016 1 79.5 50 ILE B CA 1
ATOM 2735 C C . ILE B 1 50 ? 33.656 -3.41 -4.621 1 79.5 50 ILE B C 1
ATOM 2737 O O . ILE B 1 50 ? 33.5 -4.59 -4.301 1 79.5 50 ILE B O 1
ATOM 2741 N N . VAL B 1 51 ? 33.438 -2.346 -3.805 1 84.94 51 VAL B N 1
ATOM 2742 C CA . VAL B 1 51 ? 32.844 -2.506 -2.482 1 84.94 51 VAL B CA 1
ATOM 2743 C C . VAL B 1 51 ? 31.328 -2.377 -2.582 1 84.94 51 VAL B C 1
ATOM 2745 O O . VAL B 1 51 ? 30.812 -1.404 -3.141 1 84.94 51 VAL B O 1
ATOM 2748 N N . LEU B 1 52 ? 30.625 -3.484 -2.072 1 86.25 52 LEU B N 1
ATOM 2749 C CA . LEU B 1 52 ? 29.188 -3.539 -2.246 1 86.25 52 LEU B CA 1
ATOM 2750 C C . LEU B 1 52 ? 28.469 -2.975 -1.024 1 86.25 52 LEU B C 1
ATOM 2752 O O . LEU B 1 52 ? 27.359 -2.436 -1.14 1 86.25 52 LEU B O 1
ATOM 2756 N N . CYS B 1 53 ? 29.047 -3.15 0.139 1 86 53 CYS B N 1
ATOM 2757 C CA . CYS B 1 53 ? 28.344 -2.756 1.354 1 86 53 CYS B CA 1
ATOM 2758 C C . CYS B 1 53 ? 29.328 -2.268 2.416 1 86 53 CYS B C 1
ATOM 2760 O O . CYS B 1 53 ? 30.531 -2.529 2.326 1 86 53 CYS B O 1
ATOM 2762 N N . HIS B 1 54 ? 28.828 -1.422 3.258 1 81.12 54 HIS B N 1
ATOM 2763 C CA . HIS B 1 54 ? 29.547 -0.977 4.449 1 81.12 54 HIS B CA 1
ATOM 2764 C C . HIS B 1 54 ? 28.984 -1.628 5.707 1 81.12 54 HIS B C 1
ATOM 2766 O O . HIS B 1 54 ? 27.766 -1.825 5.82 1 81.12 54 HIS B O 1
ATOM 2772 N N . ARG B 1 55 ? 30.062 -2.158 6.453 1 74.56 55 ARG B N 1
ATOM 2773 C CA . ARG B 1 55 ? 29.719 -2.762 7.734 1 74.56 55 ARG B CA 1
ATOM 2774 C C . ARG B 1 55 ? 30.578 -2.203 8.859 1 74.56 55 ARG B C 1
ATOM 2776 O O . ARG B 1 55 ? 31.734 -1.83 8.633 1 74.56 55 ARG B O 1
ATOM 2783 N N . GLY B 1 56 ? 29.891 -1.555 9.906 1 65.81 56 GLY B N 1
ATOM 2784 C CA . GLY B 1 56 ? 30.609 -1.016 11.047 1 65.81 56 GLY B CA 1
ATOM 2785 C C . GLY B 1 56 ? 29.688 -0.409 12.094 1 65.81 56 GLY B C 1
ATOM 2786 O O . GLY B 1 56 ? 28.562 -0.869 12.273 1 65.81 56 GLY B O 1
ATOM 2787 N N . ARG B 1 57 ? 30.219 0.567 12.719 1 61.53 57 ARG B N 1
ATOM 2788 C CA . ARG B 1 57 ? 29.516 1.192 13.828 1 61.53 57 ARG B CA 1
ATOM 2789 C C . ARG B 1 57 ? 28.203 1.816 13.359 1 61.53 57 ARG B C 1
ATOM 2791 O O . ARG B 1 57 ? 27.234 1.896 14.125 1 61.53 57 ARG B O 1
ATOM 2798 N N . GLY B 1 58 ? 28.125 2.104 12.156 1 63.41 58 GLY B N 1
ATOM 2799 C CA . GLY B 1 58 ? 26.953 2.777 11.625 1 63.41 58 GLY B CA 1
ATOM 2800 C C . GLY B 1 58 ? 25.922 1.821 11.07 1 63.41 58 GLY B C 1
ATOM 2801 O O . GLY B 1 58 ? 24.875 2.25 10.57 1 63.41 58 GLY B O 1
ATOM 2802 N N . GLY B 1 59 ? 26.125 0.591 11.211 1 72.56 59 GLY B N 1
ATOM 2803 C CA . GLY B 1 59 ? 25.203 -0.424 10.734 1 72.56 59 GLY B CA 1
ATOM 2804 C C . GLY B 1 59 ? 25.484 -0.855 9.305 1 72.56 59 GLY B C 1
ATOM 2805 O O . GLY B 1 59 ? 26.531 -0.552 8.75 1 72.56 59 GLY B O 1
ATOM 2806 N N . PHE B 1 60 ? 24.562 -1.748 8.703 1 78.75 60 PHE B N 1
ATOM 2807 C CA . PHE B 1 60 ? 24.672 -2.289 7.352 1 78.75 60 PHE B CA 1
ATOM 2808 C C . PHE B 1 60 ? 24.047 -1.334 6.34 1 78.75 60 PHE B C 1
ATOM 2810 O O . PHE B 1 60 ? 22.953 -0.819 6.559 1 78.75 60 PHE B O 1
ATOM 2817 N N . SER B 1 61 ? 24.875 -1.004 5.344 1 80.19 61 SER B N 1
ATOM 2818 C CA . SER B 1 61 ? 24.312 -0.243 4.234 1 80.19 61 SER B CA 1
ATOM 2819 C C . SER B 1 61 ? 24.984 -0.615 2.914 1 80.19 61 SER B C 1
ATOM 2821 O O . SER B 1 61 ? 26.141 -1.035 2.896 1 80.19 61 SER B O 1
ATOM 2823 N N . LEU B 1 62 ? 24.188 -0.482 1.809 1 79.81 62 LEU B N 1
ATOM 2824 C CA . LEU B 1 62 ? 24.75 -0.715 0.483 1 79.81 62 LEU B CA 1
ATOM 2825 C C . LEU B 1 62 ? 25.469 0.526 -0.023 1 79.81 62 LEU B C 1
ATOM 2827 O O . LEU B 1 62 ? 25.062 1.652 0.261 1 79.81 62 LEU B O 1
ATOM 2831 N N . THR B 1 63 ? 26.641 0.258 -0.752 1 75.94 63 THR B N 1
ATOM 2832 C CA . THR B 1 63 ? 27.203 1.324 -1.567 1 75.94 63 THR B CA 1
ATOM 2833 C C . THR B 1 63 ? 26.328 1.604 -2.785 1 75.94 63 THR B C 1
ATOM 2835 O O . THR B 1 63 ? 25.422 0.836 -3.086 1 75.94 63 THR B O 1
ATOM 2838 N N . SER B 1 64 ? 26.656 2.66 -3.479 1 65.88 64 SER B N 1
ATOM 2839 C CA . SER B 1 64 ? 25.938 2.947 -4.719 1 65.88 64 SER B CA 1
ATOM 2840 C C . SER B 1 64 ? 26.125 1.823 -5.734 1 65.88 64 SER B C 1
ATOM 2842 O O . SER B 1 64 ? 25.156 1.41 -6.383 1 65.88 64 SER B O 1
ATOM 2844 N N . LYS B 1 65 ? 27.312 1.448 -5.84 1 69.75 65 LYS B N 1
ATOM 2845 C CA . LYS B 1 65 ? 27.594 0.31 -6.711 1 69.75 65 LYS B CA 1
ATOM 2846 C C . LYS B 1 65 ? 26.938 -0.963 -6.18 1 69.75 65 LYS B C 1
ATOM 2848 O O . LYS B 1 65 ? 26.484 -1.806 -6.961 1 69.75 65 LYS B O 1
ATOM 2853 N N . GLY B 1 66 ? 26.828 -0.991 -4.891 1 78.38 66 GLY B N 1
ATOM 2854 C CA . GLY B 1 66 ? 26.141 -2.121 -4.273 1 78.38 66 GLY B CA 1
ATOM 2855 C C . GLY B 1 66 ? 24.672 -2.18 -4.594 1 78.38 66 GLY B C 1
ATOM 2856 O O . GLY B 1 66 ? 24.125 -3.256 -4.844 1 78.38 66 GLY B O 1
ATOM 2857 N N . GLU B 1 67 ? 24.062 -1.121 -4.633 1 71.81 67 GLU B N 1
ATOM 2858 C CA . GLU B 1 67 ? 22.641 -1.049 -4.961 1 71.81 67 GLU B CA 1
ATOM 2859 C C . GLU B 1 67 ? 22.391 -1.485 -6.402 1 71.81 67 GLU B C 1
ATOM 2861 O O . GLU B 1 67 ? 21.469 -2.264 -6.664 1 71.81 67 GLU B O 1
ATOM 2866 N N . LEU B 1 68 ? 23.203 -0.984 -7.277 1 65.38 68 LEU B N 1
ATOM 2867 C CA . LEU B 1 68 ? 23.094 -1.363 -8.68 1 65.38 68 LEU B CA 1
ATOM 2868 C C . LEU B 1 68 ? 23.328 -2.857 -8.859 1 65.38 68 LEU B C 1
ATOM 2870 O O . LEU B 1 68 ? 22.578 -3.535 -9.57 1 65.38 68 LEU B O 1
ATOM 2874 N N . PHE B 1 69 ? 24.359 -3.201 -8.211 1 77.44 69 PHE B N 1
ATOM 2875 C CA . PHE B 1 69 ? 24.688 -4.621 -8.305 1 77.44 69 PHE B CA 1
ATOM 2876 C C . PHE B 1 69 ? 23.578 -5.473 -7.695 1 77.44 69 PHE B C 1
ATOM 2878 O O . PHE B 1 69 ? 23.281 -6.559 -8.195 1 77.44 69 PHE B O 1
ATOM 2885 N N . HIS B 1 70 ? 22.969 -4.887 -6.668 1 79.5 70 HIS B N 1
ATOM 2886 C CA . HIS B 1 70 ? 21.875 -5.613 -6.027 1 79.5 70 HIS B CA 1
ATOM 2887 C C . HIS B 1 70 ? 20.688 -5.77 -6.973 1 79.5 70 HIS B C 1
ATOM 2889 O O . HIS B 1 70 ? 20.125 -6.859 -7.09 1 79.5 70 HIS B O 1
ATOM 2895 N N . GLN B 1 71 ? 20.469 -4.82 -7.668 1 65.56 71 GLN B N 1
ATOM 2896 C CA . GLN B 1 71 ? 19.375 -4.879 -8.641 1 65.56 71 GLN B CA 1
ATOM 2897 C C . GLN B 1 71 ? 19.672 -5.906 -9.727 1 65.56 71 GLN B C 1
ATOM 2899 O O . GLN B 1 71 ? 18.797 -6.707 -10.078 1 65.56 71 GLN B O 1
ATOM 2904 N N . GLU B 1 72 ? 20.844 -5.844 -10.188 1 67.56 72 GLU B N 1
ATOM 2905 C CA . GLU B 1 72 ? 21.266 -6.805 -11.203 1 67.56 72 GLU B CA 1
ATOM 2906 C C . GLU B 1 72 ? 21.266 -8.227 -10.648 1 67.56 72 GLU B C 1
ATOM 2908 O O . GLU B 1 72 ? 20.906 -9.172 -11.352 1 67.56 72 GLU B O 1
ATOM 2913 N N . THR B 1 73 ? 21.719 -8.25 -9.414 1 76.25 73 THR B N 1
ATOM 2914 C CA . THR B 1 73 ? 21.734 -9.547 -8.75 1 76.25 73 THR B CA 1
ATOM 2915 C C . THR B 1 73 ? 20.328 -10.125 -8.656 1 76.25 73 THR B C 1
ATOM 2917 O O . THR B 1 73 ? 20.109 -11.289 -9 1 76.25 73 THR B O 1
ATOM 2920 N N . LEU B 1 74 ? 19.422 -9.258 -8.344 1 69.69 74 LEU B N 1
ATOM 2921 C CA . LEU B 1 74 ? 18.031 -9.703 -8.234 1 69.69 74 LEU B CA 1
ATOM 2922 C C . LEU B 1 74 ? 17.5 -10.125 -9.594 1 69.69 74 LEU B C 1
ATOM 2924 O O . LEU B 1 74 ? 16.781 -11.125 -9.703 1 69.69 74 LEU B O 1
ATOM 2928 N N . ARG B 1 75 ? 17.906 -9.383 -10.562 1 62.34 75 ARG B N 1
ATOM 2929 C CA . ARG B 1 75 ? 17.5 -9.703 -11.922 1 62.34 75 ARG B CA 1
ATOM 2930 C C . ARG B 1 75 ? 18.016 -11.062 -12.352 1 62.34 75 ARG B C 1
ATOM 2932 O O . ARG B 1 75 ? 17.266 -11.898 -12.859 1 62.34 75 ARG B O 1
ATOM 2939 N N . ILE B 1 76 ? 19.266 -11.281 -12.094 1 64.38 76 ILE B N 1
ATOM 2940 C CA . ILE B 1 76 ? 19.906 -12.523 -12.523 1 64.38 76 ILE B CA 1
ATOM 2941 C C . ILE B 1 76 ? 19.344 -13.695 -11.727 1 64.38 76 ILE B C 1
ATOM 2943 O O . ILE B 1 76 ? 19.062 -14.758 -12.281 1 64.38 76 ILE B O 1
ATOM 2947 N N . LEU B 1 77 ? 19.188 -13.453 -10.5 1 71.12 77 LEU B N 1
ATOM 2948 C CA . LEU B 1 77 ? 18.656 -14.523 -9.672 1 71.12 77 LEU B CA 1
ATOM 2949 C C . LEU B 1 77 ? 17.219 -14.852 -10.07 1 71.12 77 LEU B C 1
ATOM 2951 O O . LEU B 1 77 ? 16.812 -16.016 -10.07 1 71.12 77 LEU B O 1
ATOM 2955 N N . GLY B 1 78 ? 16.578 -13.805 -10.43 1 63.5 78 GLY B N 1
ATOM 2956 C CA . GLY B 1 78 ? 15.234 -14 -10.953 1 63.5 78 GLY B CA 1
ATOM 2957 C C . GLY B 1 78 ? 15.203 -14.805 -12.234 1 63.5 78 GLY B C 1
ATOM 2958 O O . GLY B 1 78 ? 14.367 -15.703 -12.391 1 63.5 78 GLY B O 1
ATOM 2959 N N . GLU B 1 79 ? 16.156 -14.477 -13.062 1 58.88 79 GLU B N 1
ATOM 2960 C CA . GLU B 1 79 ? 16.25 -15.211 -14.32 1 58.88 79 GLU B CA 1
ATOM 2961 C C . GLU B 1 79 ? 16.594 -16.688 -14.07 1 58.88 79 GLU B C 1
ATOM 2963 O O . GLU B 1 79 ? 16.047 -17.562 -14.727 1 58.88 79 GLU B O 1
ATOM 2968 N N . LEU B 1 80 ? 17.453 -16.859 -13.172 1 59.38 80 LEU B N 1
ATOM 2969 C CA . LEU B 1 80 ? 17.859 -18.219 -12.844 1 59.38 80 LEU B CA 1
ATOM 2970 C C . LEU B 1 80 ? 16.703 -19 -12.234 1 59.38 80 LEU B C 1
ATOM 2972 O O . LEU B 1 80 ? 16.5 -20.172 -12.555 1 59.38 80 LEU B O 1
ATOM 2976 N N . GLU B 1 81 ? 16.062 -18.281 -11.398 1 60.72 81 GLU B N 1
ATOM 2977 C CA . GLU B 1 81 ? 14.891 -18.922 -10.805 1 60.72 81 GLU B CA 1
ATOM 2978 C C . GLU B 1 81 ? 13.844 -19.266 -11.867 1 60.72 81 GLU B C 1
ATOM 2980 O O . GLU B 1 81 ? 13.227 -20.328 -11.812 1 60.72 81 GLU B O 1
ATOM 2985 N N . GLY B 1 82 ? 13.734 -18.312 -12.719 1 57.53 82 GLY B N 1
ATOM 2986 C CA . GLY B 1 82 ? 12.844 -18.578 -13.844 1 57.53 82 GLY B CA 1
ATOM 2987 C C . GLY B 1 82 ? 13.258 -19.766 -14.664 1 57.53 82 GLY B C 1
ATOM 2988 O O . GLY B 1 82 ? 12.422 -20.594 -15.055 1 57.53 82 GLY B O 1
ATOM 2989 N N . PHE B 1 83 ? 14.555 -19.828 -14.891 1 53.84 83 PHE B N 1
ATOM 2990 C CA . PHE B 1 83 ? 15.078 -20.969 -15.648 1 53.84 83 PHE B CA 1
ATOM 2991 C C . PHE B 1 83 ? 14.836 -22.281 -14.914 1 53.84 83 PHE B C 1
ATOM 2993 O O . PHE B 1 83 ? 14.445 -23.266 -15.523 1 53.84 83 PHE B O 1
ATOM 3000 N N . GLU B 1 84 ? 15.148 -22.281 -13.695 1 54.53 84 GLU B N 1
ATOM 3001 C CA . GLU B 1 84 ? 14.945 -23.484 -12.906 1 54.53 84 GLU B CA 1
ATOM 3002 C C . GLU B 1 84 ? 13.477 -23.906 -12.898 1 54.53 84 GLU B C 1
ATOM 3004 O O . GLU B 1 84 ? 13.156 -25.078 -13.016 1 54.53 84 GLU B O 1
ATOM 3009 N N . ARG B 1 85 ? 12.703 -22.906 -12.805 1 56.66 85 ARG B N 1
ATOM 3010 C CA . ARG B 1 85 ? 11.273 -23.172 -12.844 1 56.66 85 ARG B CA 1
ATOM 3011 C C . ARG B 1 85 ? 10.859 -23.766 -14.188 1 56.66 85 ARG B C 1
ATOM 3013 O O . ARG B 1 85 ? 10.039 -24.672 -14.242 1 56.66 85 ARG B O 1
ATOM 3020 N N . TYR B 1 86 ? 11.445 -23.203 -15.148 1 53 86 TYR B N 1
ATOM 3021 C CA . TYR B 1 86 ? 11.18 -23.703 -16.5 1 53 86 TYR B CA 1
ATOM 3022 C C . TYR B 1 86 ? 11.609 -25.172 -16.625 1 53 86 TYR B C 1
ATOM 3024 O O . TYR B 1 86 ? 10.875 -26 -17.156 1 53 86 TYR B O 1
ATOM 3032 N N . ALA B 1 87 ? 12.664 -25.438 -16.125 1 52.56 87 ALA B N 1
ATOM 3033 C CA . ALA B 1 87 ? 13.188 -26.797 -16.234 1 52.56 87 ALA B CA 1
ATOM 3034 C C . ALA B 1 87 ? 12.32 -27.781 -15.461 1 52.56 87 ALA B C 1
ATOM 3036 O O . ALA B 1 87 ? 12.07 -28.891 -15.93 1 52.56 87 ALA B O 1
ATOM 3037 N N . LEU B 1 88 ? 11.914 -27.328 -14.328 1 53.66 88 LEU B N 1
ATOM 3038 C CA . LEU B 1 88 ? 11.086 -28.203 -13.5 1 53.66 88 LEU B CA 1
ATOM 3039 C C . LEU B 1 88 ? 9.711 -28.406 -14.125 1 53.66 88 LEU B C 1
ATOM 3041 O O . LEU B 1 88 ? 9.148 -29.5 -14.07 1 53.66 88 LEU B O 1
ATOM 3045 N N . ALA B 1 89 ? 9.234 -27.312 -14.633 1 55.03 89 ALA B N 1
ATOM 3046 C CA . ALA B 1 89 ? 7.934 -27.391 -15.297 1 55.03 89 ALA B CA 1
ATOM 3047 C C . ALA B 1 89 ? 7.957 -28.406 -16.438 1 55.03 89 ALA B C 1
ATOM 3049 O O . ALA B 1 89 ? 6.941 -29.031 -16.734 1 55.03 89 ALA B O 1
ATOM 3050 N N . LEU B 1 90 ? 9.039 -28.578 -17.047 1 49.97 90 LEU B N 1
ATOM 3051 C CA . LEU B 1 90 ? 9.172 -29.562 -18.109 1 49.97 90 LEU B CA 1
ATOM 3052 C C . LEU B 1 90 ? 8.945 -30.969 -17.578 1 49.97 90 LEU B C 1
ATOM 3054 O O . LEU B 1 90 ? 8.531 -31.859 -18.328 1 49.97 90 LEU B O 1
ATOM 3058 N N . LYS B 1 91 ? 9.164 -31.156 -16.312 1 52.78 91 LYS B N 1
ATOM 3059 C CA . LYS B 1 91 ? 8.969 -32.5 -15.789 1 52.78 91 LYS B CA 1
ATOM 3060 C C . LYS B 1 91 ? 7.52 -32.688 -15.344 1 52.78 91 LYS B C 1
ATOM 3062 O O . LYS B 1 91 ? 7.188 -33.719 -14.75 1 52.78 91 LYS B O 1
ATOM 3067 N N . GLY B 1 92 ? 6.574 -31.781 -15.57 1 61.72 92 GLY B N 1
ATOM 3068 C CA . GLY B 1 92 ? 5.137 -31.953 -15.453 1 61.72 92 GLY B CA 1
ATOM 3069 C C . GLY B 1 92 ? 4.527 -31.125 -14.336 1 61.72 92 GLY B C 1
ATOM 3070 O O . GLY B 1 92 ? 3.359 -30.734 -14.406 1 61.72 92 GLY B O 1
ATOM 3071 N N . GLU B 1 93 ? 5.105 -31.109 -13.102 1 71.06 93 GLU B N 1
ATOM 3072 C CA . GLU B 1 93 ? 4.457 -30.344 -12.039 1 71.06 93 GLU B CA 1
ATOM 3073 C C . GLU B 1 93 ? 5.09 -28.969 -11.875 1 71.06 93 GLU B C 1
ATOM 3075 O O . GLU B 1 93 ? 6.309 -28.844 -11.766 1 71.06 93 GLU B O 1
ATOM 3080 N N . LEU B 1 94 ? 4.141 -27.906 -12.07 1 82.31 94 LEU B N 1
ATOM 3081 C CA . LEU B 1 94 ? 4.633 -26.547 -11.883 1 82.31 94 LEU B CA 1
ATOM 3082 C C . LEU B 1 94 ? 5.035 -26.312 -10.43 1 82.31 94 LEU B C 1
ATOM 3084 O O . LEU B 1 94 ? 4.312 -26.703 -9.516 1 82.31 94 LEU B O 1
ATOM 3088 N N . ARG B 1 95 ? 6.242 -25.875 -10.242 1 81.88 95 ARG B N 1
ATOM 3089 C CA . ARG B 1 95 ? 6.758 -25.547 -8.914 1 81.88 95 ARG B CA 1
ATOM 3090 C C . ARG B 1 95 ? 7.422 -24.188 -8.891 1 81.88 95 ARG B C 1
ATOM 3092 O O . ARG B 1 95 ? 7.609 -23.562 -9.938 1 81.88 95 ARG B O 1
ATOM 3099 N N . GLY B 1 96 ? 7.629 -23.672 -7.625 1 86.94 96 GLY B N 1
ATOM 3100 C CA . GLY B 1 96 ? 8.297 -22.391 -7.477 1 86.94 96 GLY B CA 1
ATOM 3101 C C . GLY B 1 96 ? 7.391 -21.312 -6.934 1 86.94 96 GLY B C 1
ATOM 3102 O O . GLY B 1 96 ? 6.418 -21.594 -6.234 1 86.94 96 GLY B O 1
ATOM 3103 N N . THR B 1 97 ? 7.891 -20.062 -7.219 1 89.25 97 THR B N 1
ATOM 3104 C CA . THR B 1 97 ? 7.156 -18.906 -6.691 1 89.25 97 THR B CA 1
ATOM 3105 C C . THR B 1 97 ? 6.617 -18.047 -7.828 1 89.25 97 THR B C 1
ATOM 3107 O O . THR B 1 97 ? 7.336 -17.75 -8.789 1 89.25 97 THR B O 1
ATOM 3110 N N . LEU B 1 98 ? 5.375 -17.828 -7.809 1 94.06 98 LEU B N 1
ATOM 3111 C CA . LEU B 1 98 ? 4.777 -16.828 -8.695 1 94.06 98 LEU B CA 1
ATOM 3112 C C . LEU B 1 98 ? 4.629 -15.492 -7.98 1 94.06 98 LE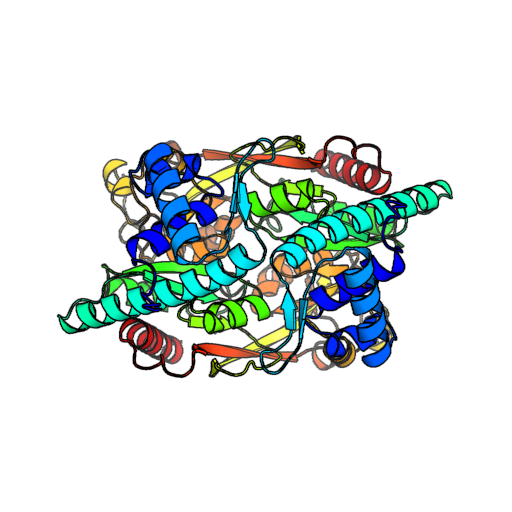U B C 1
ATOM 3114 O O . LEU B 1 98 ? 3.926 -15.398 -6.969 1 94.06 98 LEU B O 1
ATOM 3118 N N . ASN B 1 99 ? 5.324 -14.477 -8.477 1 95.81 99 ASN B N 1
ATOM 3119 C CA . ASN B 1 99 ? 5.227 -13.117 -7.965 1 95.81 99 ASN B CA 1
ATOM 3120 C C . ASN B 1 99 ? 4.191 -12.305 -8.734 1 95.81 99 ASN B C 1
ATOM 3122 O O . ASN B 1 99 ? 4.402 -11.953 -9.891 1 95.81 99 ASN B O 1
ATOM 3126 N N . LEU B 1 100 ? 3.084 -11.977 -8.047 1 97.88 100 LEU B N 1
ATOM 3127 C CA . LEU B 1 100 ? 1.964 -11.281 -8.672 1 97.88 100 LEU B CA 1
ATOM 3128 C C . LEU B 1 100 ? 1.762 -9.898 -8.047 1 97.88 100 LEU B C 1
ATOM 3130 O O . LEU B 1 100 ? 1.646 -9.781 -6.828 1 97.88 100 LEU B O 1
ATOM 3134 N N . GLY B 1 101 ? 1.808 -8.859 -8.859 1 98.38 101 GLY B N 1
ATOM 3135 C CA . GLY B 1 101 ? 1.455 -7.52 -8.43 1 98.38 101 GLY B CA 1
ATOM 3136 C C . GLY B 1 101 ? 0.051 -7.113 -8.836 1 98.38 101 GLY B C 1
ATOM 3137 O O . GLY B 1 101 ? -0.416 -7.473 -9.922 1 98.38 101 GLY B O 1
ATOM 3138 N N . VAL B 1 102 ? -0.601 -6.344 -7.965 1 98.38 102 VAL B N 1
ATOM 3139 C CA . VAL B 1 102 ? -1.933 -5.855 -8.305 1 98.38 102 VAL B CA 1
ATOM 3140 C C . VAL B 1 102 ? -2.123 -4.445 -7.758 1 98.38 102 VAL B C 1
ATOM 3142 O O . VAL B 1 102 ? -1.525 -4.082 -6.742 1 98.38 102 VAL B O 1
ATOM 3145 N N . LEU B 1 103 ? -2.857 -3.678 -8.453 1 98 103 LEU B N 1
ATOM 3146 C CA . LEU B 1 103 ? -3.256 -2.359 -7.973 1 98 103 LEU B CA 1
ATOM 3147 C C . LEU B 1 103 ? -4.168 -2.479 -6.758 1 98 103 LEU B C 1
ATOM 3149 O O . LEU B 1 103 ? -4.801 -3.516 -6.551 1 98 103 LEU B O 1
ATOM 3153 N N . ASP B 1 104 ? -4.23 -1.435 -5.973 1 97.12 104 ASP B N 1
ATOM 3154 C CA . ASP B 1 104 ? -5.023 -1.488 -4.746 1 97.12 104 ASP B CA 1
ATOM 3155 C C . ASP B 1 104 ? -6.516 -1.412 -5.055 1 97.12 104 ASP B C 1
ATOM 3157 O O . ASP B 1 104 ? -6.91 -1.064 -6.168 1 97.12 104 ASP B O 1
ATOM 3161 N N . SER B 1 105 ? -7.336 -1.87 -4.105 1 97 105 SER B N 1
ATOM 3162 C CA . SER B 1 105 ? -8.797 -1.795 -4.062 1 97 105 SER B CA 1
ATOM 3163 C C . SER B 1 105 ? -9.422 -2.676 -5.137 1 97 105 SER B C 1
ATOM 3165 O O . SER B 1 105 ? -10.492 -2.354 -5.664 1 97 105 SER B O 1
ATOM 3167 N N . THR B 1 106 ? -8.781 -3.752 -5.438 1 97.38 106 THR B N 1
ATOM 3168 C CA . THR B 1 106 ? -9.344 -4.625 -6.465 1 97.38 106 THR B CA 1
ATOM 3169 C C . THR B 1 106 ? -10.156 -5.75 -5.84 1 97.38 106 THR B C 1
ATOM 3171 O O . THR B 1 106 ? -10.914 -6.438 -6.531 1 97.38 106 THR B O 1
ATOM 3174 N N . VAL B 1 107 ? -10.047 -5.941 -4.562 1 96.5 107 VAL B N 1
ATOM 3175 C CA . VAL B 1 107 ? -10.688 -7.07 -3.902 1 96.5 107 VAL B CA 1
ATOM 3176 C C . VAL B 1 107 ? -12.203 -6.953 -4.027 1 96.5 107 VAL B C 1
ATOM 3178 O O . VAL B 1 107 ? -12.914 -7.961 -4.098 1 96.5 107 VAL B O 1
ATOM 3181 N N . SER B 1 108 ? -12.727 -5.738 -4.141 1 94.88 108 SER B N 1
ATOM 3182 C CA . SER B 1 108 ? -14.164 -5.512 -4.223 1 94.88 108 SER B CA 1
ATOM 3183 C C . SER B 1 108 ? -14.609 -5.289 -5.664 1 94.88 108 SER B C 1
ATOM 3185 O O . SER B 1 108 ? -15.781 -4.992 -5.918 1 94.88 108 SER B O 1
ATOM 3187 N N . ASP B 1 109 ? -13.688 -5.375 -6.613 1 97.31 109 ASP B N 1
ATOM 3188 C CA . ASP B 1 109 ? -14.008 -5.117 -8.008 1 97.31 109 ASP B CA 1
ATOM 3189 C C . ASP B 1 109 ? -14.664 -6.332 -8.664 1 97.31 109 ASP B C 1
ATOM 3191 O O . ASP B 1 109 ? -14.008 -7.352 -8.883 1 97.31 109 ASP B O 1
ATOM 3195 N N . PRO B 1 110 ? -15.898 -6.223 -9.008 1 95.44 110 PRO B N 1
ATOM 3196 C CA . PRO 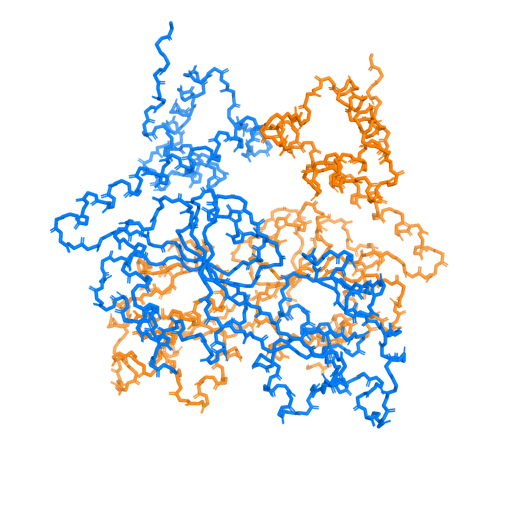B 1 110 ? -16.578 -7.383 -9.602 1 95.44 110 PRO B CA 1
ATOM 3197 C C . PRO B 1 110 ? -16.031 -7.73 -10.984 1 95.44 110 PRO B C 1
ATOM 3199 O O . PRO B 1 110 ? -16.219 -8.852 -11.461 1 95.44 110 PRO B O 1
ATOM 3202 N N . ALA B 1 111 ? -15.398 -6.797 -11.609 1 96.69 111 ALA B N 1
ATOM 3203 C CA . ALA B 1 111 ? -14.891 -7.023 -12.961 1 96.69 111 ALA B CA 1
ATOM 3204 C C . ALA B 1 111 ? -13.578 -7.812 -12.922 1 96.69 111 ALA B C 1
ATOM 3206 O O . ALA B 1 111 ? -13.125 -8.312 -13.953 1 96.69 111 ALA B O 1
ATOM 3207 N N . LEU B 1 112 ? -12.969 -7.973 -11.758 1 97.44 112 LEU B N 1
ATOM 3208 C CA . LEU B 1 112 ? -11.719 -8.711 -11.594 1 97.44 112 LEU B CA 1
ATOM 3209 C C . LEU B 1 112 ? -11.875 -9.805 -10.547 1 97.44 112 LEU B C 1
ATOM 3211 O O . LEU B 1 112 ? -11.617 -9.57 -9.359 1 97.44 112 LEU B O 1
ATOM 3215 N N . PRO B 1 113 ? -12.188 -11 -10.977 1 96.88 113 PRO B N 1
ATOM 3216 C CA . PRO B 1 113 ? -12.344 -12.109 -10.023 1 96.88 113 PRO B CA 1
ATOM 3217 C C . PRO B 1 113 ? -11.016 -12.711 -9.602 1 96.88 113 PRO B C 1
ATOM 3219 O O . PRO B 1 113 ? -10.797 -13.922 -9.758 1 96.88 113 PRO B O 1
ATOM 3222 N N . LEU B 1 114 ? -10.211 -11.961 -8.961 1 97.56 114 LEU B N 1
ATOM 3223 C CA . LEU B 1 114 ? -8.836 -12.359 -8.688 1 97.56 114 LEU B CA 1
ATOM 3224 C C . LEU B 1 114 ? -8.789 -13.508 -7.684 1 97.56 114 LEU B C 1
ATOM 3226 O O . LEU B 1 114 ? -7.969 -14.422 -7.812 1 97.56 114 LEU B O 1
ATOM 3230 N N . ALA B 1 115 ? -9.648 -13.445 -6.648 1 97.69 115 ALA B N 1
ATOM 3231 C CA . ALA B 1 115 ? -9.703 -14.523 -5.668 1 97.69 115 ALA B CA 1
ATOM 3232 C C . ALA B 1 115 ? -10.031 -15.852 -6.336 1 97.69 115 ALA B C 1
ATOM 3234 O O . ALA B 1 115 ? -9.414 -16.875 -6.035 1 97.69 115 ALA B O 1
ATOM 3235 N N . GLU B 1 116 ? -10.938 -15.828 -7.27 1 97.19 116 GLU B N 1
ATOM 3236 C CA . GLU B 1 116 ? -11.328 -17.031 -7.996 1 97.19 116 GLU B CA 1
ATOM 3237 C C . GLU B 1 116 ? -10.188 -17.547 -8.867 1 97.19 116 GLU B C 1
ATOM 3239 O O . GLU B 1 116 ? -9.945 -18.75 -8.922 1 97.19 116 GLU B O 1
ATOM 3244 N N . VAL B 1 117 ? -9.547 -16.641 -9.516 1 97.81 117 VAL B N 1
ATOM 3245 C CA . VAL B 1 117 ? -8.406 -17 -10.359 1 97.81 117 VAL B CA 1
ATOM 3246 C C . VAL B 1 117 ? -7.336 -17.688 -9.523 1 97.81 117 VAL B C 1
ATOM 3248 O O . VAL B 1 117 ? -6.832 -18.75 -9.891 1 97.81 117 VAL B O 1
ATOM 3251 N N . ILE B 1 118 ? -7.016 -17.109 -8.398 1 97.44 118 ILE B N 1
ATOM 3252 C CA . ILE B 1 118 ? -5.973 -17.625 -7.52 1 97.44 118 ILE B CA 1
ATOM 3253 C C . ILE B 1 118 ? -6.402 -18.969 -6.941 1 97.44 118 ILE B C 1
ATOM 3255 O O . ILE B 1 118 ? -5.59 -19.891 -6.832 1 97.44 118 ILE B O 1
ATOM 3259 N N . GLY B 1 119 ? -7.672 -19.047 -6.531 1 96.88 119 GLY B N 1
ATOM 3260 C CA . GLY B 1 119 ? -8.18 -20.312 -6.035 1 96.88 119 GLY B CA 1
ATOM 3261 C C . GLY B 1 119 ? -8.023 -21.453 -7.027 1 96.88 119 GLY B C 1
ATOM 3262 O O . GLY B 1 119 ? -7.535 -22.531 -6.68 1 96.88 119 GLY B O 1
ATOM 3263 N N . ALA B 1 120 ? -8.422 -21.219 -8.258 1 95.81 120 ALA B N 1
ATOM 3264 C CA . ALA B 1 120 ? -8.312 -22.219 -9.32 1 95.81 120 ALA B CA 1
ATOM 3265 C C . ALA B 1 120 ? -6.852 -22.562 -9.602 1 95.81 120 ALA B C 1
ATOM 3267 O O . ALA B 1 120 ? -6.496 -23.734 -9.727 1 95.81 120 ALA B O 1
ATOM 3268 N N . PHE B 1 121 ? -6.039 -21.578 -9.664 1 95.94 121 PHE B N 1
ATOM 3269 C CA . PHE B 1 121 ? -4.613 -21.734 -9.93 1 95.94 121 PHE B CA 1
ATOM 3270 C C . PHE B 1 121 ? -3.949 -22.562 -8.836 1 95.94 121 PHE B C 1
ATOM 3272 O O . PHE B 1 121 ? -3.182 -23.484 -9.117 1 95.94 121 PHE B O 1
ATOM 3279 N N . SER B 1 122 ? -4.23 -22.219 -7.594 1 93.19 122 SER B N 1
ATOM 3280 C CA . SER B 1 122 ? -3.611 -22.891 -6.453 1 93.19 122 SER B CA 1
ATOM 3281 C C . SER B 1 122 ? -4.078 -24.328 -6.344 1 93.19 122 SER B C 1
ATOM 3283 O O . SER B 1 122 ? -3.322 -25.203 -5.91 1 93.19 122 SER B O 1
ATOM 3285 N N . ARG B 1 123 ? -5.289 -24.609 -6.691 1 93.06 123 ARG B N 1
ATOM 3286 C CA . ARG B 1 123 ? -5.812 -25.969 -6.695 1 93.06 123 ARG B CA 1
ATOM 3287 C C . ARG B 1 123 ? -5.113 -26.828 -7.754 1 93.06 123 ARG B C 1
ATOM 3289 O O . ARG B 1 123 ? -4.77 -27.984 -7.5 1 93.06 123 ARG B O 1
ATOM 3296 N N . GLU B 1 124 ? -4.938 -26.234 -8.852 1 92.06 124 GLU B N 1
ATOM 3297 C CA . GLU B 1 124 ? -4.316 -26.938 -9.969 1 92.06 124 GLU B CA 1
ATOM 3298 C C . GLU B 1 124 ? -2.814 -27.109 -9.75 1 92.06 124 GLU B C 1
ATOM 3300 O O . GLU B 1 124 ? -2.225 -28.094 -10.18 1 92.06 124 GLU B O 1
ATOM 3305 N N . HIS B 1 125 ? -2.266 -26.125 -9.125 1 91.12 125 HIS B N 1
ATOM 3306 C CA . HIS B 1 125 ? -0.821 -26.141 -8.93 1 91.12 125 HIS B CA 1
ATOM 3307 C C . HIS B 1 125 ? -0.463 -25.906 -7.461 1 91.12 125 HIS B C 1
ATOM 3309 O O . HIS B 1 125 ? 0.139 -24.891 -7.113 1 91.12 125 HIS B O 1
ATOM 3315 N N . PRO B 1 126 ? -0.655 -26.875 -6.594 1 88.56 126 PRO B N 1
ATOM 3316 C CA . PRO B 1 126 ? -0.502 -26.703 -5.148 1 88.56 126 PRO B CA 1
ATOM 3317 C C . PRO B 1 126 ? 0.953 -26.516 -4.723 1 88.56 126 PRO B C 1
ATOM 3319 O O . PRO B 1 126 ? 1.224 -26.062 -3.609 1 88.56 126 PRO B O 1
ATOM 3322 N N . ALA B 1 127 ? 1.845 -26.797 -5.594 1 87.44 127 ALA B N 1
ATOM 3323 C CA . ALA B 1 127 ? 3.262 -26.719 -5.242 1 87.44 127 ALA B CA 1
ATOM 3324 C C . ALA B 1 127 ? 3.824 -25.328 -5.52 1 87.44 127 ALA B C 1
ATOM 3326 O O . ALA B 1 127 ? 4.977 -25.047 -5.184 1 87.44 127 ALA B O 1
ATOM 3327 N N . VAL B 1 128 ? 3.01 -24.5 -6.105 1 89.38 128 VAL B N 1
ATOM 3328 C CA . VAL B 1 128 ? 3.465 -23.141 -6.418 1 89.38 128 VAL B CA 1
ATOM 3329 C C . VAL B 1 128 ? 3.209 -22.219 -5.227 1 89.38 128 VAL B C 1
ATOM 3331 O O . VAL B 1 128 ? 2.104 -22.203 -4.68 1 89.38 128 VAL B O 1
ATOM 3334 N N . HIS B 1 129 ? 4.27 -21.531 -4.773 1 91.56 129 HIS B N 1
ATOM 3335 C CA . HIS B 1 129 ? 4.141 -20.484 -3.764 1 91.56 129 HIS B CA 1
ATOM 3336 C C . HIS B 1 129 ? 3.695 -19.172 -4.391 1 91.56 129 HIS B C 1
ATOM 3338 O O . HIS B 1 129 ? 4.258 -18.734 -5.398 1 91.56 129 HIS B O 1
ATOM 3344 N N . LEU B 1 130 ? 2.668 -18.531 -3.795 1 94.38 130 LEU B N 1
ATOM 3345 C CA . LEU B 1 130 ? 2.176 -17.266 -4.324 1 94.38 130 LEU B CA 1
ATOM 3346 C C . LEU B 1 130 ? 2.643 -16.109 -3.465 1 94.38 130 LEU B C 1
ATOM 3348 O O . LEU B 1 130 ? 2.486 -16.125 -2.242 1 94.38 130 LEU B O 1
ATOM 3352 N N . HIS B 1 131 ? 3.256 -15.164 -4.102 1 95.69 131 HIS B N 1
ATOM 3353 C CA . HIS B 1 131 ? 3.578 -13.867 -3.506 1 95.69 131 HIS B CA 1
ATOM 3354 C C . HIS B 1 131 ? 2.752 -12.75 -4.133 1 95.69 131 HIS B C 1
ATOM 3356 O O . HIS B 1 131 ? 2.982 -12.375 -5.285 1 95.69 131 HIS B O 1
ATOM 3362 N N . LEU B 1 132 ? 1.795 -12.266 -3.41 1 97.5 132 LEU B N 1
ATOM 3363 C CA . LEU B 1 132 ? 0.894 -11.227 -3.898 1 97.5 132 LEU B CA 1
ATOM 3364 C C . LEU B 1 132 ? 1.219 -9.883 -3.258 1 97.5 132 LEU B C 1
ATOM 3366 O O . LEU B 1 132 ? 1.209 -9.758 -2.031 1 97.5 132 LEU B O 1
ATOM 3370 N N . LEU B 1 133 ? 1.498 -8.867 -4.129 1 96.62 133 LEU B N 1
ATOM 3371 C CA . LEU B 1 133 ? 1.836 -7.535 -3.637 1 96.62 133 LEU B CA 1
ATOM 3372 C C . LEU B 1 133 ? 0.893 -6.484 -4.219 1 96.62 133 LEU B C 1
ATOM 3374 O O . LEU B 1 133 ? 0.576 -6.523 -5.41 1 96.62 133 LEU B O 1
ATOM 3378 N N . VAL B 1 134 ? 0.44 -5.621 -3.367 1 96.62 134 VAL B N 1
ATOM 3379 C CA . VAL B 1 134 ? -0.31 -4.441 -3.779 1 96.62 134 VAL B CA 1
ATOM 3380 C C . VAL B 1 134 ? 0.632 -3.244 -3.896 1 96.62 134 VAL B C 1
ATOM 3382 O O . VAL B 1 134 ? 1.319 -2.893 -2.934 1 96.62 134 VAL B O 1
ATOM 3385 N N . GLN B 1 135 ? 0.66 -2.666 -5.078 1 94.5 135 GLN B N 1
ATOM 3386 C CA . GLN B 1 135 ? 1.59 -1.566 -5.312 1 94.5 135 GLN B CA 1
ATOM 3387 C C . GLN B 1 135 ? 0.969 -0.502 -6.211 1 94.5 135 GLN B C 1
ATOM 3389 O O . GLN B 1 135 ? -0.097 -0.718 -6.793 1 94.5 135 GLN B O 1
ATOM 3394 N N . SER B 1 136 ? 1.639 0.669 -6.25 1 92.5 136 SER B N 1
ATOM 3395 C CA . SER B 1 136 ? 1.228 1.742 -7.148 1 92.5 136 SER B CA 1
ATOM 3396 C C . SER B 1 136 ? 1.484 1.37 -8.609 1 92.5 136 SER B C 1
ATOM 3398 O O . SER B 1 136 ? 2.268 0.461 -8.891 1 92.5 136 SER B O 1
ATOM 3400 N N . PRO B 1 137 ? 0.821 2.113 -9.523 1 93.44 137 PRO B N 1
ATOM 3401 C CA . PRO B 1 137 ? 0.997 1.787 -10.938 1 93.44 137 PRO B CA 1
ATOM 3402 C C . PRO B 1 137 ? 2.461 1.819 -11.375 1 93.44 137 PRO B C 1
ATOM 3404 O O . PRO B 1 137 ? 2.936 0.886 -12.031 1 93.44 137 PRO B O 1
ATOM 3407 N N . TYR B 1 138 ? 3.141 2.762 -10.969 1 87.94 138 TYR B N 1
ATOM 3408 C CA . TYR B 1 138 ? 4.535 2.9 -11.367 1 87.94 138 TYR B CA 1
ATOM 3409 C C . TYR B 1 138 ? 5.387 1.778 -10.789 1 87.94 138 TYR B C 1
ATOM 3411 O O . TYR B 1 138 ? 6.211 1.186 -11.484 1 87.94 138 TYR B O 1
ATOM 3419 N N . GLU B 1 139 ? 5.164 1.507 -9.57 1 89.38 139 GLU B N 1
ATOM 3420 C CA . GLU B 1 139 ? 5.918 0.44 -8.914 1 89.38 139 GLU B CA 1
ATOM 3421 C C . GLU B 1 139 ? 5.625 -0.914 -9.555 1 89.38 139 GLU B C 1
ATOM 3423 O O . GLU B 1 139 ? 6.516 -1.756 -9.68 1 89.38 139 GLU B O 1
ATOM 3428 N N . LEU B 1 140 ? 4.406 -1.12 -9.93 1 96.19 140 LEU B N 1
ATOM 3429 C CA . LEU B 1 140 ? 4.035 -2.354 -10.617 1 96.19 140 LEU B CA 1
ATOM 3430 C C . LEU B 1 140 ? 4.812 -2.498 -11.93 1 96.19 140 LEU B C 1
ATOM 3432 O O . LEU B 1 140 ? 5.391 -3.553 -12.195 1 96.19 140 LEU B O 1
ATOM 3436 N N . GLN B 1 141 ? 4.863 -1.459 -12.672 1 93.94 141 GLN B N 1
ATOM 3437 C CA . GLN B 1 141 ? 5.551 -1.495 -13.953 1 93.94 141 GLN B CA 1
ATOM 3438 C C . GLN B 1 141 ? 7.047 -1.727 -13.766 1 93.94 141 GLN B C 1
ATOM 3440 O O . GLN B 1 141 ? 7.641 -2.574 -14.438 1 93.94 141 GLN B O 1
ATOM 3445 N N . LEU B 1 142 ? 7.59 -1.044 -12.805 1 87.88 142 LEU B N 1
ATOM 3446 C CA . LEU B 1 142 ? 9.023 -1.169 -12.547 1 87.88 142 LEU B CA 1
ATOM 3447 C C . LEU B 1 142 ? 9.359 -2.566 -12.047 1 87.88 142 LEU B C 1
ATOM 3449 O O . LEU B 1 142 ? 10.367 -3.152 -12.461 1 87.88 142 LEU B O 1
ATOM 3453 N N . SER B 1 143 ? 8.531 -3.039 -11.156 1 91.81 143 SER B N 1
ATOM 3454 C CA . SER B 1 143 ? 8.789 -4.352 -10.562 1 91.81 143 SER B CA 1
ATOM 3455 C C . SER B 1 143 ? 8.734 -5.449 -11.625 1 91.81 143 SER B C 1
ATOM 3457 O O . SER B 1 143 ? 9.523 -6.395 -11.586 1 91.81 143 SER B O 1
ATOM 3459 N N . VAL B 1 144 ? 7.859 -5.355 -12.586 1 94.19 144 VAL B N 1
ATOM 3460 C CA . VAL B 1 144 ? 7.746 -6.34 -13.656 1 94.19 144 VAL B CA 1
ATOM 3461 C C . VAL B 1 144 ? 8.922 -6.191 -14.617 1 94.19 144 VAL B C 1
ATOM 3463 O O . VAL B 1 144 ? 9.516 -7.184 -15.039 1 94.19 144 VAL B O 1
ATOM 3466 N N . LEU B 1 145 ? 9.211 -4.941 -14.898 1 87.25 145 LEU B N 1
ATOM 3467 C CA . LEU B 1 145 ? 10.305 -4.66 -15.82 1 87.25 145 LEU B CA 1
ATOM 3468 C C . LEU B 1 145 ? 11.617 -5.219 -15.281 1 87.25 145 LEU B C 1
ATOM 3470 O O . LEU B 1 145 ? 12.438 -5.742 -16.047 1 87.25 145 LEU B O 1
ATOM 3474 N N . GLU B 1 146 ? 11.734 -5.188 -13.945 1 79.88 146 GLU B N 1
ATOM 3475 C CA . GLU B 1 146 ? 12.969 -5.602 -13.281 1 79.88 146 GLU B CA 1
ATOM 3476 C C . GLU B 1 146 ? 12.898 -7.062 -12.844 1 79.88 146 GLU B C 1
ATOM 3478 O O . GLU B 1 146 ? 13.789 -7.547 -12.148 1 79.88 146 GLU B O 1
ATOM 3483 N N . ASN B 1 147 ? 11.906 -7.723 -13.109 1 83 147 ASN B N 1
ATOM 3484 C CA . ASN B 1 147 ? 11.695 -9.141 -12.852 1 83 147 ASN B CA 1
ATOM 3485 C C . ASN B 1 147 ? 11.523 -9.422 -11.367 1 83 147 ASN B C 1
ATOM 3487 O O . ASN B 1 147 ? 11.734 -10.547 -10.914 1 83 147 ASN B O 1
ATOM 3491 N N . ARG B 1 148 ? 11.156 -8.422 -10.688 1 86.25 148 ARG B N 1
ATOM 3492 C CA . ARG B 1 148 ? 10.797 -8.633 -9.289 1 86.25 148 ARG B CA 1
ATOM 3493 C C . ARG B 1 148 ? 9.398 -9.234 -9.164 1 86.25 148 ARG B C 1
ATOM 3495 O O . ARG B 1 148 ? 9.102 -9.953 -8.203 1 86.25 148 ARG B O 1
ATOM 3502 N N . GLN B 1 149 ? 8.547 -8.867 -10.117 1 94.06 149 GLN B N 1
ATOM 3503 C CA . GLN B 1 149 ? 7.234 -9.484 -10.297 1 94.06 149 GLN B CA 1
ATOM 3504 C C . GLN B 1 149 ? 7.125 -10.156 -11.664 1 94.06 149 GLN B C 1
ATOM 3506 O O . GLN B 1 149 ? 7.676 -9.664 -12.648 1 94.06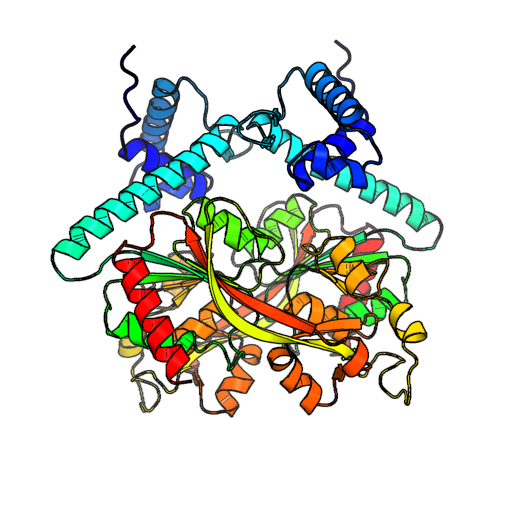 149 GLN B O 1
ATOM 3511 N N . ASP B 1 150 ? 6.457 -11.266 -11.617 1 95 150 ASP B N 1
ATOM 3512 C CA . ASP B 1 150 ? 6.266 -12 -12.867 1 95 150 ASP B CA 1
ATOM 3513 C C . ASP B 1 150 ? 5.176 -11.359 -13.719 1 95 150 ASP B C 1
ATOM 3515 O O . ASP B 1 150 ? 5.297 -11.297 -14.945 1 95 150 ASP B O 1
ATOM 3519 N N . LEU B 1 151 ? 4.078 -10.961 -13.023 1 97.25 151 LEU B N 1
ATOM 3520 C CA . LEU B 1 151 ? 2.906 -10.328 -13.617 1 97.25 151 LEU B CA 1
ATOM 3521 C C . LEU B 1 151 ? 2.348 -9.25 -12.695 1 97.25 151 LEU B C 1
ATOM 3523 O O . LEU B 1 151 ? 2.578 -9.281 -11.484 1 97.25 151 LEU B O 1
ATOM 3527 N N . ALA B 1 152 ? 1.664 -8.352 -13.406 1 98.69 152 ALA B N 1
ATOM 3528 C CA . ALA B 1 152 ? 0.926 -7.387 -12.594 1 98.69 152 ALA B CA 1
ATOM 3529 C C . ALA B 1 152 ? -0.38 -6.984 -13.273 1 98.69 152 ALA B C 1
ATOM 3531 O O . ALA B 1 152 ? -0.509 -7.09 -14.492 1 98.69 152 ALA B O 1
ATOM 3532 N N . ILE B 1 153 ? -1.33 -6.648 -12.5 1 98.69 153 ILE B N 1
ATOM 3533 C CA . ILE B 1 153 ? -2.621 -6.176 -12.977 1 98.69 153 ILE B CA 1
ATOM 3534 C C . ILE B 1 153 ? -2.898 -4.781 -12.422 1 98.69 153 ILE B C 1
ATOM 3536 O O . ILE B 1 153 ? -2.766 -4.551 -11.219 1 98.69 153 ILE B O 1
ATOM 3540 N N . GLY B 1 154 ? -3.205 -3.855 -13.281 1 98.25 154 GLY B N 1
ATOM 3541 C CA . GLY B 1 154 ? -3.531 -2.514 -12.828 1 98.25 154 GLY B CA 1
ATOM 3542 C C . GLY B 1 154 ? -3.914 -1.577 -13.953 1 98.25 154 GLY B C 1
ATOM 3543 O O . GLY B 1 154 ? -4.145 -2.02 -15.086 1 98.25 154 GLY B O 1
ATOM 3544 N N . ALA B 1 155 ? -4.203 -0.347 -13.641 1 97.19 155 ALA B N 1
ATOM 3545 C CA . ALA B 1 155 ? -4.426 0.747 -14.586 1 97.19 155 ALA B CA 1
ATOM 3546 C C . ALA B 1 155 ? -3.184 1.622 -14.711 1 97.19 155 ALA B C 1
ATOM 3548 O O . ALA B 1 155 ? -2.627 2.072 -13.711 1 97.19 155 ALA B O 1
ATOM 3549 N N . PHE B 1 156 ? -2.781 1.826 -15.938 1 94.06 156 PHE B N 1
ATOM 3550 C CA . PHE B 1 156 ? -1.516 2.5 -16.203 1 94.06 156 PHE B CA 1
ATOM 3551 C C . PHE B 1 156 ? -1.72 3.693 -17.125 1 94.06 156 PHE B C 1
ATOM 3553 O O . PHE B 1 156 ? -2.189 3.537 -18.25 1 94.06 156 PHE B O 1
ATOM 3560 N N . SER B 1 157 ? -1.357 4.867 -16.641 1 86.94 157 SER B N 1
ATOM 3561 C CA . SER B 1 157 ? -1.558 6.082 -17.422 1 86.94 157 SER B CA 1
ATOM 3562 C C . SER B 1 157 ? -0.53 6.195 -18.531 1 86.94 157 SER B C 1
ATOM 3564 O O . SER B 1 157 ? -0.774 6.859 -19.547 1 86.94 157 SER B O 1
ATOM 3566 N N . SER B 1 158 ? 0.594 5.605 -18.297 1 86.31 158 SER B N 1
ATOM 3567 C CA . SER B 1 158 ? 1.653 5.594 -19.297 1 86.31 158 SER B CA 1
ATOM 3568 C C . SER B 1 158 ? 2.246 4.195 -19.469 1 86.31 158 SER B C 1
ATOM 3570 O O . SER B 1 158 ? 2.256 3.408 -18.516 1 86.31 158 SER B O 1
ATOM 3572 N N . ARG B 1 159 ? 2.721 4.016 -20.625 1 89.88 159 ARG B N 1
ATOM 3573 C CA . ARG B 1 159 ? 3.328 2.721 -20.922 1 89.88 159 ARG B CA 1
ATOM 3574 C C . ARG B 1 159 ? 4.844 2.785 -20.781 1 89.88 159 ARG B C 1
ATOM 3576 O O . ARG B 1 159 ? 5.457 3.824 -21.047 1 89.88 159 ARG B O 1
ATOM 3583 N N . MET B 1 160 ? 5.32 1.716 -20.297 1 88.06 160 MET B N 1
ATOM 3584 C CA . MET B 1 160 ? 6.77 1.574 -20.219 1 88.06 160 MET B CA 1
ATOM 3585 C C . MET B 1 160 ? 7.285 0.607 -21.281 1 88.06 160 MET B C 1
ATOM 3587 O O . MET B 1 160 ? 6.664 -0.425 -21.547 1 88.06 160 MET B O 1
ATOM 3591 N N . ASN B 1 161 ? 8.43 0.985 -21.859 1 88.5 161 ASN B N 1
ATOM 3592 C CA . ASN B 1 161 ? 9.07 0.085 -22.828 1 88.5 161 ASN B CA 1
ATOM 3593 C C . ASN B 1 161 ? 9.531 -1.206 -22.156 1 88.5 161 ASN B C 1
ATOM 3595 O O . ASN B 1 161 ? 10.047 -1.182 -21.031 1 88.5 161 ASN B O 1
ATOM 3599 N N . GLY B 1 162 ? 9.289 -2.299 -22.891 1 91.62 162 GLY B N 1
ATOM 3600 C CA . GLY B 1 162 ? 9.734 -3.582 -22.375 1 91.62 162 GLY B CA 1
ATOM 3601 C C . GLY B 1 162 ? 8.617 -4.387 -21.734 1 91.62 162 GLY B C 1
ATOM 3602 O O . GLY B 1 162 ? 8.812 -5.551 -21.375 1 91.62 162 GLY B O 1
ATOM 3603 N N . LEU B 1 163 ? 7.531 -3.691 -21.672 1 96.5 163 LEU B N 1
ATOM 3604 C CA . LEU B 1 163 ? 6.379 -4.367 -21.094 1 96.5 163 LEU B CA 1
ATOM 3605 C C . LEU B 1 163 ? 5.32 -4.648 -22.156 1 96.5 163 LEU B C 1
ATOM 3607 O O . LEU B 1 163 ? 5.188 -3.889 -23.125 1 96.5 163 LEU B O 1
ATOM 3611 N N . VAL B 1 164 ? 4.625 -5.738 -22.016 1 97.19 164 VAL B N 1
ATOM 3612 C CA . VAL B 1 164 ? 3.449 -6.07 -22.812 1 97.19 164 VAL B CA 1
ATOM 3613 C C . VAL B 1 164 ? 2.184 -5.809 -22 1 97.19 164 VAL B C 1
ATOM 3615 O O . VAL B 1 164 ? 2.09 -6.207 -20.844 1 97.19 164 VAL B O 1
ATOM 3618 N N . TYR B 1 165 ? 1.262 -5.102 -22.625 1 97.81 165 TYR B N 1
ATOM 3619 C CA . TYR B 1 165 ? -0.005 -4.758 -21.984 1 97.81 165 TYR B CA 1
ATOM 3620 C C . TYR B 1 165 ? -1.156 -5.543 -22.609 1 97.81 165 TYR B C 1
ATOM 3622 O O . TYR B 1 165 ? -1.394 -5.465 -23.812 1 97.81 165 TYR B O 1
ATOM 3630 N N . GLN B 1 166 ? -1.867 -6.312 -21.828 1 97.69 166 GLN B N 1
ATOM 3631 C CA . GLN B 1 166 ? -3.062 -7.035 -22.266 1 97.69 166 GLN B CA 1
ATOM 3632 C C . GLN B 1 166 ? -4.316 -6.445 -21.625 1 97.69 166 GLN B C 1
ATOM 3634 O O . GLN B 1 166 ? -4.531 -6.59 -20.406 1 97.69 166 GLN B O 1
ATOM 3639 N N . PRO B 1 167 ? -5.168 -5.852 -22.422 1 97.62 167 PRO B N 1
ATOM 3640 C CA . PRO B 1 167 ? -6.371 -5.23 -21.859 1 97.62 167 PRO B CA 1
ATOM 3641 C C . PRO B 1 167 ? -7.293 -6.242 -21.188 1 97.62 167 PRO B C 1
ATOM 3643 O O . PRO B 1 167 ? -7.453 -7.363 -21.672 1 97.62 167 PRO B O 1
ATOM 3646 N N . LEU B 1 168 ? -7.844 -5.832 -20.047 1 98 168 LEU B N 1
ATOM 3647 C CA . LEU B 1 168 ? -8.758 -6.695 -19.312 1 98 168 LEU B CA 1
ATOM 3648 C C . LEU B 1 168 ? -10.156 -6.086 -19.25 1 98 168 LEU B C 1
ATOM 3650 O O . LEU B 1 168 ? -11.125 -6.703 -19.703 1 98 168 LEU B O 1
ATOM 3654 N N . TYR B 1 169 ? -10.312 -4.902 -18.656 1 97.75 169 TYR B N 1
ATOM 3655 C CA . TYR B 1 169 ? -11.594 -4.23 -18.484 1 97.75 169 TYR B CA 1
ATOM 3656 C C . TYR B 1 169 ? -11.398 -2.75 -18.172 1 97.75 169 TYR B C 1
ATOM 3658 O O . TYR B 1 169 ? -10.266 -2.268 -18.125 1 97.75 169 TYR B O 1
ATOM 3666 N N . ARG B 1 170 ? -12.5 -2.014 -18.016 1 98 170 ARG B N 1
ATOM 3667 C CA . ARG B 1 170 ? -12.469 -0.607 -17.641 1 98 170 ARG B CA 1
ATOM 3668 C C . ARG B 1 170 ? -13.18 -0.391 -16.297 1 98 170 ARG B C 1
ATOM 3670 O O . ARG B 1 170 ? -14.289 -0.886 -16.094 1 98 170 ARG B O 1
ATOM 3677 N N . GLU B 1 171 ? -12.508 0.276 -15.438 1 98 171 GLU B N 1
ATOM 3678 C CA . GLU B 1 171 ? -13.039 0.576 -14.109 1 98 171 GLU B CA 1
ATOM 3679 C C . GLU B 1 171 ? -13.664 1.966 -14.07 1 98 171 GLU B C 1
ATOM 3681 O O . GLU B 1 171 ? -13.055 2.943 -14.5 1 98 171 GLU B O 1
ATOM 3686 N N . GLN B 1 172 ? -14.875 2.094 -13.547 1 98.31 172 GLN B N 1
ATOM 3687 C CA . GLN B 1 172 ? -15.586 3.361 -13.484 1 98.31 172 GLN B CA 1
ATOM 3688 C C . GLN B 1 172 ? -15.203 4.152 -12.234 1 98.31 172 GLN B C 1
ATOM 3690 O O . GLN B 1 172 ? -15.219 3.621 -11.125 1 98.31 172 GLN B O 1
ATOM 3695 N N . HIS B 1 173 ? -14.812 5.379 -12.453 1 98.19 173 HIS B N 1
ATOM 3696 C CA . HIS B 1 173 ? -14.5 6.301 -11.359 1 98.19 173 HIS B CA 1
ATOM 3697 C C . HIS B 1 173 ? -15.477 7.465 -11.328 1 98.19 173 HIS B C 1
ATOM 3699 O O . HIS B 1 173 ? -15.898 7.961 -12.375 1 98.19 173 HIS B O 1
ATOM 3705 N N . TRP B 1 174 ? -15.805 7.914 -10.094 1 98.38 174 TRP B N 1
ATOM 3706 C CA . TRP B 1 174 ? -16.547 9.148 -9.891 1 98.38 174 TRP B CA 1
ATOM 3707 C C . TRP B 1 174 ? -15.82 10.062 -8.906 1 98.38 174 TRP B C 1
ATOM 3709 O O . TRP B 1 174 ? -14.898 9.633 -8.211 1 98.38 174 TRP B O 1
ATOM 3719 N N . LEU B 1 175 ? -16.172 11.344 -8.969 1 98.5 175 LEU B N 1
ATOM 3720 C CA . LEU B 1 175 ? -15.703 12.328 -8 1 98.5 175 LEU B CA 1
ATOM 3721 C C . LEU B 1 175 ? -16.625 12.383 -6.793 1 98.5 175 LEU B C 1
ATOM 3723 O O . LEU B 1 175 ? -17.844 12.531 -6.938 1 98.5 175 LEU B O 1
ATOM 3727 N N . TYR B 1 176 ? -16.047 12.273 -5.539 1 98.81 176 TYR B N 1
ATOM 3728 C CA . TYR B 1 176 ? -16.891 12.148 -4.355 1 98.81 176 TYR B CA 1
ATOM 3729 C C . TYR B 1 176 ? -16.578 13.242 -3.344 1 98.81 176 TYR B C 1
ATOM 3731 O O . TYR B 1 176 ? -15.445 13.734 -3.281 1 98.81 176 TYR B O 1
ATOM 3739 N N . CYS B 1 177 ? -17.531 13.594 -2.604 1 98.75 177 CYS B N 1
ATOM 3740 C CA . CYS B 1 177 ? -17.375 14.258 -1.313 1 98.75 177 CYS B CA 1
ATOM 3741 C C . CYS B 1 177 ? -18.109 13.484 -0.216 1 98.75 177 CYS B C 1
ATOM 3743 O O . CYS B 1 177 ? -18.906 12.586 -0.502 1 98.75 177 CYS B O 1
ATOM 3745 N N . SER B 1 178 ? -17.734 13.727 1.04 1 98.81 178 SER B N 1
ATOM 3746 C CA . SER B 1 178 ? -18.359 13.031 2.16 1 98.81 178 SER B CA 1
ATOM 3747 C C . SER B 1 178 ? -19.516 13.852 2.75 1 98.81 178 SER B C 1
ATOM 3749 O O . SER B 1 178 ? -19.734 14.992 2.344 1 98.81 178 SER B O 1
ATOM 3751 N N . ASP B 1 179 ? -20.234 13.258 3.74 1 98.56 179 ASP B N 1
ATOM 3752 C CA . ASP B 1 179 ? -21.359 13.875 4.418 1 98.56 179 ASP B CA 1
ATOM 3753 C C . ASP B 1 179 ? -20.906 15.031 5.309 1 98.56 179 ASP B C 1
ATOM 3755 O O . ASP B 1 179 ? -21.734 15.789 5.824 1 98.56 179 ASP B O 1
ATOM 3759 N N . ARG B 1 180 ? -19.609 15.219 5.418 1 97.44 180 ARG B N 1
ATOM 3760 C CA . ARG B 1 180 ? -19.047 16.297 6.219 1 97.44 180 ARG B CA 1
ATOM 3761 C C . ARG B 1 180 ? -18.672 17.5 5.344 1 97.44 180 ARG B C 1
ATOM 3763 O O . ARG B 1 180 ? -18.312 18.562 5.855 1 97.44 180 ARG B O 1
ATOM 3770 N N . HIS B 1 181 ? -18.719 17.312 4.078 1 97.94 181 HIS B N 1
ATOM 3771 C CA . HIS B 1 181 ? -18.328 18.359 3.137 1 97.94 181 HIS B CA 1
ATOM 3772 C C . HIS B 1 181 ? -19.484 19.328 2.879 1 97.94 181 HIS B C 1
ATOM 3774 O O . HIS B 1 181 ? -20.641 18.891 2.77 1 97.94 181 HIS B O 1
ATOM 3780 N N . PRO B 1 182 ? -19.203 20.562 2.594 1 96.06 182 PRO B N 1
ATOM 3781 C CA . PRO B 1 182 ? -20.25 21.562 2.369 1 96.06 182 PRO B CA 1
ATOM 3782 C C . PRO B 1 182 ? -21.109 21.25 1.137 1 96.06 182 PRO B C 1
ATOM 3784 O O . PRO B 1 182 ? -22.281 21.625 1.084 1 96.06 182 PRO B O 1
ATOM 3787 N N . LEU B 1 183 ? -20.578 20.578 0.219 1 97.38 183 LEU B N 1
ATOM 3788 C CA . LEU B 1 183 ? -21.281 20.344 -1.039 1 97.38 183 LEU B CA 1
ATOM 3789 C C . LEU B 1 183 ? -22.188 19.109 -0.938 1 97.38 183 LEU B C 1
ATOM 3791 O O . LEU B 1 183 ? -22.953 18.828 -1.855 1 97.38 183 LEU B O 1
ATOM 3795 N N . PHE B 1 184 ? -22.172 18.375 0.153 1 98 184 PHE B N 1
ATOM 3796 C CA . PHE B 1 184 ? -22.844 17.094 0.257 1 98 184 PHE B CA 1
ATOM 3797 C C . PHE B 1 184 ? -24.344 17.234 0.016 1 98 184 PHE B C 1
ATOM 3799 O O . PHE B 1 184 ? -24.938 16.422 -0.704 1 98 184 PHE B O 1
ATOM 3806 N N . ASP B 1 185 ? -24.922 18.281 0.545 1 95.06 185 ASP B N 1
ATOM 3807 C CA . ASP B 1 185 ? -26.375 18.438 0.455 1 95.06 185 ASP B CA 1
ATOM 3808 C C . ASP B 1 185 ? -26.75 19.391 -0.688 1 95.06 185 ASP B C 1
ATOM 3810 O O . ASP B 1 185 ? -27.906 19.734 -0.854 1 95.06 185 ASP B O 1
ATOM 3814 N N . GLY B 1 186 ? -25.766 19.766 -1.416 1 92.56 186 GLY B N 1
ATOM 3815 C CA . GLY B 1 186 ? -26.031 20.719 -2.484 1 92.56 186 GLY B CA 1
ATOM 3816 C C . GLY B 1 186 ? -26.812 20.109 -3.643 1 92.56 186 GLY B C 1
ATOM 3817 O O . GLY B 1 186 ? -26.578 18.953 -4.008 1 92.56 186 GLY B O 1
ATOM 3818 N N . ARG B 1 187 ? -27.734 20.969 -4.121 1 87.75 187 ARG B N 1
ATOM 3819 C CA . ARG B 1 187 ? -28.469 20.594 -5.332 1 87.75 187 ARG B CA 1
ATOM 3820 C C . ARG B 1 187 ? -27.984 21.406 -6.531 1 87.75 187 ARG B C 1
ATOM 3822 O O . ARG B 1 187 ? -27.641 22.578 -6.398 1 87.75 187 ARG B O 1
ATOM 3829 N N . ARG B 1 188 ? -27.844 20.875 -7.664 1 89.25 188 ARG B N 1
ATOM 3830 C CA . ARG B 1 188 ? -27.453 21.516 -8.914 1 89.25 188 ARG B CA 1
ATOM 3831 C C . ARG B 1 188 ? -26.141 22.281 -8.758 1 89.25 188 ARG B C 1
ATOM 3833 O O . ARG B 1 188 ? -26.062 23.469 -9.086 1 89.25 188 ARG B O 1
ATOM 3840 N N . ILE B 1 189 ? -25.156 21.656 -8.18 1 94.44 189 ILE B N 1
ATOM 3841 C CA . ILE B 1 189 ? -23.844 22.266 -7.953 1 94.44 189 ILE B CA 1
ATOM 3842 C C . ILE B 1 189 ? -23.156 22.5 -9.289 1 94.44 189 ILE B C 1
ATOM 3844 O O . ILE B 1 189 ? -22.938 21.578 -10.062 1 94.44 189 ILE B O 1
ATOM 3848 N N . PRO B 1 190 ? -22.844 23.734 -9.617 1 95.19 190 PRO B N 1
ATOM 3849 C CA . PRO B 1 190 ? -22.125 24.016 -10.867 1 95.19 190 PRO B CA 1
ATOM 3850 C C . PRO B 1 190 ? -20.734 23.406 -10.891 1 95.19 190 PRO B C 1
ATOM 3852 O O . PRO B 1 190 ? -20.062 23.328 -9.852 1 95.19 190 PRO B O 1
ATOM 3855 N N . ALA B 1 191 ? -20.266 23.094 -12.078 1 95.69 191 ALA B N 1
ATOM 3856 C CA . ALA B 1 191 ? -18.953 22.469 -12.273 1 95.69 191 ALA B CA 1
ATOM 3857 C C . ALA B 1 191 ? -17.844 23.391 -11.773 1 95.69 191 ALA B C 1
ATOM 3859 O O . ALA B 1 191 ? -16.859 22.922 -11.195 1 95.69 191 ALA B O 1
ATOM 3860 N N . ASP B 1 192 ? -18.016 24.609 -11.969 1 94.69 192 ASP B N 1
ATOM 3861 C CA . ASP B 1 192 ? -16.984 25.594 -11.586 1 94.69 192 ASP B CA 1
ATOM 3862 C C . ASP B 1 192 ? -16.781 25.609 -10.078 1 94.69 192 ASP B C 1
ATOM 3864 O O . ASP B 1 192 ? -15.656 25.781 -9.602 1 94.69 192 ASP B O 1
ATOM 3868 N N . LEU B 1 193 ? -17.828 25.516 -9.383 1 95.5 193 LEU B N 1
ATOM 3869 C CA . LEU B 1 193 ? -17.734 25.484 -7.93 1 95.5 193 LEU B CA 1
ATOM 3870 C C . LEU B 1 193 ? -16.984 24.234 -7.473 1 95.5 193 LEU B C 1
ATOM 3872 O O . LEU B 1 193 ? -16.188 24.297 -6.531 1 95.5 193 LEU B O 1
ATOM 3876 N N . ILE B 1 194 ? -17.188 23.141 -8.148 1 96.75 194 ILE B N 1
ATOM 3877 C CA . ILE B 1 194 ? -16.531 21.875 -7.816 1 96.75 194 ILE B CA 1
ATOM 3878 C C . ILE B 1 194 ? -15.039 21.984 -8.07 1 96.75 194 ILE B C 1
ATOM 3880 O O . ILE B 1 194 ? -14.227 21.547 -7.242 1 96.75 194 ILE B O 1
ATOM 3884 N N . THR B 1 195 ? -14.641 22.578 -9.164 1 95.62 195 THR B N 1
ATOM 3885 C CA . THR B 1 195 ? -13.234 22.641 -9.539 1 95.62 195 THR B CA 1
ATOM 3886 C C . THR B 1 195 ? -12.461 23.578 -8.617 1 95.62 195 THR B C 1
ATOM 3888 O O . THR B 1 195 ? -11.234 23.578 -8.625 1 95.62 195 THR B O 1
ATOM 3891 N N . GLN B 1 196 ? -13.164 24.281 -7.762 1 94.12 196 GLN B N 1
ATOM 3892 C CA . GLN B 1 196 ? -12.531 25.203 -6.816 1 94.12 196 GLN B CA 1
ATOM 3893 C C . GLN B 1 196 ? -12.336 24.531 -5.457 1 94.12 196 GLN B C 1
ATOM 3895 O O . GLN B 1 196 ? -11.672 25.094 -4.578 1 94.12 196 GLN B O 1
ATOM 3900 N N . GLN B 1 197 ? -12.867 23.375 -5.309 1 95.25 197 GLN B N 1
ATOM 3901 C CA . GLN B 1 197 ? -12.75 22.656 -4.039 1 95.25 197 GLN B CA 1
ATOM 3902 C C . GLN B 1 197 ? -11.352 22.062 -3.869 1 95.25 197 GLN B C 1
ATOM 3904 O O . GLN B 1 197 ? -10.594 21.969 -4.836 1 95.25 197 GLN B O 1
ATOM 3909 N N . ARG B 1 198 ? -11.086 21.734 -2.621 1 95.62 198 ARG B N 1
ATOM 3910 C CA . ARG B 1 198 ? -9.828 21.078 -2.293 1 95.62 198 ARG B CA 1
ATOM 3911 C C . ARG B 1 198 ? -9.812 19.641 -2.803 1 95.62 198 ARG B C 1
ATOM 3913 O O . ARG B 1 198 ? -10.438 18.75 -2.209 1 95.62 198 ARG B O 1
ATOM 3920 N N . MET B 1 199 ? -9.055 19.453 -3.863 1 96.06 199 MET B N 1
ATOM 3921 C CA . MET B 1 199 ? -8.992 18.141 -4.512 1 96.06 199 MET B CA 1
ATOM 3922 C C . MET B 1 199 ? -7.77 17.359 -4.027 1 96.06 199 MET B C 1
ATOM 3924 O O . MET B 1 199 ? -6.684 17.922 -3.885 1 96.06 199 MET B O 1
ATOM 3928 N N . VAL B 1 200 ? -8.039 16.062 -3.768 1 96 200 VAL B N 1
ATOM 3929 C CA . VAL B 1 200 ? -6.926 15.164 -3.475 1 96 200 VAL B CA 1
ATOM 3930 C C . VAL B 1 200 ? -6.316 14.656 -4.781 1 96 200 VAL B C 1
ATOM 3932 O O . VAL B 1 200 ? -7.012 14.047 -5.598 1 96 200 VAL B O 1
ATOM 3935 N N . GLY B 1 201 ? -5.102 14.922 -4.953 1 92.69 201 GLY B N 1
ATOM 3936 C CA . GLY B 1 201 ? -4.383 14.391 -6.102 1 92.69 201 GLY B CA 1
ATOM 3937 C C . GLY B 1 201 ? -3.631 13.109 -5.793 1 92.69 201 GLY B C 1
ATOM 3938 O O . GLY B 1 201 ? -3.322 12.828 -4.637 1 92.69 201 GLY B O 1
ATOM 3939 N N . ARG B 1 202 ? -3.447 12.352 -6.863 1 90.56 202 ARG B N 1
ATOM 3940 C CA . ARG B 1 202 ? -2.615 11.156 -6.742 1 90.56 202 ARG B CA 1
ATOM 3941 C C . ARG B 1 202 ? -1.167 11.461 -7.105 1 90.56 202 ARG B C 1
ATOM 3943 O O . ARG B 1 202 ? -0.901 12.172 -8.078 1 90.56 202 ARG B O 1
ATOM 3950 N N . GLY B 1 203 ? -0.315 10.922 -6.305 1 83.88 203 GLY B N 1
ATOM 3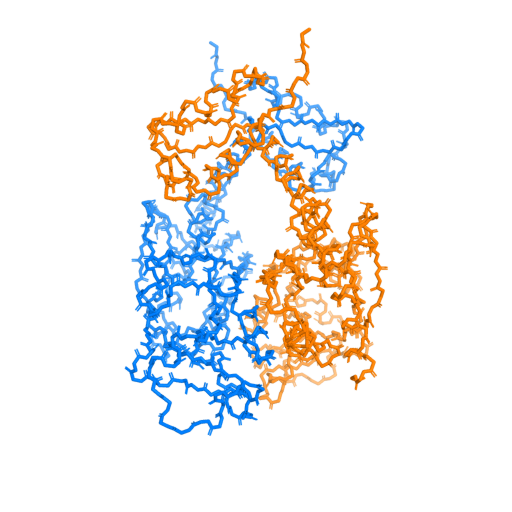951 C CA . GLY B 1 203 ? 1.1 11.195 -6.5 1 83.88 203 GLY B CA 1
ATOM 3952 C C . GLY B 1 203 ? 1.609 10.758 -7.859 1 83.88 203 GLY B C 1
ATOM 3953 O O . GLY B 1 203 ? 2.574 11.32 -8.383 1 83.88 203 GLY B O 1
ATOM 3954 N N . TYR B 1 204 ? 0.983 9.852 -8.422 1 80.19 204 TYR B N 1
ATOM 3955 C CA . TYR B 1 204 ? 1.435 9.336 -9.711 1 80.19 204 TYR B CA 1
ATOM 3956 C C . TYR B 1 204 ? 0.695 10.008 -10.859 1 80.19 204 TYR B C 1
ATOM 3958 O O . TYR B 1 204 ? 0.898 9.664 -12.023 1 80.19 204 TYR B O 1
ATOM 3966 N N . TRP B 1 205 ? -0.17 10.938 -10.617 1 80.81 205 TRP B N 1
ATOM 3967 C CA . TRP B 1 205 ? -0.788 11.758 -11.656 1 80.81 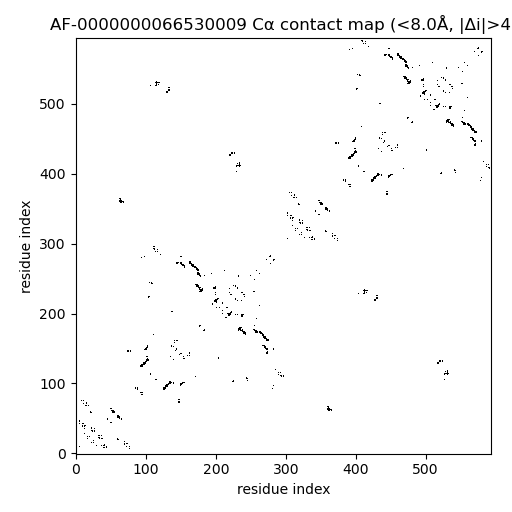205 TRP B CA 1
ATOM 3968 C C . TRP B 1 205 ? 0.135 12.891 -12.078 1 80.81 205 TRP B C 1
ATOM 3970 O O . TRP B 1 205 ? 0.719 13.57 -11.227 1 80.81 205 TRP B O 1
ATOM 3980 N N . SER B 1 206 ? 0.222 13.055 -13.289 1 76.44 206 SER B N 1
ATOM 3981 C CA . SER B 1 206 ? 0.888 14.242 -13.812 1 76.44 206 SER B CA 1
ATOM 3982 C C . SER B 1 206 ? 0.008 15.477 -13.672 1 76.44 206 SER B C 1
ATOM 3984 O O . SER B 1 206 ? -1.18 15.367 -13.359 1 76.44 206 SER B O 1
ATOM 3986 N N . GLN B 1 207 ? 0.679 16.578 -13.906 1 79.44 207 GLN B N 1
ATOM 3987 C CA . GLN B 1 207 ? -0.095 17.812 -13.93 1 79.44 207 GLN B CA 1
ATOM 3988 C C . GLN B 1 207 ? -1.144 17.781 -15.039 1 79.44 207 GLN B C 1
ATOM 3990 O O . GLN B 1 207 ? -2.26 18.266 -14.859 1 79.44 207 GLN B O 1
ATOM 3995 N N . ALA B 1 208 ? -0.744 17.203 -16.094 1 80.31 208 ALA B N 1
ATOM 3996 C CA . ALA B 1 208 ? -1.663 17.094 -17.234 1 80.31 208 ALA B CA 1
ATOM 3997 C C . ALA B 1 208 ? -2.871 16.219 -16.875 1 80.31 208 ALA B C 1
ATOM 3999 O O . ALA B 1 208 ? -4 16.547 -17.25 1 80.31 208 ALA B O 1
ATOM 4000 N N . GLU B 1 209 ? -2.619 15.188 -16.125 1 82.88 209 GLU B N 1
ATOM 4001 C CA . GLU B 1 209 ? -3.707 14.305 -15.711 1 82.88 209 GLU B CA 1
ATOM 4002 C C . GLU B 1 209 ? -4.648 15.023 -14.742 1 82.88 209 GLU B C 1
ATOM 4004 O O . GLU B 1 209 ? -5.871 14.891 -14.852 1 82.88 209 GLU B O 1
ATOM 4009 N N . LEU B 1 210 ? -4.082 15.797 -13.891 1 85.06 210 LEU B N 1
ATOM 4010 C CA . LEU B 1 210 ? -4.883 16.578 -12.953 1 85.06 210 LEU B CA 1
ATOM 4011 C C . LEU B 1 210 ? -5.742 17.594 -13.695 1 85.06 210 LEU B C 1
ATOM 4013 O O . LEU B 1 210 ? -6.934 17.734 -13.414 1 85.06 210 LEU B O 1
ATOM 4017 N N . ALA B 1 211 ? -5.117 18.219 -14.68 1 87.31 211 ALA B N 1
ATOM 4018 C CA . ALA B 1 211 ? -5.801 19.234 -15.469 1 87.31 211 ALA B CA 1
ATOM 4019 C C . ALA B 1 211 ? -6.922 18.609 -16.297 1 87.31 211 ALA B C 1
ATOM 4021 O O . ALA B 1 211 ? -7.965 19.25 -16.5 1 87.31 211 ALA B O 1
ATOM 4022 N N . ARG B 1 212 ? -6.672 17.469 -16.75 1 87.5 212 ARG B N 1
ATOM 4023 C CA . ARG B 1 212 ? -7.68 16.75 -17.531 1 87.5 212 ARG B CA 1
ATOM 4024 C C . ARG B 1 212 ? -8.961 16.547 -16.734 1 87.5 212 ARG B C 1
ATOM 4026 O O . ARG B 1 212 ? -10.055 16.516 -17.297 1 87.5 212 ARG B O 1
ATOM 4033 N N . HIS B 1 213 ? -8.781 16.547 -15.43 1 87.94 213 HIS B N 1
ATOM 4034 C CA . HIS B 1 213 ? -9.93 16.359 -14.555 1 87.94 213 HIS B CA 1
ATOM 4035 C C . HIS B 1 213 ? -10.492 17.688 -14.07 1 87.94 213 HIS B C 1
ATOM 4037 O O . HIS B 1 213 ? -11.391 17.703 -13.227 1 87.94 213 HIS B O 1
ATOM 4043 N N . GLY B 1 214 ? -9.875 18.766 -14.539 1 88.94 214 GLY B N 1
ATOM 4044 C CA . GLY B 1 214 ? -10.445 20.078 -14.289 1 88.94 214 GLY B CA 1
ATOM 4045 C C . GLY B 1 214 ? -9.828 20.766 -13.086 1 88.94 214 GLY B C 1
ATOM 4046 O O . GLY B 1 214 ? -10.367 21.766 -12.602 1 88.94 214 GLY B O 1
ATOM 4047 N N . PHE B 1 215 ? -8.758 20.188 -12.617 1 92.44 215 PHE B N 1
ATOM 4048 C CA . PHE B 1 215 ? -8.156 20.75 -11.414 1 92.44 215 PHE B CA 1
ATOM 4049 C C . PHE B 1 215 ? -6.742 21.25 -11.695 1 92.44 215 PHE B C 1
ATOM 4051 O O . PHE B 1 215 ? -5.98 20.578 -12.398 1 92.44 215 PHE B O 1
ATOM 4058 N N . LYS B 1 216 ? -6.422 22.344 -11.117 1 86.19 216 LYS B N 1
ATOM 4059 C CA . LYS B 1 216 ? -5.125 22.969 -11.352 1 86.19 216 LYS B CA 1
ATOM 4060 C C . LYS B 1 216 ? -4.109 22.547 -10.289 1 86.19 216 LYS B C 1
ATOM 4062 O O . LYS B 1 216 ? -2.914 22.438 -10.578 1 86.19 216 LYS B O 1
ATOM 4067 N N . HIS B 1 217 ? -4.625 22.344 -9.117 1 86.38 217 HIS B N 1
ATOM 4068 C CA . HIS B 1 217 ? -3.74 21.984 -8.016 1 86.38 217 HIS B CA 1
ATOM 4069 C C . HIS B 1 217 ? -4.406 20.969 -7.09 1 86.38 217 HIS B C 1
ATOM 4071 O O . HIS B 1 217 ? -5.633 20.859 -7.062 1 86.38 217 HIS B O 1
ATOM 4077 N N . SER B 1 218 ? -3.551 20.25 -6.43 1 89.75 218 SER B N 1
ATOM 4078 C CA . SER B 1 218 ? -4.031 19.344 -5.383 1 89.75 218 SER B CA 1
ATOM 4079 C C . SER B 1 218 ? -3.854 19.969 -4 1 89.75 218 SER B C 1
ATOM 4081 O O . SER B 1 218 ? -2.84 20.609 -3.729 1 89.75 218 SER B O 1
ATOM 4083 N N . ALA B 1 219 ? -4.832 19.828 -3.188 1 91.31 219 ALA B N 1
ATOM 4084 C CA . ALA B 1 219 ? -4.754 20.328 -1.816 1 91.31 219 ALA B CA 1
ATOM 4085 C C . ALA B 1 219 ? -4.191 19.266 -0.877 1 91.31 219 ALA B C 1
ATOM 4087 O O . ALA B 1 219 ? -3.754 19.578 0.233 1 91.31 219 ALA B O 1
ATOM 4088 N N . GLY B 1 220 ? -4.246 18.062 -1.249 1 93.19 220 GLY B N 1
ATOM 4089 C CA . GLY B 1 220 ? -3.658 16.891 -0.611 1 93.19 220 GLY B CA 1
ATOM 4090 C C . GLY B 1 220 ? -3.174 15.844 -1.602 1 93.19 220 GLY B C 1
ATOM 4091 O O . GLY B 1 220 ? -3.656 15.789 -2.734 1 93.19 220 GLY B O 1
ATOM 4092 N N . THR B 1 221 ? -2.184 15.078 -1.154 1 92.44 221 THR B N 1
ATOM 4093 C CA . THR B 1 221 ? -1.631 14.07 -2.051 1 92.44 221 THR B CA 1
ATOM 4094 C C . THR B 1 221 ? -1.601 12.703 -1.372 1 92.44 221 THR B C 1
ATOM 4096 O O . THR B 1 221 ? -1.325 12.609 -0.175 1 92.44 221 THR B O 1
ATOM 4099 N N . VAL B 1 222 ? -1.911 11.719 -2.166 1 95.25 222 VAL B N 1
ATOM 4100 C CA . VAL B 1 222 ? -1.927 10.344 -1.699 1 95.25 222 VAL B CA 1
ATOM 4101 C C . VAL B 1 222 ? -1.316 9.43 -2.762 1 95.25 222 VAL B C 1
ATOM 4103 O O . VAL B 1 222 ? -1.067 9.859 -3.889 1 95.25 222 VAL B O 1
ATOM 4106 N N . GLU B 1 223 ? -1.078 8.102 -2.332 1 91.75 223 GLU B N 1
ATOM 4107 C CA . GLU B 1 223 ? -0.584 7.109 -3.279 1 91.75 223 GLU B CA 1
ATOM 4108 C C . GLU B 1 223 ? -1.476 5.871 -3.295 1 91.75 223 GLU B C 1
ATOM 4110 O O . GLU B 1 223 ? -1.17 4.887 -3.973 1 91.75 223 GLU B O 1
ATOM 4115 N N . SER B 1 224 ? -2.541 5.922 -2.521 1 96.19 224 SER B N 1
ATOM 4116 C CA . SER B 1 224 ? -3.455 4.789 -2.436 1 96.19 224 SER B CA 1
ATOM 4117 C C . SER B 1 224 ? -4.906 5.254 -2.375 1 96.19 224 SER B C 1
ATOM 4119 O O . SER B 1 224 ? -5.188 6.387 -1.975 1 96.19 224 SER B O 1
ATOM 4121 N N . MET B 1 225 ? -5.766 4.375 -2.754 1 97.31 225 MET B N 1
ATOM 4122 C CA . MET B 1 225 ? -7.191 4.688 -2.703 1 97.31 225 MET B CA 1
ATOM 4123 C C . MET B 1 225 ? -7.672 4.812 -1.26 1 97.31 225 MET B C 1
ATOM 4125 O O . MET B 1 225 ? -8.547 5.621 -0.961 1 97.31 225 MET B O 1
ATOM 4129 N N . GLU B 1 226 ? -7.059 4.031 -0.405 1 97.88 226 GLU B N 1
ATOM 4130 C CA . GLU B 1 226 ? -7.461 4.121 0.995 1 97.88 226 GLU B CA 1
ATOM 4131 C C . GLU B 1 226 ? -7.137 5.496 1.574 1 97.88 226 GLU B C 1
ATOM 4133 O O . GLU B 1 226 ? -7.973 6.109 2.242 1 97.88 226 GLU B O 1
ATOM 4138 N N . ALA B 1 227 ? -5.953 5.945 1.315 1 97.81 227 ALA B N 1
ATOM 4139 C CA . ALA B 1 227 ? -5.578 7.277 1.781 1 97.81 227 ALA B CA 1
ATOM 4140 C C . ALA B 1 227 ? -6.5 8.344 1.195 1 97.81 227 ALA B C 1
ATOM 4142 O O . ALA B 1 227 ? -6.883 9.289 1.887 1 97.81 227 ALA B O 1
ATOM 4143 N N . GLN B 1 228 ? -6.812 8.188 -0.052 1 97.94 228 GLN B N 1
ATOM 4144 C CA . GLN B 1 228 ? -7.723 9.125 -0.696 1 97.94 228 GLN B CA 1
ATOM 4145 C C . GLN B 1 228 ? -9.094 9.109 -0.024 1 97.94 228 GLN B C 1
ATOM 4147 O O . GLN B 1 228 ? -9.688 10.164 0.217 1 97.94 228 GLN B O 1
ATOM 4152 N N . LEU B 1 229 ? -9.586 7.938 0.258 1 98.69 229 LEU B N 1
ATOM 4153 C CA . LEU B 1 229 ? -10.867 7.789 0.931 1 98.69 229 LEU B CA 1
ATOM 4154 C C . LEU B 1 229 ? -10.852 8.484 2.289 1 98.69 229 LEU B C 1
ATOM 4156 O O . LEU B 1 229 ? -11.805 9.188 2.643 1 98.69 229 LEU B O 1
ATOM 4160 N N . ILE B 1 230 ? -9.797 8.32 3.02 1 98.5 230 ILE B N 1
ATOM 4161 C CA . ILE B 1 230 ? -9.68 8.922 4.344 1 98.5 230 ILE B CA 1
ATOM 4162 C C . ILE B 1 230 ? -9.766 10.438 4.234 1 98.5 230 ILE B C 1
ATOM 4164 O O . ILE B 1 230 ? -10.508 11.078 4.984 1 98.5 230 ILE B O 1
ATOM 4168 N N . LEU B 1 231 ? -9.047 11 3.264 1 98.38 231 LEU B N 1
ATOM 4169 C CA . LEU B 1 231 ? -9.062 12.453 3.084 1 98.38 231 LEU B CA 1
ATOM 4170 C C . LEU B 1 231 ? -10.453 12.93 2.662 1 98.38 231 LEU B C 1
ATOM 4172 O O . LEU B 1 231 ? -10.938 13.953 3.148 1 98.38 231 LEU B O 1
ATOM 4176 N N . ILE B 1 232 ? -11.133 12.188 1.799 1 98.69 232 ILE B N 1
ATOM 4177 C CA . ILE B 1 232 ? -12.484 12.547 1.36 1 98.69 232 ILE B CA 1
ATOM 4178 C C . ILE B 1 232 ? -13.438 12.492 2.547 1 98.69 232 ILE B C 1
ATOM 4180 O O . ILE B 1 232 ? -14.211 13.43 2.771 1 98.69 232 ILE B O 1
ATOM 4184 N N . LEU B 1 233 ? -13.344 11.445 3.361 1 98.62 233 LEU B N 1
ATOM 4185 C CA . LEU B 1 233 ? -14.234 11.234 4.496 1 98.62 233 LEU B CA 1
ATOM 4186 C C . LEU B 1 233 ? -14.031 12.312 5.555 1 98.62 233 LEU B C 1
ATOM 4188 O O . LEU B 1 233 ? -14.914 12.555 6.379 1 98.62 233 LEU B O 1
ATOM 4192 N N . SER B 1 234 ? -12.883 12.93 5.508 1 98 234 SER B N 1
ATOM 4193 C CA . SER B 1 234 ? -12.578 13.977 6.473 1 98 234 SER B CA 1
ATOM 4194 C C . SER B 1 234 ? -13.5 15.18 6.293 1 98 234 SER B C 1
ATOM 4196 O O . SER B 1 234 ? -13.641 16 7.199 1 98 234 SER B O 1
ATOM 4198 N N . GLY B 1 235 ? -14 15.336 5.098 1 98.12 235 GLY B N 1
ATOM 4199 C CA . GLY B 1 235 ? -14.859 16.469 4.773 1 98.12 235 GLY B CA 1
ATOM 4200 C C . GLY B 1 235 ? -14.094 17.672 4.273 1 98.12 235 GLY B C 1
ATOM 4201 O O . GLY B 1 235 ? -14.695 18.656 3.828 1 98.12 235 GLY B O 1
ATOM 4202 N N . GLY B 1 236 ? -12.812 17.547 4.328 1 96.44 236 GLY B N 1
ATOM 4203 C CA . GLY B 1 236 ? -11.992 18.672 3.91 1 96.44 236 GLY B CA 1
ATOM 4204 C C . GLY B 1 236 ? -11.586 18.609 2.449 1 96.44 236 GLY B C 1
ATOM 4205 O O . GLY B 1 236 ? -11.07 19.578 1.898 1 96.44 236 GLY B O 1
ATOM 4206 N N . TYR B 1 237 ? -11.867 17.453 1.813 1 97.88 237 TYR B N 1
ATOM 4207 C CA . TYR B 1 237 ? -11.375 17.219 0.457 1 97.88 237 TYR B CA 1
ATOM 4208 C C . TYR B 1 237 ? -12.438 16.547 -0.396 1 97.88 237 TYR B C 1
ATOM 4210 O O . TYR B 1 237 ? -13.375 15.938 0.132 1 97.88 237 TYR B O 1
ATOM 4218 N N . ILE B 1 238 ? -12.305 16.734 -1.722 1 98.19 238 ILE B N 1
ATOM 4219 C CA . ILE B 1 238 ? -12.984 15.898 -2.703 1 98.19 238 ILE B CA 1
ATOM 4220 C C . ILE B 1 238 ? -11.953 15.07 -3.477 1 98.19 238 ILE B C 1
ATOM 4222 O O . ILE B 1 238 ? -10.766 15.383 -3.461 1 98.19 238 ILE B O 1
ATOM 4226 N N . GLY B 1 239 ? -12.438 13.992 -4.078 1 98.25 239 GLY B N 1
ATOM 4227 C CA . GLY B 1 239 ? -11.5 13.156 -4.816 1 98.25 239 GLY B CA 1
ATOM 4228 C C . GLY B 1 239 ? -12.18 12.023 -5.57 1 98.25 239 GLY B C 1
ATOM 4229 O O . GLY B 1 239 ? -13.367 11.773 -5.387 1 98.25 239 GLY B O 1
ATOM 4230 N N . TYR B 1 240 ? -11.422 11.383 -6.441 1 98.12 240 TYR B N 1
ATOM 4231 C CA . TYR B 1 240 ? -11.93 10.297 -7.281 1 98.12 240 TYR B CA 1
ATOM 4232 C C . TYR B 1 240 ? -11.766 8.953 -6.59 1 98.12 240 TYR B C 1
ATOM 4234 O O . TYR B 1 240 ? -10.734 8.688 -5.961 1 98.12 240 TYR B O 1
ATOM 4242 N N . LEU B 1 241 ? -12.781 8.125 -6.672 1 98.69 241 LEU B N 1
ATOM 4243 C CA . LEU B 1 241 ? -12.742 6.738 -6.234 1 98.69 241 LEU B CA 1
ATOM 4244 C C . LEU B 1 241 ? -13.406 5.824 -7.258 1 98.69 241 LEU B C 1
ATOM 4246 O O . LEU B 1 241 ? -14.359 6.223 -7.926 1 98.69 241 LEU B O 1
ATOM 4250 N N . PRO B 1 242 ? -12.836 4.566 -7.355 1 98.62 242 PRO B N 1
ATOM 4251 C CA . PRO B 1 242 ? -13.609 3.594 -8.125 1 98.62 242 PRO B CA 1
ATOM 4252 C C . PRO B 1 242 ? -15.016 3.379 -7.551 1 98.62 242 PRO B C 1
ATOM 4254 O O . PRO B 1 242 ? -15.188 3.352 -6.332 1 98.62 242 PRO B O 1
ATOM 4257 N N . GLU B 1 243 ? -15.945 3.209 -8.406 1 98.62 243 GLU B N 1
ATOM 4258 C CA . GLU B 1 243 ? -17.344 3.055 -8.023 1 98.62 243 GLU B CA 1
ATOM 4259 C C . GLU B 1 243 ? -17.531 1.894 -7.051 1 98.62 243 GLU B C 1
ATOM 4261 O O . GLU B 1 243 ? -18.188 2.041 -6.02 1 98.62 243 GLU B O 1
ATOM 4266 N N . HIS B 1 244 ? -16.922 0.812 -7.355 1 98.12 244 HIS B N 1
ATOM 4267 C CA . HIS B 1 244 ? -17.109 -0.385 -6.539 1 98.12 244 HIS B CA 1
ATOM 4268 C C . HIS B 1 244 ? -16.547 -0.186 -5.137 1 98.12 244 HIS B C 1
ATOM 4270 O O . HIS B 1 244 ? -17.094 -0.688 -4.16 1 98.12 244 HIS B O 1
ATOM 4276 N N . TYR B 1 245 ? -15.5 0.528 -5.027 1 98.19 245 TYR B N 1
ATOM 4277 C CA . TYR B 1 245 ? -14.836 0.762 -3.75 1 98.19 245 TYR B CA 1
ATOM 4278 C C . TYR B 1 245 ? -15.617 1.753 -2.898 1 98.19 245 TYR B C 1
ATOM 4280 O O . TYR B 1 245 ? -15.688 1.615 -1.675 1 98.19 245 TYR B O 1
ATOM 4288 N N . ALA B 1 246 ? -16.25 2.721 -3.527 1 98.56 246 ALA B N 1
ATOM 4289 C CA . ALA B 1 246 ? -17.016 3.764 -2.842 1 98.56 246 ALA B CA 1
ATOM 4290 C C . ALA B 1 246 ? -18.406 3.264 -2.453 1 98.56 246 ALA B C 1
ATOM 4292 O O . ALA B 1 246 ? -19.047 3.838 -1.575 1 98.56 246 ALA B O 1
ATOM 4293 N N . HIS B 1 247 ? -18.859 2.223 -3.004 1 97.56 247 HIS B N 1
ATOM 4294 C CA . HIS B 1 247 ? -20.25 1.796 -2.977 1 97.56 247 HIS B CA 1
ATOM 4295 C C . HIS B 1 247 ? -20.75 1.619 -1.543 1 97.56 247 HIS B C 1
ATOM 4297 O O . HIS B 1 247 ? -21.812 2.127 -1.181 1 97.56 247 HIS B O 1
ATOM 4303 N N . PRO B 1 248 ? -20 0.931 -0.678 1 96.06 248 PRO B N 1
ATOM 4304 C CA . PRO B 1 248 ? -20.516 0.757 0.685 1 96.06 248 PRO B CA 1
ATOM 4305 C C . PRO B 1 248 ? -20.719 2.084 1.411 1 96.06 248 PRO B C 1
ATOM 4307 O O . PRO B 1 248 ? -21.656 2.225 2.193 1 96.06 248 PRO B O 1
ATOM 4310 N N . TRP B 1 249 ? -19.875 3.031 1.167 1 97.75 249 TRP B N 1
ATOM 4311 C CA . TRP B 1 249 ? -19.984 4.332 1.819 1 97.75 249 TRP B CA 1
ATOM 4312 C C . TRP B 1 249 ? -21.125 5.148 1.238 1 97.75 249 TRP B C 1
ATOM 4314 O O . TRP B 1 249 ? -21.766 5.934 1.947 1 97.75 249 TRP B O 1
ATOM 4324 N N . VAL B 1 250 ? -21.375 4.918 -0.042 1 98.44 250 VAL B N 1
ATOM 4325 C CA . VAL B 1 250 ? -22.516 5.57 -0.68 1 98.44 250 VAL B CA 1
ATOM 4326 C C . VAL B 1 250 ? -23.828 5.02 -0.101 1 98.44 250 VAL B C 1
ATOM 4328 O O . VAL B 1 250 ? -24.734 5.781 0.236 1 98.44 250 VAL B O 1
ATOM 4331 N N . GLU B 1 251 ? -23.875 3.748 0.083 1 97.19 251 GLU B N 1
ATOM 4332 C CA . GLU B 1 251 ? -25.062 3.094 0.619 1 97.19 251 GLU B CA 1
ATOM 4333 C C . GLU B 1 251 ? -25.344 3.545 2.049 1 97.19 251 GLU B C 1
ATOM 4335 O O . GLU B 1 251 ? -26.5 3.652 2.455 1 97.19 251 GLU B O 1
ATOM 4340 N N . GLN B 1 252 ? -24.312 3.879 2.727 1 96.81 252 GLN B N 1
ATOM 4341 C CA . GLN B 1 252 ? -24.438 4.305 4.113 1 96.81 252 GLN B CA 1
ATOM 4342 C C . GLN B 1 252 ? -24.734 5.801 4.207 1 96.81 252 GLN B C 1
ATOM 4344 O O . GLN B 1 252 ? -24.906 6.34 5.301 1 96.81 252 GLN B O 1
ATOM 4349 N N . GLY B 1 253 ? -24.719 6.477 3.109 1 98 253 GLY B N 1
ATOM 4350 C CA . GLY B 1 253 ? -24.984 7.906 3.088 1 98 253 GLY B CA 1
ATOM 4351 C C . GLY B 1 253 ? -23.781 8.742 3.488 1 98 253 GLY B C 1
ATOM 4352 O O . GLY B 1 253 ? -23.938 9.906 3.883 1 98 253 GLY B O 1
ATOM 4353 N N . ARG B 1 254 ? -22.609 8.156 3.334 1 98.38 254 ARG B N 1
ATOM 4354 C CA . ARG B 1 254 ? -21.406 8.836 3.789 1 98.38 254 ARG B CA 1
ATOM 4355 C C . ARG B 1 254 ? -20.672 9.477 2.621 1 98.38 254 ARG B C 1
ATOM 4357 O O . ARG B 1 254 ? -19.844 10.375 2.816 1 98.38 254 ARG B O 1
ATOM 4364 N N . LEU B 1 255 ? -20.938 9 1.403 1 98.75 255 LEU B N 1
ATOM 4365 C CA . LEU B 1 255 ? -20.328 9.547 0.191 1 98.75 255 LEU B CA 1
ATOM 4366 C C . LEU B 1 255 ? -21.406 9.898 -0.836 1 98.75 255 LEU B C 1
ATOM 4368 O O . LEU B 1 255 ? -22.453 9.242 -0.896 1 98.75 255 LEU B O 1
ATOM 4372 N N . ARG B 1 256 ? -21.094 10.891 -1.635 1 98.5 256 ARG B N 1
ATOM 4373 C CA . ARG B 1 256 ? -21.938 11.297 -2.75 1 98.5 256 ARG B CA 1
ATOM 4374 C C . ARG B 1 256 ? -21.094 11.664 -3.971 1 98.5 256 ARG B C 1
ATOM 4376 O O . ARG B 1 256 ? -20.094 12.375 -3.85 1 98.5 256 ARG B O 1
ATOM 4383 N N . ALA B 1 257 ? -21.531 11.227 -5.141 1 98.25 257 ALA B N 1
ATOM 4384 C CA . ALA B 1 257 ? -20.859 11.578 -6.391 1 98.25 257 ALA B CA 1
ATOM 4385 C C . ALA B 1 257 ? -21.219 12.992 -6.836 1 98.25 257 ALA B C 1
ATOM 4387 O O . ALA B 1 257 ? -22.391 13.383 -6.785 1 98.25 257 ALA B O 1
ATOM 4388 N N . LEU B 1 258 ? -20.219 13.711 -7.223 1 98.12 258 LEU B N 1
ATOM 4389 C CA . LEU B 1 258 ? -20.406 15.078 -7.676 1 98.12 258 LEU B CA 1
ATOM 4390 C C . LEU B 1 258 ? -20.438 15.148 -9.203 1 98.12 258 LEU B C 1
ATOM 4392 O O . LEU B 1 258 ? -19.469 14.812 -9.867 1 98.12 258 LEU B O 1
ATOM 4396 N N . LEU B 1 259 ? -21.578 15.492 -9.773 1 96.56 259 LEU B N 1
ATOM 4397 C CA . LEU B 1 259 ? -21.766 15.758 -11.195 1 96.56 259 LEU B CA 1
ATOM 4398 C C . LEU B 1 259 ? -21.156 14.656 -12.055 1 96.56 259 LEU B C 1
ATOM 4400 O O . LEU B 1 259 ? -20.25 14.914 -12.844 1 96.56 259 LEU B O 1
ATOM 4404 N N . PRO B 1 260 ? -21.688 13.43 -11.93 1 96.12 260 PRO B N 1
ATOM 4405 C CA . PRO B 1 260 ? -21.109 12.25 -12.578 1 96.12 260 PRO B CA 1
ATOM 4406 C C . PRO B 1 260 ? -20.953 12.422 -14.086 1 96.12 260 PRO B C 1
ATOM 4408 O O . PRO B 1 260 ? -19.969 11.953 -14.664 1 96.12 260 PRO B O 1
ATOM 4411 N N . ALA B 1 261 ? -21.828 13.125 -14.75 1 94.94 261 ALA B N 1
ATOM 4412 C CA . ALA B 1 261 ? -21.797 13.281 -16.203 1 94.94 261 ALA B CA 1
ATOM 4413 C C . ALA B 1 261 ? -20.562 14.078 -16.641 1 94.94 261 ALA B C 1
ATOM 4415 O O . ALA B 1 261 ? -20.031 13.859 -17.734 1 94.94 261 ALA B O 1
ATOM 4416 N N . THR B 1 262 ? -20.109 14.914 -15.781 1 95.62 262 THR B N 1
ATOM 4417 C CA . THR B 1 262 ? -19.016 15.812 -16.125 1 95.62 262 THR B CA 1
ATOM 4418 C C . THR B 1 262 ? -17.688 15.25 -15.633 1 95.62 262 THR B C 1
ATOM 4420 O O . THR B 1 262 ? -16.672 15.32 -16.344 1 95.62 262 THR B O 1
ATOM 4423 N N . PHE B 1 263 ? -17.719 14.648 -14.438 1 96.75 263 PHE B N 1
ATOM 4424 C CA . PHE B 1 263 ? -16.438 14.359 -13.789 1 96.75 263 PHE B CA 1
ATOM 4425 C C . PHE B 1 263 ? -16.172 12.859 -13.766 1 96.75 263 PHE B C 1
ATOM 4427 O O . PHE B 1 263 ? -15.148 12.414 -13.227 1 96.75 263 PHE B O 1
ATOM 4434 N N . GLY B 1 264 ? -17.016 12.086 -14.32 1 96.88 264 GLY B N 1
ATOM 4435 C CA . GLY B 1 264 ? -16.766 10.656 -14.398 1 96.88 264 GLY B CA 1
ATOM 4436 C C . GLY B 1 264 ? -15.711 10.289 -15.422 1 96.88 264 GLY B C 1
ATOM 4437 O O . GLY B 1 264 ? -15.555 10.977 -16.438 1 96.88 264 GLY B O 1
ATOM 4438 N N . TYR B 1 265 ? -14.945 9.18 -15.117 1 96.38 265 TYR B N 1
ATOM 4439 C CA . TYR B 1 265 ? -14.031 8.648 -16.125 1 96.38 265 TYR B CA 1
ATOM 4440 C C . TYR B 1 265 ? -13.836 7.148 -15.93 1 96.38 265 TYR B C 1
ATOM 4442 O O . TYR B 1 265 ? -14.25 6.582 -14.914 1 96.38 265 TYR B O 1
ATOM 4450 N N . GLN B 1 266 ? -13.273 6.547 -16.953 1 97 266 GLN B N 1
ATOM 4451 C CA . GLN B 1 266 ? -12.953 5.125 -16.891 1 97 266 GLN B CA 1
ATOM 4452 C C . GLN B 1 266 ? -11.445 4.895 -16.984 1 97 266 GLN B C 1
ATOM 4454 O O . GLN B 1 266 ? -10.758 5.555 -17.766 1 97 266 GLN B O 1
ATOM 4459 N N . ALA B 1 267 ? -11 4.031 -16.125 1 96 267 ALA B N 1
ATOM 4460 C CA . ALA B 1 267 ? -9.586 3.645 -16.109 1 96 267 ALA B CA 1
ATOM 4461 C C . ALA B 1 267 ? -9.398 2.254 -16.719 1 96 267 ALA B C 1
ATOM 4463 O O . ALA B 1 267 ? -9.938 1.271 -16.203 1 96 267 ALA B O 1
ATOM 4464 N N . PRO B 1 268 ? -8.641 2.135 -17.797 1 97.44 268 PRO B N 1
ATOM 4465 C CA . PRO B 1 268 ? -8.414 0.813 -18.375 1 97.44 268 PRO B CA 1
ATOM 4466 C C . PRO B 1 268 ? -7.445 -0.037 -17.562 1 97.44 268 PRO B C 1
ATOM 4468 O O . PRO B 1 268 ? -6.34 0.409 -17.25 1 97.44 268 PRO B O 1
ATOM 4471 N N . PHE B 1 269 ? -7.902 -1.229 -17.234 1 98.5 269 PHE B N 1
ATOM 4472 C CA . PHE B 1 269 ? -7.066 -2.197 -16.547 1 98.5 269 PHE B CA 1
ATOM 4473 C C . PHE B 1 269 ? -6.422 -3.166 -17.531 1 98.5 269 PHE B C 1
ATOM 4475 O O . PHE B 1 269 ? -7.055 -3.592 -18.484 1 98.5 269 PHE B O 1
ATOM 4482 N N . SER B 1 270 ? -5.16 -3.479 -17.25 1 98.56 270 SER B N 1
ATOM 4483 C CA . SER B 1 270 ? -4.414 -4.418 -18.078 1 98.56 270 SER B CA 1
ATOM 4484 C C . SER B 1 270 ? -3.594 -5.379 -17.219 1 98.56 270 SER B C 1
ATOM 4486 O O . SER B 1 270 ? -3.26 -5.07 -16.078 1 98.56 270 SER B O 1
ATOM 4488 N N . LEU B 1 271 ? -3.369 -6.543 -17.719 1 98.56 271 LEU B N 1
ATOM 4489 C CA . LEU B 1 271 ? -2.295 -7.422 -17.266 1 98.56 271 LEU B CA 1
ATOM 4490 C C . LEU B 1 271 ? -0.98 -7.074 -17.953 1 98.56 271 LEU B C 1
ATOM 4492 O O . LEU B 1 271 ? -0.941 -6.906 -19.172 1 98.56 271 LEU B O 1
ATOM 4496 N N . ILE B 1 272 ? 0.055 -6.914 -17.156 1 98.56 272 ILE B N 1
ATOM 4497 C CA . ILE B 1 272 ? 1.328 -6.59 -17.781 1 98.56 272 ILE B CA 1
ATOM 4498 C C . ILE B 1 272 ? 2.348 -7.688 -17.484 1 98.56 272 ILE B C 1
ATOM 4500 O O . ILE B 1 272 ? 2.312 -8.305 -16.422 1 98.56 272 ILE B O 1
ATOM 4504 N N . LEU B 1 273 ? 3.199 -7.953 -18.328 1 97.12 273 LEU B N 1
ATOM 4505 C CA . LEU B 1 273 ? 4.352 -8.836 -18.188 1 97.12 273 LEU B CA 1
ATOM 4506 C C . LEU B 1 273 ? 5.535 -8.32 -19 1 97.12 273 LEU B C 1
ATOM 4508 O O . LEU B 1 273 ? 5.363 -7.484 -19.891 1 97.12 273 LEU B O 1
ATOM 4512 N N . ARG B 1 274 ? 6.656 -8.742 -18.688 1 94.06 274 ARG B N 1
ATOM 4513 C CA . ARG B 1 274 ? 7.852 -8.336 -19.422 1 94.06 274 ARG B CA 1
ATOM 4514 C C . ARG B 1 274 ? 7.879 -8.969 -20.797 1 94.06 274 ARG B C 1
ATOM 4516 O O . ARG B 1 274 ? 7.535 -10.141 -20.969 1 94.06 274 ARG B O 1
ATOM 4523 N N . ARG B 1 275 ? 8.281 -8.195 -21.75 1 92.12 275 ARG B N 1
ATOM 4524 C CA . ARG B 1 275 ? 8.422 -8.719 -23.109 1 92.12 275 ARG B CA 1
ATOM 4525 C C . ARG B 1 275 ? 9.375 -9.914 -23.141 1 92.12 275 ARG B C 1
ATOM 4527 O O . ARG B 1 275 ? 10.445 -9.875 -22.547 1 92.12 275 ARG B O 1
ATOM 4534 N N . GLY B 1 276 ? 8.93 -11.039 -23.781 1 88.56 276 GLY B N 1
ATOM 4535 C CA . GLY B 1 276 ? 9.766 -12.219 -23.922 1 88.56 276 GLY B CA 1
ATOM 4536 C C . GLY B 1 276 ? 9.484 -13.281 -22.875 1 88.56 276 GLY B C 1
ATOM 4537 O O . GLY B 1 276 ? 9.992 -14.398 -22.953 1 88.56 276 GLY B O 1
ATOM 4538 N N . ARG B 1 277 ? 8.602 -12.953 -21.906 1 89.19 277 ARG B N 1
ATOM 4539 C CA . ARG B 1 277 ? 8.391 -13.914 -20.828 1 89.19 277 ARG B CA 1
ATOM 4540 C C . ARG B 1 277 ? 7.023 -14.586 -20.953 1 89.19 277 ARG B C 1
ATOM 4542 O O . ARG B 1 277 ? 6.637 -15.383 -20.094 1 89.19 277 ARG B O 1
ATOM 4549 N N . SER B 1 278 ? 6.336 -14.336 -22.016 1 87.88 278 SER B N 1
ATOM 4550 C CA . SER B 1 278 ? 4.949 -14.773 -22.141 1 87.88 278 SER B CA 1
ATOM 4551 C C . SER B 1 278 ? 4.859 -16.297 -22.234 1 87.88 278 SER B C 1
ATOM 4553 O O . SER B 1 278 ? 3.814 -16.875 -21.938 1 87.88 278 SER B O 1
ATOM 4555 N N . ARG B 1 279 ? 5.941 -16.969 -22.531 1 82.75 279 ARG B N 1
ATOM 4556 C CA . ARG B 1 279 ? 5.879 -18.406 -22.781 1 82.75 279 ARG B CA 1
ATOM 4557 C C . ARG B 1 279 ? 6.34 -19.188 -21.562 1 82.75 279 ARG B C 1
ATOM 4559 O O . ARG B 1 279 ? 6.305 -20.422 -21.562 1 82.75 279 ARG B O 1
ATOM 4566 N N . GLU B 1 280 ? 6.734 -18.469 -20.547 1 84.5 280 GLU B N 1
ATOM 4567 C CA . GLU B 1 280 ? 7.094 -19.156 -19.312 1 84.5 280 GLU B CA 1
ATOM 4568 C C . GLU B 1 280 ? 5.895 -19.891 -18.734 1 84.5 280 GLU B C 1
ATOM 4570 O O . GLU B 1 280 ? 4.816 -19.312 -18.578 1 84.5 280 GLU B O 1
ATOM 4575 N N . PRO B 1 281 ? 6.035 -21.094 -18.375 1 83.44 281 PRO B N 1
ATOM 4576 C CA . PRO B 1 281 ? 4.906 -21.953 -17.984 1 83.44 281 PRO B CA 1
ATOM 4577 C C . PRO B 1 281 ? 4.098 -21.359 -16.828 1 83.44 281 PRO B C 1
ATOM 4579 O O . PRO B 1 281 ? 2.863 -21.359 -16.875 1 83.44 281 PRO B O 1
ATOM 4582 N N . LEU B 1 282 ? 4.758 -20.844 -15.805 1 87.69 282 LEU B N 1
ATOM 4583 C CA . LEU B 1 282 ? 4.066 -20.266 -14.656 1 87.69 282 LEU B CA 1
ATOM 4584 C C . LEU B 1 282 ? 3.217 -19.078 -15.07 1 87.69 282 LEU B C 1
ATOM 4586 O O . LEU B 1 282 ? 2.076 -18.922 -14.625 1 87.69 282 LEU B O 1
ATOM 4590 N N . ILE B 1 283 ? 3.771 -18.281 -15.906 1 93.38 283 ILE B N 1
ATOM 4591 C CA . ILE B 1 283 ? 3.092 -17.094 -16.391 1 93.38 283 ILE B CA 1
ATOM 4592 C C . ILE B 1 283 ? 1.914 -17.484 -17.281 1 93.38 283 ILE B C 1
ATOM 4594 O O . ILE B 1 283 ? 0.807 -16.969 -17.125 1 93.38 283 ILE B O 1
ATOM 4598 N N . GLN B 1 284 ? 2.135 -18.469 -18.141 1 91.38 284 GLN B N 1
ATOM 4599 C CA . GLN B 1 284 ? 1.089 -18.938 -19.031 1 91.38 284 GLN B CA 1
ATOM 4600 C C . GLN B 1 284 ? -0.067 -19.562 -18.25 1 91.38 284 GLN B C 1
ATOM 4602 O O . GLN B 1 284 ? -1.234 -19.328 -18.562 1 91.38 284 GLN B O 1
ATOM 4607 N N . ALA B 1 285 ? 0.306 -20.344 -17.297 1 92.62 285 ALA B N 1
ATOM 4608 C CA . ALA B 1 285 ? -0.713 -21.016 -16.5 1 92.62 285 ALA B CA 1
ATOM 4609 C C . ALA B 1 285 ? -1.613 -20 -15.797 1 92.62 285 ALA B C 1
ATOM 4611 O O . ALA B 1 285 ? -2.836 -20.156 -15.781 1 92.62 285 ALA B O 1
ATOM 4612 N N . PHE B 1 286 ? -1.038 -18.984 -15.211 1 96.19 286 PHE B N 1
ATOM 4613 C CA . PHE B 1 286 ? -1.83 -17.969 -14.523 1 96.19 286 PHE B CA 1
ATOM 4614 C C . PHE B 1 286 ? -2.68 -17.188 -15.508 1 96.19 286 PHE B C 1
ATOM 4616 O O . PHE B 1 286 ? -3.855 -16.922 -15.258 1 96.19 286 PHE B O 1
ATOM 4623 N N . ARG B 1 287 ? -2.094 -16.797 -16.609 1 96.25 287 ARG B N 1
ATOM 4624 C CA . ARG B 1 287 ? -2.812 -16.047 -17.641 1 96.25 287 ARG B CA 1
ATOM 4625 C C . ARG B 1 287 ? -4.02 -16.828 -18.141 1 96.25 287 ARG B C 1
ATOM 4627 O O . ARG B 1 287 ? -5.09 -16.25 -18.375 1 96.25 287 ARG B O 1
ATOM 4634 N N . ASP B 1 288 ? -3.828 -18.094 -18.344 1 94.62 288 ASP B N 1
ATOM 4635 C CA . ASP B 1 288 ? -4.922 -18.938 -18.797 1 94.62 288 ASP B CA 1
ATOM 4636 C C . ASP B 1 288 ? -6.055 -18.984 -17.781 1 94.62 288 ASP B C 1
ATOM 4638 O O . ASP B 1 288 ? -7.23 -18.891 -18.141 1 94.62 288 ASP B O 1
ATOM 4642 N N . GLN B 1 289 ? -5.707 -19.109 -16.531 1 95.94 289 GLN B N 1
ATOM 4643 C CA . GLN B 1 289 ? -6.723 -19.109 -15.477 1 95.94 289 GLN B CA 1
ATOM 4644 C C . GLN B 1 289 ? -7.457 -17.781 -15.414 1 95.94 289 GLN B C 1
ATOM 4646 O O . GLN B 1 289 ? -8.672 -17.734 -15.211 1 95.94 289 GLN B O 1
ATOM 4651 N N . LEU B 1 290 ? -6.715 -16.688 -15.539 1 97.44 290 LEU B N 1
ATOM 4652 C CA . LEU B 1 290 ? -7.309 -15.352 -15.523 1 97.44 290 LEU B CA 1
ATOM 4653 C C . LEU B 1 290 ? -8.312 -15.195 -16.656 1 97.44 290 LEU B C 1
ATOM 4655 O O . LEU B 1 290 ? -9.438 -14.727 -16.438 1 97.44 290 LEU B O 1
ATOM 4659 N N . ARG B 1 291 ? -7.926 -15.641 -17.828 1 95.31 291 ARG B N 1
ATOM 4660 C CA . ARG B 1 291 ? -8.797 -15.562 -19 1 95.31 291 ARG B CA 1
ATOM 4661 C C . ARG B 1 291 ? -10.07 -16.375 -18.781 1 95.31 291 ARG B C 1
ATOM 4663 O O . ARG B 1 291 ? -11.164 -15.922 -19.094 1 95.31 291 ARG B O 1
ATOM 4670 N N . THR B 1 292 ? -9.891 -17.547 -18.281 1 94.44 292 THR B N 1
ATOM 4671 C CA . THR B 1 292 ? -11.016 -18.438 -18.047 1 94.44 292 THR B CA 1
ATOM 4672 C C . THR B 1 292 ? -12 -17.828 -17.062 1 94.44 292 THR B C 1
ATOM 4674 O O . THR B 1 292 ? -13.203 -17.797 -17.312 1 94.44 292 THR B O 1
ATOM 4677 N N . GLN B 1 293 ? -11.5 -17.266 -15.961 1 93.88 293 GLN B N 1
ATOM 4678 C CA . GLN B 1 293 ? -12.359 -16.75 -14.906 1 93.88 293 GLN B CA 1
ATOM 4679 C C . GLN B 1 293 ? -13.031 -15.445 -15.344 1 93.88 293 GLN B C 1
ATOM 4681 O O . GLN B 1 293 ? -14.172 -15.164 -14.969 1 93.88 293 GLN B O 1
ATOM 4686 N N . MET B 1 294 ? -12.32 -14.656 -16.125 1 94 294 MET B N 1
ATOM 4687 C CA . MET B 1 294 ? -12.883 -13.398 -16.594 1 94 294 MET B CA 1
ATOM 4688 C C . MET B 1 294 ? -14 -13.641 -17.594 1 94 294 MET B C 1
ATOM 4690 O O . MET B 1 294 ? -14.922 -12.828 -17.719 1 94 294 MET B O 1
ATOM 4694 N N . SER B 1 295 ? -13.914 -14.688 -18.281 1 89.31 295 SER B N 1
ATOM 4695 C CA . SER B 1 295 ? -14.961 -15.039 -19.25 1 89.31 295 SER B CA 1
ATOM 4696 C C . SER B 1 295 ? -16.203 -15.555 -18.531 1 89.31 295 SER B C 1
ATOM 4698 O O . SER B 1 295 ? -17.312 -15.508 -19.094 1 89.31 295 SER B O 1
ATOM 4700 N N . LEU B 1 296 ? -16.047 -16.078 -17.328 1 84.5 296 LEU B N 1
ATOM 4701 C CA . LEU B 1 296 ? -17.156 -16.609 -16.547 1 84.5 296 LEU B CA 1
ATOM 4702 C C . LEU B 1 296 ? -17.891 -15.484 -15.812 1 84.5 296 LEU B C 1
ATOM 4704 O O . LEU B 1 296 ? -19.047 -15.641 -15.414 1 84.5 296 LEU B O 1
ATOM 4708 N N . ALA B 1 297 ? -17.125 -14.531 -15.664 1 73.44 297 ALA B N 1
ATOM 4709 C CA . ALA B 1 297 ? -17.703 -13.43 -14.906 1 73.44 297 ALA B CA 1
ATOM 4710 C C . ALA B 1 297 ? -18.578 -12.539 -15.797 1 73.44 297 ALA B C 1
ATOM 4712 O O . ALA B 1 297 ? -18.297 -12.398 -16.984 1 73.44 297 ALA B O 1
#

Secondary structure (DSSP, 8-state):
-------HHHHHHHHHHHHTTSHHHHHHHHT--HHHHHHHHHHHHHHHTS--EE-STT--EE-HHHHHHHHHHHHHHHHHHHHHHHHHHTTSS--EEEEEEE-TT-TT-TT--HHHHHHHHHHH-TTEEEEEEE--HHHHHHHHHTTS-SEEEEE-SS--TTEEEEEEEEEEEEEEEETTSTTTT-SS--HHHHHTS-BEEETT--HHHHHHTT-S--SEEESSHHHHHHHHHTTS-BEEEEHHHHHHHHHTTSEEES-HHHH-EEEEEEEEEETT-TT-HHHHHHHHHHHHHHHH-/-------HHHHHHHHHHHHTTSHHHHHHHHT--HHHHHHHHHHHHHHHTS--EE-STT--EE-HHHHHHHHHHHHHHHHHHHHHHHHHHTTTS--EEEEEEE-TT-TT-TT--HHHHHHHHHHH-TTEEEEEEE--HHHHHHHHHTTS-SEEEEE-SS--TTEEEEEEEEEEEEEEEETTSTTTT-SS--HHHHHTS-BEEETT--HHHHHHTT-S--SEEESSHHHHHHHHHTTS-BEEEEHHHHHHHHHTTSEEES-HHHH-EEEEEEEEEETT-TT-HHHHHHHHHHHHHHHH-

Solvent-accessible surface area (backbone atoms only — not comparable to full-atom values): 31486 Å² total; per-residue (Å²): 129,85,85,68,73,75,55,67,65,45,47,50,51,50,51,41,24,57,76,44,54,22,56,68,63,20,18,74,82,64,73,40,52,47,68,54,46,49,50,47,51,50,49,48,24,60,74,68,71,46,71,39,61,45,80,57,96,87,42,57,43,66,31,14,61,19,47,54,48,46,52,49,42,47,31,50,50,37,49,48,48,48,48,52,32,47,58,43,36,71,73,68,58,56,48,49,72,50,31,38,31,31,38,72,78,41,84,64,30,82,86,48,60,56,27,58,26,50,21,53,47,40,69,75,30,69,62,40,31,44,35,39,40,71,39,45,56,64,56,39,52,50,31,23,67,50,46,69,19,62,33,28,37,39,54,64,96,68,84,60,90,59,53,41,78,42,81,72,51,69,46,53,30,32,27,31,32,8,69,64,20,87,65,56,82,55,73,88,71,54,68,69,63,56,50,68,48,43,28,48,34,51,69,87,51,47,70,65,56,40,42,74,73,56,29,91,64,60,48,28,38,19,70,44,68,65,42,44,48,33,44,17,56,20,22,66,25,29,35,74,41,48,48,60,70,45,41,68,42,37,74,70,59,43,37,44,71,49,60,51,90,76,53,42,50,72,44,56,28,26,42,34,32,33,64,90,47,68,77,40,61,73,55,37,54,50,51,51,38,43,53,53,48,52,69,73,93,130,86,85,66,72,76,54,65,66,44,47,51,52,50,53,41,26,57,75,44,54,24,57,69,60,23,18,73,82,64,73,40,51,48,69,53,47,51,49,45,51,50,48,48,23,59,75,69,71,43,71,40,59,46,80,57,95,86,43,58,44,67,31,14,61,19,48,54,48,45,52,50,41,49,32,50,51,36,50,49,49,48,47,51,32,50,56,44,34,72,74,68,58,56,50,50,74,49,30,39,31,31,40,74,79,42,83,65,30,83,88,48,60,55,27,58,26,50,20,54,48,41,69,75,31,70,61,41,31,43,36,39,38,70,40,44,57,67,54,38,52,49,32,22,68,50,48,69,20,61,32,28,37,38,52,64,96,66,86,59,91,61,52,41,79,42,82,72,52,70,44,52,29,32,27,31,32,7,69,64,20,87,65,56,83,55,74,88,72,54,69,69,64,58,50,69,50,42,28,49,33,51,68,87,52,49,71,67,56,39,41,73,72,56,28,91,66,59,48,27,39,20,71,44,68,66,42,45,49,34,47,16,57,20,22,64,24,28,33,74,42,48,49,62,70,44,41,68,41,37,77,69,60,41,38,45,72,48,59,53,92,76,54,42,50,71,46,56,26,26,42,35,31,32,64,89,48,70,78,40,61,73,54,38,54,50,51,52,37,44,54,54,49,52,69,72,93

Nearest PDB structures (foldseek):
  2hxr-assembly1_B  TM=6.721E-01  e=6.992E-15  Escherichia coli K-12
  3jv9-assembly1_B  TM=7.371E-01  e=7.624E-12  Neisseria meningitidis MC58
  4y0m-assembly1_B  TM=6.568E-01  e=7.567E-13  Pseudomonas aeruginosa PAO1
  6l33-assembly1_A  TM=6.843E-01  e=7.150E-12  Pseudomonas aeruginosa
  3t22-assembly1_A  TM=6.609E-01  e=3.556E-11  Porphyromonas gingivalis

Organism: Pseudomonas aeruginosa (strain ATCC 15692 / DSM 22644 / CIP 104116 / JCM 14847 / LMG 12228 / 1C / PRS 101 / PAO1) (NCBI:txid208964)

Radius of gyration: 24.74 Å; Cα contacts (8 Å, |Δi|>4): 1068; chains: 2; bounding box: 70×67×48 Å